Protein AF-A0A3C0UY57-F1 (afdb_monomer)

Solvent-accessible surface area (backbone atoms only — not comparable to full-atom values): 20846 Å² total; per-residue (Å²): 98,55,68,56,36,52,51,53,52,50,51,59,57,46,56,75,77,36,58,68,70,60,44,57,50,51,53,39,53,50,47,28,53,49,53,29,48,51,54,45,45,62,66,45,50,70,50,52,60,74,71,41,74,65,91,76,57,78,90,72,89,48,82,71,54,78,77,37,72,74,47,15,54,51,18,33,48,39,29,69,76,65,65,36,73,92,25,49,68,33,28,48,46,48,50,54,50,49,52,51,35,44,51,47,30,64,74,58,44,48,63,53,49,53,55,50,52,60,55,56,78,73,50,91,83,68,77,78,80,73,81,70,82,72,70,85,81,41,74,66,51,54,52,28,62,72,75,38,91,45,74,62,15,26,52,32,18,50,46,49,45,48,47,65,70,64,42,60,69,56,38,49,70,51,56,37,52,68,44,71,52,50,65,55,56,58,76,55,47,68,40,82,81,32,78,83,42,34,65,69,52,45,76,52,69,67,65,52,58,51,52,49,57,52,37,56,52,38,50,49,53,49,57,51,45,26,47,26,90,68,11,76,64,39,58,58,65,77,70,46,98,61,91,46,52,34,41,53,51,52,14,35,53,50,27,44,39,60,68,60,29,44,61,52,49,51,54,50,47,55,54,47,40,74,56,51,33,79,75,46,49,52,56,53,51,35,40,52,44,48,42,54,38,51,50,60,48,46,65,63,64,30,98,55,43,69,53,70,27,34,36,47,65,82,57,43,74,74,57,49,49,59,34,50,45,49,40,64,70,47,51,45,51,50,53,42,53,50,51,58,59,24,71,79,38,90,67,34,50,62,52,46,36,55,52,41,51,51,48,36,52,52,60,56,56,56,39,75,72,42,48,60,90,59,44,78,127

pLDDT: mean 81.96, std 13.08, range [38.59, 97.88]

Structure (mmCIF, N/CA/C/O backbone):
data_AF-A0A3C0UY57-F1
#
_entry.id   AF-A0A3C0UY57-F1
#
loop_
_atom_site.group_PDB
_atom_site.id
_atom_site.type_symbol
_atom_site.label_atom_id
_atom_site.label_alt_id
_atom_site.label_comp_id
_atom_site.label_asym_id
_atom_site.label_entity_id
_atom_site.label_seq_id
_atom_site.pdbx_PDB_ins_code
_atom_site.Cartn_x
_atom_site.Cartn_y
_atom_site.Cartn_z
_atom_site.occupancy
_atom_site.B_iso_or_equiv
_atom_site.auth_seq_id
_atom_site.auth_comp_id
_atom_site.auth_asym_id
_atom_site.auth_atom_id
_atom_site.pdbx_PDB_model_num
ATOM 1 N N . MET A 1 1 ? 29.257 12.697 7.341 1.00 64.06 1 MET A N 1
ATOM 2 C CA . MET A 1 1 ? 29.449 14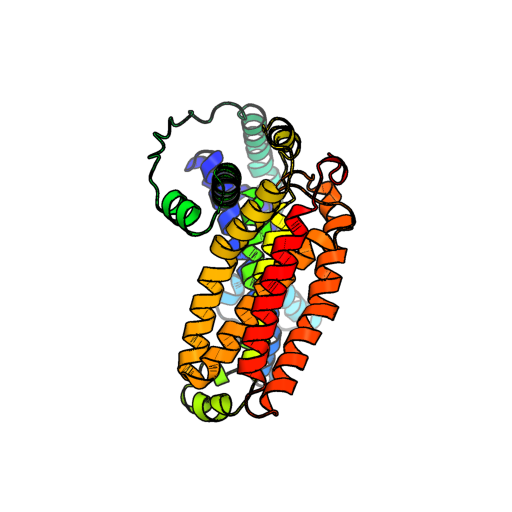.139 7.627 1.00 64.06 1 MET A CA 1
ATOM 3 C C . MET A 1 1 ? 28.633 15.038 6.708 1.00 64.06 1 MET A C 1
ATOM 5 O O . MET A 1 1 ? 27.763 15.723 7.221 1.00 64.06 1 MET A O 1
ATOM 9 N N . LEU A 1 2 ? 28.807 14.979 5.382 1.00 68.00 2 LEU A N 1
ATOM 10 C CA . LEU A 1 2 ? 27.993 15.748 4.420 1.00 68.00 2 LEU A CA 1
ATOM 11 C C . LEU A 1 2 ? 26.476 15.596 4.616 1.00 68.00 2 LEU A C 1
ATOM 13 O O . LEU A 1 2 ? 25.769 16.591 4.705 1.00 68.00 2 LEU A O 1
ATOM 17 N N . SER A 1 3 ? 25.987 14.361 4.767 1.00 67.69 3 SER A N 1
ATOM 18 C CA . SER A 1 3 ? 24.560 14.109 5.021 1.00 67.69 3 SER A CA 1
ATOM 19 C C . SER A 1 3 ? 24.057 14.809 6.286 1.00 67.69 3 SER A C 1
ATOM 21 O O . SER A 1 3 ? 22.987 15.407 6.268 1.00 67.69 3 SER A O 1
ATOM 23 N N . VAL A 1 4 ? 24.829 14.767 7.377 1.00 70.25 4 VAL A N 1
ATOM 24 C CA . VAL A 1 4 ? 24.457 15.401 8.653 1.00 70.25 4 VAL A CA 1
ATOM 25 C C . VAL A 1 4 ? 24.488 16.923 8.510 1.00 70.25 4 VAL A C 1
ATOM 27 O O . VAL A 1 4 ? 23.553 17.585 8.934 1.00 70.25 4 VAL A O 1
ATOM 30 N N . PHE A 1 5 ? 25.497 17.470 7.823 1.00 72.00 5 PHE A N 1
ATOM 31 C CA . PHE A 1 5 ? 25.606 18.901 7.531 1.00 72.00 5 PHE A CA 1
ATOM 32 C C . PHE A 1 5 ? 24.387 19.425 6.766 1.00 72.00 5 PHE A C 1
ATOM 34 O O . PHE A 1 5 ? 23.733 20.362 7.221 1.00 72.00 5 PHE A O 1
ATOM 41 N N . PHE A 1 6 ? 24.041 18.787 5.644 1.00 71.44 6 PHE A N 1
ATOM 42 C CA . PHE A 1 6 ? 22.875 19.167 4.847 1.00 71.44 6 PHE A CA 1
ATOM 43 C C . PHE A 1 6 ? 21.568 19.004 5.625 1.00 71.44 6 PHE A C 1
ATOM 45 O O . PHE A 1 6 ? 20.717 19.887 5.560 1.00 71.44 6 PHE A O 1
ATOM 52 N N . THR A 1 7 ? 21.425 17.925 6.399 1.00 71.81 7 THR A N 1
ATOM 53 C CA . THR A 1 7 ? 20.218 17.686 7.206 1.00 71.81 7 THR A CA 1
ATOM 54 C C . THR A 1 7 ? 20.056 18.761 8.281 1.00 71.81 7 THR A C 1
ATOM 56 O O . THR A 1 7 ? 18.986 19.352 8.394 1.00 71.81 7 THR A O 1
ATOM 59 N N . SER A 1 8 ? 21.118 19.080 9.028 1.00 69.94 8 SER A N 1
ATOM 60 C CA . SER A 1 8 ? 21.096 20.126 10.056 1.00 69.94 8 SER A CA 1
ATOM 61 C C . SER A 1 8 ? 20.867 21.516 9.460 1.00 69.94 8 SER A C 1
ATOM 63 O O . SER A 1 8 ? 20.086 22.290 10.008 1.00 69.94 8 SER A O 1
ATOM 65 N N . LEU A 1 9 ? 21.496 21.837 8.324 1.00 74.06 9 LEU A N 1
ATOM 66 C CA . LEU A 1 9 ? 21.295 23.109 7.627 1.00 74.06 9 LEU A CA 1
ATOM 67 C C . LEU A 1 9 ? 19.845 23.268 7.154 1.00 74.06 9 LEU A C 1
ATOM 69 O O . LEU A 1 9 ? 19.228 24.305 7.401 1.00 74.06 9 LEU A O 1
ATOM 73 N N . LEU A 1 10 ? 19.300 22.235 6.507 1.00 73.69 10 LEU A N 1
ATOM 74 C CA . LEU A 1 10 ? 17.923 22.214 6.026 1.00 73.69 10 LEU A CA 1
ATOM 75 C C . LEU A 1 10 ? 16.937 22.356 7.190 1.00 73.69 10 LEU A C 1
ATOM 77 O O . LEU A 1 10 ? 16.018 23.166 7.112 1.00 73.69 10 LEU A O 1
ATOM 81 N N . TYR A 1 11 ? 17.157 21.627 8.287 1.00 74.19 11 TYR A N 1
ATOM 82 C CA . TYR A 1 11 ? 16.304 21.685 9.472 1.00 74.19 11 TYR A CA 1
ATOM 83 C C . TYR A 1 11 ? 16.244 23.097 10.069 1.00 74.19 11 TYR A C 1
ATOM 85 O O . TYR A 1 11 ? 15.159 23.656 10.226 1.00 74.19 11 TYR A O 1
ATOM 93 N N . MET A 1 12 ? 17.405 23.717 10.310 1.00 72.94 12 MET A N 1
ATOM 94 C CA . MET A 1 12 ? 17.472 25.080 10.847 1.00 72.94 12 MET A CA 1
ATOM 95 C C . MET A 1 12 ? 16.841 26.113 9.905 1.00 72.94 12 MET A C 1
ATOM 97 O O . MET A 1 12 ? 16.189 27.052 10.364 1.00 72.94 12 MET A O 1
ATOM 101 N N . LEU A 1 13 ? 17.038 25.961 8.589 1.00 75.94 13 LEU A N 1
ATOM 102 C CA . LEU A 1 13 ? 16.456 26.858 7.592 1.00 75.94 13 LEU A CA 1
ATOM 103 C C . LEU A 1 13 ? 14.929 26.746 7.575 1.00 75.94 13 LEU A C 1
ATOM 105 O O . LEU A 1 13 ? 14.245 27.765 7.581 1.00 75.94 13 LEU A O 1
ATOM 109 N N . LEU A 1 14 ? 14.388 25.529 7.613 1.00 72.25 14 LEU A N 1
ATOM 110 C CA . LEU A 1 14 ? 12.945 25.314 7.590 1.00 72.25 14 LEU A CA 1
ATOM 111 C C . LEU A 1 14 ? 12.256 25.760 8.891 1.00 72.25 14 LEU A C 1
ATOM 113 O O . LEU A 1 14 ? 11.161 26.322 8.817 1.00 72.25 14 LEU A O 1
ATOM 117 N N . MET A 1 15 ? 12.901 25.595 10.055 1.00 71.88 15 MET A N 1
ATOM 118 C CA . MET A 1 15 ? 12.399 26.111 11.341 1.00 71.88 15 MET A CA 1
ATOM 119 C C . MET A 1 15 ? 12.242 27.636 11.356 1.00 71.88 15 MET A C 1
ATOM 121 O O . MET A 1 15 ? 11.403 28.159 12.080 1.00 71.88 15 MET A O 1
ATOM 125 N N . ARG A 1 16 ? 13.016 28.371 10.545 1.00 72.00 16 ARG A N 1
ATOM 126 C CA . ARG A 1 16 ? 12.893 29.834 10.451 1.00 72.00 16 ARG A CA 1
ATOM 127 C C . ARG A 1 16 ? 11.595 30.281 9.773 1.00 72.00 16 ARG A C 1
ATOM 129 O O . ARG A 1 16 ? 11.127 31.384 10.036 1.00 72.00 16 ARG A O 1
ATOM 136 N N . PHE A 1 17 ? 11.034 29.450 8.896 1.00 72.44 17 PHE A N 1
ATOM 137 C CA . PHE A 1 17 ? 9.870 29.800 8.074 1.00 72.44 17 PHE A CA 1
ATOM 138 C C . PHE A 1 17 ? 8.598 29.037 8.453 1.00 72.44 17 PHE A C 1
ATOM 140 O O . PHE A 1 17 ? 7.518 29.373 7.969 1.00 72.44 17 PHE A O 1
ATOM 147 N N . THR A 1 18 ? 8.705 28.008 9.295 1.00 73.50 18 THR A N 1
ATOM 148 C CA . THR A 1 18 ? 7.614 27.064 9.540 1.00 73.50 18 THR A CA 1
ATOM 149 C C . THR A 1 18 ? 7.521 26.693 11.016 1.00 73.50 18 THR A C 1
ATOM 151 O O . THR A 1 18 ? 8.534 26.434 11.657 1.00 73.50 18 THR A O 1
ATOM 154 N N . SER A 1 19 ? 6.297 26.616 11.549 1.00 75.56 19 SER A N 1
ATOM 155 C CA . SER A 1 19 ? 6.031 26.064 12.885 1.00 75.56 19 SER A CA 1
ATOM 156 C C . SER A 1 19 ? 6.514 24.616 12.986 1.00 75.56 19 SER A C 1
ATOM 158 O O . SER A 1 19 ? 6.403 23.872 12.009 1.00 75.56 19 SER A O 1
ATOM 160 N N . GLU A 1 20 ? 6.928 24.187 14.175 1.00 68.94 20 GLU A N 1
ATOM 161 C CA . GLU A 1 20 ? 7.442 22.837 14.431 1.00 68.94 20 GLU A CA 1
ATOM 162 C C . GLU A 1 20 ? 6.523 21.715 13.912 1.00 68.94 20 GLU A C 1
ATOM 164 O O . GLU A 1 20 ? 6.990 20.801 13.235 1.00 68.94 20 GLU A O 1
ATOM 169 N N . GLU A 1 21 ? 5.210 21.799 14.149 1.00 67.25 21 GLU A N 1
ATOM 170 C CA . GLU A 1 21 ? 4.251 20.791 13.670 1.00 67.25 21 GLU A CA 1
ATOM 171 C C . GLU A 1 21 ? 4.267 20.656 12.142 1.00 67.25 21 GLU A C 1
ATOM 173 O O . GLU A 1 21 ? 4.465 19.568 11.600 1.00 67.25 21 GLU A O 1
ATOM 178 N N . ARG A 1 22 ? 4.140 21.786 11.437 1.00 72.06 22 ARG A N 1
ATOM 179 C CA . ARG A 1 22 ? 4.203 21.834 9.970 1.00 72.06 22 ARG A CA 1
ATOM 180 C C . ARG A 1 22 ? 5.563 21.383 9.436 1.00 72.06 22 ARG A C 1
ATOM 182 O O . ARG A 1 22 ? 5.613 20.776 8.372 1.00 72.06 22 ARG A O 1
ATOM 189 N N . LEU A 1 23 ? 6.657 21.652 10.151 1.00 75.12 23 LEU A N 1
ATOM 190 C CA . LEU A 1 23 ? 7.987 21.186 9.766 1.00 75.12 23 LEU A CA 1
ATOM 191 C C . LEU A 1 23 ? 8.065 19.662 9.826 1.00 75.12 23 LEU A C 1
ATOM 193 O O . LEU A 1 23 ? 8.488 19.023 8.862 1.00 75.12 23 LEU A O 1
ATOM 197 N N . LYS A 1 24 ? 7.614 19.078 10.939 1.00 72.38 24 LYS A N 1
ATOM 198 C CA . LYS A 1 24 ? 7.557 17.626 11.093 1.00 72.38 24 LYS A CA 1
ATOM 199 C C . LYS A 1 24 ? 6.670 16.998 9.999 1.00 72.38 24 LYS A C 1
ATOM 201 O O . LYS A 1 24 ? 7.032 15.952 9.458 1.00 72.38 24 LYS A O 1
ATOM 206 N N . ASP A 1 25 ? 5.572 17.649 9.606 1.00 76.88 25 ASP A N 1
ATOM 207 C CA . ASP A 1 25 ? 4.725 17.230 8.478 1.00 76.88 25 ASP A CA 1
ATOM 208 C C . ASP A 1 25 ? 5.456 17.281 7.130 1.00 76.88 25 ASP A C 1
ATOM 210 O O . ASP A 1 25 ? 5.452 16.288 6.401 1.00 76.88 25 ASP A O 1
ATOM 214 N N . ILE A 1 26 ? 6.136 18.386 6.813 1.00 79.81 26 ILE A N 1
ATOM 215 C CA . ILE A 1 26 ? 6.916 18.543 5.574 1.00 79.81 26 ILE A CA 1
ATOM 216 C C . ILE A 1 26 ? 8.002 17.471 5.470 1.00 79.81 26 ILE A C 1
ATOM 218 O O . ILE A 1 26 ? 8.106 16.807 4.439 1.00 79.81 26 ILE A O 1
ATOM 222 N N . ILE A 1 27 ? 8.778 17.265 6.540 1.00 80.62 27 ILE A N 1
ATOM 223 C CA . ILE A 1 27 ? 9.833 16.240 6.586 1.00 80.62 27 ILE A CA 1
ATOM 224 C C . ILE A 1 27 ? 9.239 14.859 6.315 1.00 80.62 27 ILE A C 1
ATOM 226 O O . ILE A 1 27 ? 9.809 14.068 5.571 1.00 80.62 27 ILE A O 1
ATOM 230 N N . SER A 1 28 ? 8.064 14.585 6.872 1.00 79.19 28 SER A N 1
ATOM 231 C CA . SER A 1 28 ? 7.395 13.298 6.712 1.00 79.19 28 SER A CA 1
ATOM 232 C C . SER A 1 28 ? 6.935 13.054 5.278 1.00 79.19 28 SER A C 1
ATOM 234 O O . SER A 1 28 ? 7.147 11.965 4.747 1.00 79.19 28 SER A O 1
ATOM 236 N N . TYR A 1 29 ? 6.361 14.062 4.616 1.00 84.62 29 TYR A N 1
ATOM 237 C CA . TYR A 1 29 ? 6.015 13.960 3.195 1.00 84.62 29 TYR A CA 1
ATOM 238 C C . TYR A 1 29 ? 7.257 13.838 2.310 1.00 84.62 29 TYR A C 1
ATOM 240 O O . TYR A 1 29 ? 7.261 13.025 1.386 1.00 84.62 29 TYR A O 1
ATOM 248 N N . PHE A 1 30 ? 8.323 14.584 2.618 1.00 84.50 30 PHE A N 1
ATOM 249 C CA . PHE A 1 30 ? 9.600 14.455 1.921 1.00 84.50 30 PHE A CA 1
ATOM 250 C C . PHE A 1 30 ? 10.181 13.048 2.080 1.00 84.50 30 PHE A C 1
ATOM 252 O O . PHE A 1 30 ? 10.613 12.464 1.095 1.00 84.50 30 PHE A O 1
ATOM 259 N N . GLN A 1 31 ? 10.130 12.466 3.280 1.00 80.31 31 GLN A N 1
ATOM 260 C CA . GLN A 1 31 ? 10.588 11.101 3.526 1.00 80.31 31 GLN A CA 1
ATOM 261 C C . GLN A 1 31 ? 9.776 10.082 2.724 1.00 80.31 31 GLN A C 1
ATOM 263 O O . GLN A 1 31 ? 10.371 9.222 2.087 1.00 80.31 31 GLN A O 1
ATOM 268 N N . ILE A 1 32 ? 8.443 10.199 2.693 1.00 85.38 32 ILE A N 1
ATOM 269 C CA . ILE A 1 32 ? 7.598 9.316 1.872 1.00 85.38 32 ILE A CA 1
ATOM 270 C C . ILE A 1 32 ? 8.000 9.421 0.395 1.00 85.38 32 ILE A C 1
ATOM 272 O O . ILE A 1 32 ? 8.259 8.402 -0.244 1.00 85.38 32 ILE A O 1
ATOM 276 N N . ALA A 1 33 ? 8.099 10.643 -0.138 1.00 86.25 33 ALA A N 1
ATOM 277 C CA . ALA A 1 33 ? 8.480 10.879 -1.529 1.00 86.25 33 ALA A CA 1
ATOM 278 C C . ALA A 1 33 ? 9.893 10.358 -1.836 1.00 86.25 33 ALA A C 1
ATOM 280 O O . ALA A 1 33 ? 10.105 9.709 -2.857 1.00 86.25 33 ALA A O 1
ATOM 281 N N . PHE A 1 34 ? 10.848 10.589 -0.936 1.00 85.12 34 PHE A N 1
ATOM 282 C CA . PHE A 1 34 ? 12.228 10.139 -1.075 1.00 85.12 34 PHE A CA 1
ATOM 283 C C . PHE A 1 34 ? 12.341 8.614 -1.019 1.00 85.12 34 PHE A C 1
ATOM 285 O O . PHE A 1 34 ? 13.016 8.029 -1.858 1.00 85.12 34 PHE A O 1
ATOM 292 N N . THR A 1 35 ? 11.649 7.943 -0.093 1.00 83.81 35 THR A N 1
ATOM 293 C CA . THR A 1 35 ? 11.625 6.474 -0.028 1.00 83.81 35 THR A CA 1
ATOM 294 C C . THR A 1 35 ? 11.026 5.877 -1.297 1.00 83.81 35 THR A C 1
ATOM 296 O O . THR A 1 35 ? 11.586 4.922 -1.836 1.00 83.81 35 THR A O 1
ATOM 299 N N . LEU A 1 36 ? 9.932 6.451 -1.809 1.00 84.38 36 LEU A N 1
ATOM 300 C CA . LEU A 1 36 ? 9.351 6.039 -3.088 1.00 84.38 36 LEU A CA 1
ATOM 301 C C . LEU A 1 36 ? 10.342 6.238 -4.239 1.00 84.38 36 LEU A C 1
ATOM 303 O O . LEU A 1 36 ? 10.557 5.308 -5.009 1.00 84.38 36 LEU A O 1
ATOM 307 N N . LEU A 1 37 ? 10.992 7.403 -4.316 1.00 84.56 37 LEU A N 1
A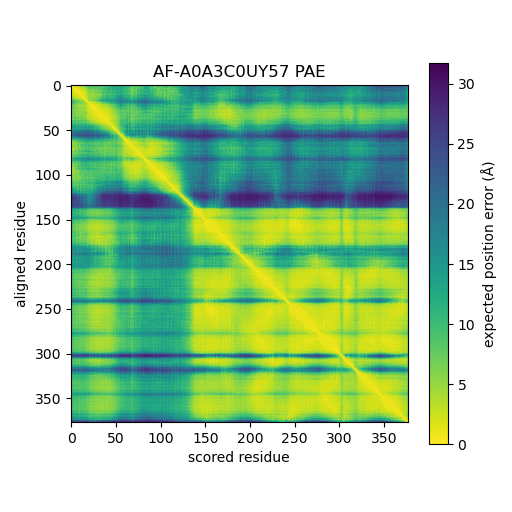TOM 308 C CA . LEU A 1 37 ? 11.983 7.720 -5.345 1.00 84.56 37 LEU A CA 1
ATOM 309 C C . LEU A 1 37 ? 13.173 6.766 -5.300 1.00 84.56 37 LEU A C 1
ATOM 311 O O . LEU A 1 37 ? 13.570 6.255 -6.339 1.00 84.56 37 LEU A O 1
ATOM 315 N N . VAL A 1 38 ? 13.738 6.501 -4.121 1.00 82.50 38 VAL A N 1
ATOM 316 C CA . VAL A 1 38 ? 14.877 5.585 -3.971 1.00 82.50 38 VAL A CA 1
ATOM 317 C C . VAL A 1 38 ? 14.471 4.160 -4.323 1.00 82.50 38 VAL A C 1
ATOM 319 O O . VAL A 1 38 ? 15.213 3.481 -5.023 1.00 82.50 38 VAL A O 1
ATOM 322 N N . THR A 1 39 ? 13.287 3.717 -3.899 1.00 76.69 39 THR A N 1
ATOM 323 C CA . THR A 1 39 ? 12.772 2.380 -4.230 1.00 76.69 39 THR A CA 1
ATOM 324 C C . THR A 1 39 ? 12.558 2.235 -5.737 1.00 76.69 39 THR A C 1
ATOM 326 O O . THR A 1 39 ? 13.007 1.254 -6.324 1.00 76.69 39 THR A O 1
ATOM 329 N N . ALA A 1 40 ? 11.936 3.234 -6.372 1.00 77.44 40 ALA A N 1
ATOM 330 C CA . ALA A 1 40 ? 11.757 3.297 -7.820 1.00 77.44 40 ALA A CA 1
ATOM 331 C C . ALA A 1 40 ? 13.106 3.290 -8.543 1.00 77.44 40 ALA A C 1
ATOM 333 O O . ALA A 1 40 ? 13.365 2.455 -9.406 1.00 77.44 40 ALA A O 1
ATOM 334 N N . GLY A 1 41 ? 13.975 4.220 -8.150 1.00 77.06 41 GLY A N 1
ATOM 335 C CA . GLY A 1 41 ? 15.279 4.452 -8.745 1.00 77.06 41 GLY A CA 1
ATOM 336 C C . GLY A 1 41 ? 16.153 3.215 -8.652 1.00 77.06 41 GLY A C 1
ATOM 337 O O . GLY A 1 41 ? 16.666 2.775 -9.671 1.00 77.06 41 GLY A O 1
ATOM 338 N N . TYR A 1 42 ? 16.256 2.595 -7.475 1.00 77.50 42 TYR A N 1
ATOM 339 C CA . TYR A 1 42 ? 17.030 1.370 -7.281 1.00 77.50 42 TYR A CA 1
ATOM 340 C C . TYR A 1 42 ? 16.608 0.263 -8.253 1.00 77.50 42 TYR A C 1
ATOM 342 O O . TYR A 1 42 ? 17.457 -0.373 -8.874 1.00 77.50 42 TYR A O 1
ATOM 350 N N . GLN A 1 43 ? 15.302 0.079 -8.448 1.00 71.88 43 GLN A N 1
ATOM 351 C CA . GLN A 1 43 ? 14.794 -0.918 -9.386 1.00 71.88 43 GLN A CA 1
ATOM 352 C C . GLN A 1 43 ? 15.006 -0.522 -10.857 1.00 71.88 43 GLN A C 1
ATOM 354 O O . GLN A 1 43 ? 15.247 -1.388 -11.697 1.00 71.88 43 GLN A O 1
ATOM 359 N N . MET A 1 44 ? 14.949 0.774 -11.190 1.00 70.88 44 MET A N 1
ATOM 360 C CA . MET A 1 44 ? 15.171 1.273 -12.556 1.00 70.88 44 MET A CA 1
ATOM 361 C C . MET A 1 44 ? 16.640 1.215 -12.970 1.00 70.88 44 MET A C 1
ATOM 363 O O . MET A 1 44 ? 16.932 0.913 -14.126 1.00 70.88 44 MET A O 1
ATOM 367 N N . VAL A 1 45 ? 17.556 1.492 -12.039 1.00 74.25 45 VAL A N 1
ATOM 368 C CA . VAL A 1 45 ? 18.993 1.636 -12.299 1.00 74.25 45 VAL A CA 1
ATOM 369 C C . VAL A 1 45 ? 19.536 0.428 -13.060 1.00 74.25 45 VAL A C 1
ATOM 371 O O . VAL A 1 45 ? 20.111 0.614 -14.128 1.00 74.25 45 VAL A O 1
ATOM 374 N N . GLY A 1 46 ? 19.267 -0.799 -12.598 1.00 66.25 46 GLY A N 1
ATOM 375 C CA . GLY A 1 46 ? 19.762 -2.018 -13.252 1.00 66.25 46 GLY A CA 1
ATOM 376 C C . GLY A 1 46 ? 19.345 -2.164 -14.722 1.00 66.25 46 GLY A C 1
ATOM 377 O O . GLY A 1 46 ? 20.102 -2.708 -15.517 1.00 66.25 46 GLY A O 1
ATOM 378 N N . ARG A 1 47 ? 18.181 -1.629 -15.110 1.00 66.12 47 ARG A N 1
ATOM 379 C CA . ARG A 1 47 ? 17.675 -1.694 -16.492 1.00 66.12 47 ARG A CA 1
ATOM 380 C C . ARG A 1 47 ? 18.120 -0.528 -17.360 1.00 66.12 47 ARG A C 1
ATOM 382 O O . ARG A 1 47 ? 18.300 -0.710 -18.558 1.00 66.12 47 ARG A O 1
ATOM 389 N N . ILE A 1 48 ? 18.328 0.647 -16.768 1.00 65.62 48 ILE A N 1
ATOM 390 C CA . ILE A 1 48 ? 18.928 1.795 -17.461 1.00 65.62 48 ILE A CA 1
ATOM 391 C C . ILE A 1 48 ? 20.318 1.407 -17.981 1.00 65.62 48 ILE A C 1
ATOM 393 O O . ILE A 1 48 ? 20.637 1.721 -19.122 1.00 65.62 48 ILE A O 1
ATOM 397 N N . PHE A 1 49 ? 21.092 0.645 -17.199 1.00 66.38 49 PHE A N 1
ATOM 398 C CA . PHE A 1 49 ? 22.380 0.089 -17.632 1.00 66.38 49 PHE A CA 1
ATOM 399 C C . PHE A 1 49 ? 22.267 -0.881 -18.822 1.00 66.38 49 PHE A C 1
ATOM 401 O O . PHE A 1 49 ? 23.197 -0.958 -19.609 1.00 66.38 49 PHE A O 1
ATOM 408 N N . THR A 1 50 ? 21.149 -1.599 -18.986 1.00 64.69 50 THR A N 1
ATOM 409 C CA . THR A 1 50 ? 20.902 -2.468 -20.157 1.00 64.69 50 THR A CA 1
ATOM 410 C C . THR A 1 50 ? 20.380 -1.693 -21.371 1.00 64.69 50 THR A C 1
ATOM 412 O O . THR A 1 50 ? 20.472 -2.170 -22.495 1.00 64.69 50 THR A O 1
ATOM 415 N N . TRP A 1 51 ? 19.754 -0.531 -21.161 1.00 62.97 51 TRP A N 1
ATOM 416 C CA . TRP A 1 51 ? 19.184 0.293 -22.236 1.00 62.97 51 TRP A CA 1
ATOM 417 C C . TRP A 1 51 ? 20.148 1.342 -22.782 1.00 62.97 51 TRP A C 1
ATOM 419 O O . TRP A 1 51 ? 19.938 1.816 -23.896 1.00 62.97 51 TRP A O 1
ATOM 429 N N . LEU A 1 52 ? 21.156 1.733 -22.005 1.00 61.91 52 LEU A N 1
ATOM 430 C CA . LEU A 1 52 ? 22.269 2.533 -22.490 1.00 61.91 52 LEU A CA 1
ATOM 431 C C . LEU A 1 52 ? 23.441 1.607 -22.818 1.00 61.91 52 LEU A C 1
ATOM 433 O O . LEU A 1 52 ? 23.957 0.946 -21.921 1.00 61.91 52 LEU A O 1
ATOM 437 N N . ASP A 1 53 ? 23.905 1.628 -24.069 1.00 58.84 53 ASP A N 1
ATOM 438 C CA . ASP A 1 53 ? 25.180 1.029 -24.486 1.00 58.84 53 ASP A CA 1
ATOM 439 C C . ASP A 1 53 ? 26.354 1.817 -23.878 1.00 58.84 53 ASP A C 1
ATOM 441 O O . ASP A 1 53 ? 27.034 2.621 -24.524 1.00 58.84 53 ASP A O 1
ATOM 445 N N . LEU A 1 54 ? 26.571 1.622 -22.578 1.00 61.47 54 LEU A N 1
ATOM 446 C CA . LEU A 1 54 ? 27.591 2.326 -21.801 1.00 61.47 54 LEU A CA 1
ATOM 447 C C . LEU A 1 54 ? 29.017 1.914 -22.179 1.00 61.47 54 LEU A C 1
ATOM 449 O O . LEU A 1 54 ? 29.950 2.651 -21.868 1.00 61.47 54 LEU A O 1
ATOM 453 N N . ASP A 1 55 ? 29.178 0.813 -22.914 1.00 58.62 55 ASP A N 1
ATOM 454 C CA . ASP A 1 55 ? 30.472 0.333 -23.406 1.00 58.62 55 ASP A CA 1
ATOM 455 C C . ASP A 1 55 ? 31.072 1.232 -24.503 1.00 58.62 55 ASP A C 1
ATOM 457 O O . ASP A 1 55 ? 32.278 1.199 -24.739 1.00 58.62 55 ASP A O 1
ATOM 461 N N . THR A 1 56 ? 30.264 2.085 -25.147 1.00 53.81 56 THR A N 1
ATOM 462 C CA . THR A 1 56 ? 30.717 2.964 -26.247 1.00 53.81 56 THR A CA 1
ATOM 463 C C . THR A 1 56 ? 30.784 4.445 -25.876 1.00 53.81 56 THR A C 1
ATOM 465 O O . THR A 1 56 ? 31.282 5.264 -26.653 1.00 53.81 56 THR A O 1
ATOM 468 N N . THR A 1 57 ? 30.319 4.826 -24.682 1.00 57.22 57 THR A N 1
ATOM 469 C CA . THR A 1 57 ? 30.243 6.241 -24.303 1.00 57.22 57 THR A CA 1
ATOM 470 C C . THR A 1 57 ? 31.515 6.665 -23.573 1.00 57.22 57 THR A C 1
ATOM 472 O O . THR A 1 57 ? 31.720 6.338 -22.405 1.00 57.22 57 THR A O 1
ATOM 475 N N . ALA A 1 58 ? 32.368 7.450 -24.238 1.00 58.34 58 ALA A N 1
ATOM 476 C CA . ALA A 1 58 ? 33.475 8.125 -23.567 1.00 58.34 58 ALA A CA 1
ATOM 477 C C . ALA A 1 58 ? 32.934 8.972 -22.398 1.00 58.34 58 ALA A C 1
ATOM 479 O O . ALA A 1 58 ? 32.021 9.784 -22.573 1.00 58.34 58 ALA A O 1
ATOM 480 N N . VAL A 1 59 ? 33.489 8.783 -21.197 1.00 64.88 59 V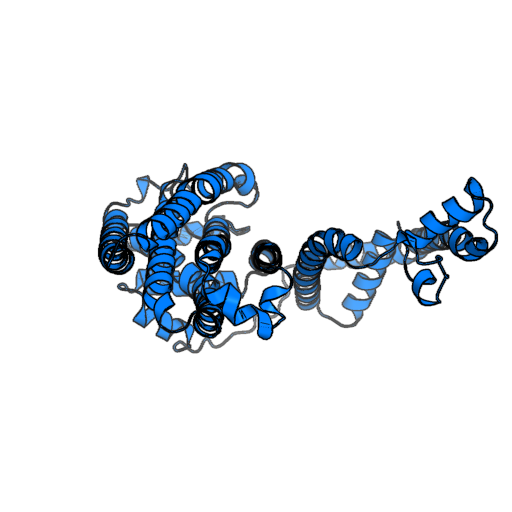AL A N 1
ATOM 481 C CA . VAL A 1 59 ? 33.090 9.526 -19.993 1.00 64.88 59 VAL A CA 1
ATOM 482 C C . VAL A 1 59 ? 33.537 10.981 -20.137 1.00 64.88 59 VAL A C 1
ATOM 484 O O . VAL A 1 59 ? 34.643 11.356 -19.753 1.00 64.88 59 VAL A O 1
ATOM 487 N N . VAL A 1 60 ? 32.675 11.816 -20.716 1.00 73.31 60 VAL A N 1
ATOM 488 C CA . VAL A 1 60 ? 32.884 13.264 -20.796 1.00 73.31 60 VAL A CA 1
ATOM 489 C C . VAL A 1 60 ? 32.302 13.909 -19.546 1.00 73.31 60 VAL A C 1
ATOM 491 O O . VAL A 1 60 ? 31.093 13.856 -19.302 1.00 73.31 60 VAL A O 1
ATOM 494 N N . ILE A 1 61 ? 33.159 14.558 -18.759 1.00 73.81 61 ILE A N 1
ATOM 495 C CA . ILE A 1 61 ? 32.730 15.322 -17.587 1.00 73.81 61 ILE A CA 1
ATOM 496 C C . ILE A 1 61 ? 31.903 16.520 -18.067 1.00 73.81 61 ILE A C 1
ATOM 498 O O . ILE A 1 61 ? 32.408 17.447 -18.692 1.00 73.81 61 ILE A O 1
ATOM 502 N N . ARG A 1 62 ? 30.606 16.504 -17.764 1.00 81.19 62 ARG A N 1
ATOM 503 C CA . ARG A 1 62 ? 29.695 17.651 -17.942 1.00 81.19 62 ARG A CA 1
ATOM 504 C C . ARG A 1 62 ? 29.517 18.406 -16.628 1.00 81.19 62 ARG A C 1
ATOM 506 O O . ARG A 1 62 ? 29.580 17.788 -15.572 1.00 81.19 62 ARG A O 1
ATOM 513 N N . GLY A 1 63 ? 29.185 19.696 -16.689 1.00 82.31 63 GLY A N 1
ATOM 514 C CA . GLY A 1 63 ? 29.065 20.570 -15.510 1.00 82.31 63 GLY A CA 1
ATOM 515 C C . GLY A 1 63 ? 28.186 20.031 -14.368 1.00 82.31 63 GLY A C 1
ATOM 516 O O . GLY A 1 63 ? 28.525 20.194 -13.200 1.00 82.31 63 GLY A O 1
ATOM 517 N N . TRP A 1 64 ? 27.104 19.310 -14.677 1.00 82.19 64 TRP A N 1
ATOM 518 C CA . TRP A 1 64 ? 26.227 18.724 -13.655 1.00 82.19 64 TRP A CA 1
ATOM 519 C C . TRP A 1 64 ? 26.871 17.573 -12.864 1.00 82.19 64 TRP A C 1
ATOM 521 O O . TRP A 1 64 ? 26.456 17.311 -11.738 1.00 82.19 64 TRP A O 1
ATOM 531 N N . HIS A 1 65 ? 27.914 16.919 -13.390 1.00 83.56 65 HIS A N 1
ATOM 532 C CA . HIS A 1 65 ? 28.625 15.852 -12.677 1.00 83.56 65 HIS A CA 1
ATOM 533 C C . HIS A 1 65 ? 29.338 16.380 -11.422 1.00 83.56 65 HIS A C 1
ATOM 535 O O . HIS A 1 65 ? 29.463 15.658 -10.436 1.00 83.56 65 HIS A O 1
ATOM 541 N N . TYR A 1 66 ? 29.747 17.655 -11.405 1.00 84.81 66 TYR A N 1
ATOM 542 C CA . TYR A 1 66 ? 30.357 18.274 -10.224 1.00 84.81 66 TYR A CA 1
ATOM 543 C C . TYR A 1 66 ? 29.373 18.457 -9.064 1.00 84.81 66 TYR A C 1
ATOM 545 O O . TYR A 1 66 ? 29.806 18.560 -7.921 1.00 84.81 66 TYR A O 1
ATOM 553 N N . ALA A 1 67 ? 28.062 18.451 -9.319 1.00 84.56 67 ALA A N 1
ATOM 554 C CA . ALA A 1 67 ? 27.046 18.552 -8.273 1.00 84.56 67 ALA A CA 1
ATOM 555 C C . ALA A 1 67 ? 26.740 17.205 -7.588 1.00 84.56 67 ALA A C 1
ATOM 557 O O . ALA A 1 67 ? 25.951 17.175 -6.646 1.00 84.56 67 ALA A O 1
ATOM 558 N N . LEU A 1 68 ? 27.335 16.095 -8.046 1.00 82.81 68 LEU A N 1
ATOM 559 C CA . LEU A 1 68 ? 27.027 14.747 -7.569 1.00 82.81 68 LEU A CA 1
ATOM 560 C C . LEU A 1 68 ? 28.133 14.197 -6.655 1.00 82.81 68 LEU A C 1
ATOM 562 O O . LEU A 1 68 ? 29.170 13.757 -7.156 1.00 82.81 68 LEU A O 1
ATOM 566 N N . PRO A 1 69 ? 27.897 14.108 -5.329 1.00 83.12 69 PRO A N 1
ATOM 567 C CA . PRO A 1 69 ? 28.884 13.593 -4.381 1.00 83.12 69 PRO A CA 1
ATOM 568 C C . PRO A 1 69 ? 29.482 12.216 -4.721 1.00 83.12 69 PRO A C 1
ATOM 570 O O . PRO A 1 69 ? 30.691 12.051 -4.549 1.00 83.12 69 PRO A O 1
ATOM 573 N N . PRO A 1 70 ? 28.715 11.232 -5.246 1.00 83.31 70 PRO A N 1
ATOM 574 C CA . PRO A 1 70 ? 29.283 9.938 -5.638 1.00 83.31 70 PRO A CA 1
ATOM 575 C C . PRO A 1 70 ? 30.384 10.042 -6.705 1.00 83.31 70 PRO A C 1
ATOM 577 O O . PRO A 1 70 ? 31.313 9.234 -6.720 1.00 83.31 70 PRO A O 1
ATOM 580 N N . LEU A 1 71 ? 30.315 11.051 -7.581 1.00 86.38 71 LEU A N 1
ATOM 581 C CA . LEU A 1 71 ? 31.291 11.247 -8.653 1.00 86.38 71 LEU A CA 1
ATOM 582 C C . LEU A 1 71 ? 32.589 11.889 -8.174 1.00 86.38 71 LEU A C 1
ATOM 584 O O . LEU A 1 71 ? 33.605 11.755 -8.848 1.00 86.38 71 LEU A O 1
ATOM 588 N N . TRP A 1 72 ? 32.593 12.546 -7.014 1.00 89.88 72 TRP A N 1
ATOM 589 C CA . TRP A 1 72 ? 33.815 13.116 -6.446 1.00 89.88 72 TRP A CA 1
ATOM 590 C C . TRP A 1 72 ? 34.794 12.005 -6.060 1.00 89.88 72 TRP A C 1
ATOM 592 O O . TRP A 1 72 ? 35.949 12.019 -6.480 1.00 89.88 72 TRP A O 1
ATOM 602 N N . LEU A 1 73 ? 34.306 10.982 -5.344 1.00 84.81 73 LEU A N 1
ATOM 603 C CA . LEU A 1 73 ? 35.123 9.828 -4.957 1.00 84.81 73 LEU A CA 1
ATOM 604 C C . LEU A 1 73 ? 35.551 9.000 -6.179 1.00 84.81 73 LEU A C 1
ATOM 606 O O . LEU A 1 73 ? 36.701 8.572 -6.260 1.00 84.81 73 LEU A O 1
ATOM 610 N N . SER A 1 74 ? 34.654 8.831 -7.158 1.00 84.88 74 SER A N 1
ATOM 611 C CA . SER A 1 74 ? 34.997 8.206 -8.442 1.00 84.88 74 SER A CA 1
ATOM 612 C C . SER A 1 74 ? 36.086 8.992 -9.186 1.00 84.88 74 SER A C 1
ATOM 614 O O . SER A 1 74 ? 37.038 8.400 -9.688 1.00 84.88 74 SER A O 1
ATOM 616 N N . GLY A 1 75 ? 35.994 10.324 -9.209 1.00 86.56 75 GLY A N 1
ATOM 617 C CA . GLY A 1 75 ? 36.983 11.202 -9.830 1.00 86.56 75 GLY A CA 1
ATOM 618 C C . GLY A 1 75 ? 38.352 11.124 -9.158 1.00 86.56 75 GLY A C 1
ATOM 619 O O . GLY A 1 75 ? 39.360 11.068 -9.854 1.00 86.56 75 GLY A O 1
ATOM 620 N N . TRP A 1 76 ? 38.399 11.024 -7.827 1.00 86.94 76 TRP A N 1
ATOM 621 C CA . TRP A 1 76 ? 39.641 10.742 -7.101 1.00 86.94 76 TRP A CA 1
ATOM 622 C C . TRP A 1 76 ? 40.259 9.399 -7.507 1.00 86.94 76 TRP A C 1
ATOM 624 O O . TRP A 1 76 ? 41.442 9.351 -7.839 1.00 86.94 76 TRP A O 1
ATOM 634 N N . MET A 1 77 ? 39.462 8.325 -7.565 1.00 85.25 77 MET A N 1
ATOM 635 C CA . MET A 1 77 ? 39.951 7.016 -8.014 1.00 85.25 77 MET A CA 1
ATOM 636 C C . MET A 1 77 ? 40.480 7.064 -9.453 1.00 85.25 77 MET A C 1
ATOM 638 O O . MET A 1 77 ? 41.540 6.513 -9.733 1.00 85.25 77 MET A O 1
ATOM 642 N N . GLN A 1 78 ? 39.788 7.746 -10.369 1.00 84.75 78 GLN A N 1
ATOM 643 C CA . GLN A 1 78 ? 40.252 7.888 -11.754 1.00 84.75 78 GLN A CA 1
ATOM 644 C C . GLN A 1 78 ? 41.525 8.737 -11.865 1.00 84.75 78 GLN A C 1
ATOM 646 O O . GLN A 1 78 ? 42.412 8.406 -12.649 1.00 84.75 78 GLN A O 1
ATOM 651 N N . PHE A 1 79 ? 41.647 9.788 -11.056 1.00 85.06 79 PHE A N 1
ATOM 652 C CA . PHE A 1 79 ? 42.825 10.649 -11.031 1.00 85.06 79 PHE A CA 1
ATOM 653 C C . PHE A 1 79 ? 44.063 9.929 -10.474 1.00 85.06 79 PHE A C 1
ATOM 655 O O . PHE A 1 79 ? 45.129 10.007 -11.075 1.00 85.06 79 PHE A O 1
ATOM 662 N N . VAL A 1 80 ? 43.920 9.198 -9.361 1.00 85.31 80 VAL A N 1
ATOM 663 C CA . VAL A 1 80 ? 45.051 8.572 -8.650 1.00 85.31 80 VAL A CA 1
ATOM 664 C C . VAL A 1 80 ? 45.409 7.190 -9.193 1.00 85.31 80 VAL A C 1
ATOM 666 O O . VAL A 1 80 ? 46.585 6.884 -9.340 1.00 85.31 80 VAL A O 1
ATOM 669 N N . ILE A 1 81 ? 44.417 6.341 -9.483 1.00 84.25 81 ILE A N 1
ATOM 670 C CA . ILE A 1 81 ? 44.656 4.939 -9.869 1.00 84.25 81 ILE A CA 1
ATOM 671 C C . ILE A 1 81 ? 44.846 4.815 -11.382 1.00 84.25 81 ILE A C 1
ATOM 673 O O . ILE A 1 81 ? 45.700 4.062 -11.839 1.00 84.25 81 ILE A O 1
ATOM 677 N N . LYS A 1 82 ? 44.043 5.542 -12.169 1.00 79.69 82 LYS A N 1
ATOM 678 C CA . LYS A 1 82 ? 44.077 5.479 -13.641 1.00 79.69 82 LYS A CA 1
ATOM 679 C C . LYS A 1 82 ? 44.888 6.610 -14.285 1.00 79.69 82 LYS A C 1
ATOM 681 O O . LYS A 1 82 ? 44.885 6.711 -15.508 1.00 79.69 82 LYS A O 1
ATOM 686 N N . SER A 1 83 ? 45.553 7.453 -13.488 1.00 81.00 83 SER A N 1
ATOM 687 C CA . SER A 1 83 ? 46.354 8.599 -13.947 1.00 81.00 83 SER A CA 1
ATOM 688 C C . SER A 1 83 ? 45.630 9.475 -14.973 1.00 81.00 83 SER A C 1
ATOM 690 O O . SER A 1 83 ? 46.224 9.920 -15.951 1.00 81.00 83 SER A O 1
ATOM 692 N N . ALA A 1 84 ? 44.327 9.692 -14.778 1.00 81.88 84 ALA A N 1
ATOM 693 C CA . ALA A 1 84 ? 43.485 10.454 -15.691 1.00 81.88 84 ALA A CA 1
ATOM 694 C C . ALA A 1 84 ? 43.404 11.925 -15.225 1.00 81.88 84 ALA A C 1
ATOM 696 O O . ALA A 1 84 ? 42.574 12.249 -14.362 1.00 81.88 84 ALA A O 1
ATOM 697 N N . PRO A 1 85 ? 44.250 12.840 -15.751 1.00 80.31 85 PRO A N 1
ATOM 698 C CA . PRO A 1 85 ? 44.395 14.195 -15.220 1.00 80.31 85 PRO A CA 1
ATOM 699 C C . PRO A 1 85 ? 43.105 15.012 -15.314 1.00 80.31 85 PRO A C 1
ATOM 701 O O . PRO A 1 85 ? 42.871 15.876 -14.478 1.00 80.31 85 PRO A O 1
ATOM 704 N N . GLN A 1 86 ? 42.221 14.708 -16.265 1.00 81.88 86 GLN A N 1
ATOM 705 C CA . GLN A 1 86 ? 40.943 15.392 -16.456 1.00 81.88 86 GLN A CA 1
ATOM 706 C C . GLN A 1 86 ? 39.991 15.309 -15.244 1.00 81.88 86 GLN A C 1
ATOM 708 O O . GLN A 1 86 ? 39.078 16.124 -15.135 1.00 81.88 86 GLN A O 1
ATOM 713 N N . PHE A 1 87 ? 40.213 14.385 -14.300 1.00 83.38 87 PHE A N 1
ATOM 714 C CA . PHE A 1 87 ? 39.384 14.220 -13.097 1.00 83.38 87 PHE A CA 1
ATOM 715 C C . PHE A 1 87 ? 39.897 14.982 -11.860 1.00 83.38 87 PHE A C 1
ATOM 717 O O . PHE A 1 87 ? 39.292 14.876 -10.790 1.00 83.38 87 PHE A O 1
ATOM 724 N N . TRP A 1 88 ? 40.961 15.787 -11.985 1.00 85.25 88 TRP A N 1
ATOM 725 C CA . TRP A 1 88 ? 41.585 16.504 -10.860 1.00 85.25 88 TRP A CA 1
ATOM 726 C C . TRP A 1 88 ? 40.586 17.345 -10.045 1.00 85.25 88 TRP A C 1
ATOM 728 O O . TRP A 1 88 ? 40.612 17.332 -8.815 1.00 85.25 88 TRP A O 1
ATOM 738 N N . ALA A 1 89 ? 39.654 18.028 -10.717 1.00 86.62 89 ALA A N 1
ATOM 739 C CA . ALA A 1 89 ? 38.667 18.886 -10.067 1.00 86.62 89 ALA A CA 1
ATOM 740 C C . ALA A 1 89 ? 37.656 18.077 -9.232 1.00 86.62 89 ALA A C 1
ATOM 742 O O . ALA A 1 89 ? 37.321 18.470 -8.118 1.00 86.62 89 ALA A O 1
ATOM 743 N N . LEU A 1 90 ? 37.214 16.913 -9.722 1.00 85.81 90 LEU A N 1
ATOM 744 C CA . LEU A 1 90 ? 36.343 16.004 -8.962 1.00 85.81 90 LEU A CA 1
ATOM 745 C C . LEU A 1 90 ? 37.086 15.387 -7.770 1.00 85.81 90 LEU A C 1
ATOM 747 O O . LEU A 1 90 ? 36.520 15.277 -6.684 1.00 85.81 90 LEU A O 1
ATOM 751 N N . SER A 1 91 ? 38.367 15.058 -7.958 1.00 87.25 91 SER A N 1
ATOM 752 C CA . SER A 1 91 ? 39.248 14.581 -6.892 1.00 87.25 91 SER A CA 1
ATOM 753 C C . SER A 1 91 ? 39.409 15.616 -5.776 1.00 87.25 91 SER A C 1
ATOM 755 O O . SER A 1 91 ? 39.316 15.275 -4.601 1.00 87.25 91 SER A O 1
ATOM 757 N N . LEU A 1 92 ? 39.602 16.893 -6.119 1.00 89.56 92 LEU A N 1
ATOM 758 C CA . LEU A 1 92 ? 39.719 17.970 -5.134 1.00 89.56 92 LEU A CA 1
ATOM 759 C C . LEU A 1 92 ? 38.426 18.134 -4.317 1.00 89.56 92 LEU A C 1
ATOM 761 O O . LEU A 1 92 ? 38.472 18.235 -3.088 1.00 89.56 92 LEU A O 1
ATOM 765 N N . LEU A 1 93 ? 37.265 18.097 -4.983 1.00 88.12 93 LEU A N 1
ATOM 766 C CA . LEU A 1 93 ? 35.955 18.174 -4.325 1.00 88.12 93 LEU A CA 1
ATOM 767 C C . LEU A 1 93 ? 35.742 17.037 -3.315 1.00 88.12 93 LEU A C 1
ATOM 769 O O . LEU A 1 93 ? 35.131 17.268 -2.269 1.00 88.12 93 LEU A O 1
ATOM 773 N N . ALA A 1 94 ? 36.292 15.845 -3.579 1.00 86.00 94 ALA A N 1
ATOM 774 C CA . ALA A 1 94 ? 36.173 14.675 -2.708 1.00 86.00 94 ALA A CA 1
ATOM 775 C C . ALA A 1 94 ? 36.773 14.887 -1.311 1.00 86.00 94 ALA A C 1
ATOM 777 O O . ALA A 1 94 ? 36.341 14.233 -0.367 1.00 86.00 94 ALA A O 1
ATOM 778 N N . PHE A 1 95 ? 37.724 15.812 -1.161 1.00 86.88 95 PHE A N 1
ATOM 779 C CA . PHE A 1 95 ? 38.347 16.125 0.126 1.00 86.88 95 PHE A CA 1
ATOM 780 C C . PHE A 1 95 ? 37.906 17.484 0.661 1.00 86.88 95 PHE A C 1
ATOM 782 O O . PHE A 1 95 ? 37.501 17.586 1.820 1.00 86.88 95 PHE A O 1
ATOM 789 N N . VAL A 1 96 ? 37.924 18.518 -0.187 1.00 88.75 96 VAL A N 1
ATOM 790 C CA . VAL A 1 96 ? 37.637 19.899 0.225 1.00 88.75 96 VAL A CA 1
ATOM 791 C C . VAL A 1 96 ? 36.221 20.027 0.772 1.00 88.75 96 VAL A C 1
ATOM 793 O O . VAL A 1 96 ? 36.031 20.587 1.851 1.00 88.75 96 VAL A O 1
ATOM 796 N N . ILE A 1 97 ? 35.224 19.478 0.072 1.00 86.00 97 ILE A N 1
ATOM 797 C CA . ILE A 1 97 ? 33.831 19.632 0.491 1.00 86.00 97 ILE A CA 1
ATOM 798 C C . ILE A 1 97 ? 33.549 18.885 1.806 1.00 86.00 97 ILE A C 1
ATOM 800 O O . ILE A 1 97 ? 33.002 19.518 2.711 1.00 86.00 97 ILE A O 1
ATOM 804 N N . PRO A 1 98 ? 33.910 17.599 2.001 1.00 85.12 98 PRO A N 1
ATOM 805 C CA . PRO A 1 98 ? 33.700 16.929 3.287 1.00 85.12 98 PRO A CA 1
ATOM 806 C C . PRO A 1 98 ? 34.408 17.597 4.470 1.00 85.12 98 PRO A C 1
ATOM 808 O O . PRO A 1 98 ? 33.801 17.710 5.537 1.00 85.12 98 PRO A O 1
ATOM 811 N N . LEU A 1 99 ? 35.647 18.071 4.283 1.00 87.31 99 LEU A N 1
ATOM 812 C CA . LEU A 1 99 ? 36.411 18.784 5.314 1.00 87.31 99 LEU A CA 1
ATOM 813 C C . LEU A 1 99 ? 35.758 20.123 5.670 1.00 87.31 99 LEU A C 1
ATOM 815 O O . LEU A 1 99 ? 35.515 20.393 6.847 1.00 87.31 99 LEU A O 1
ATOM 819 N N . ALA A 1 100 ? 35.393 20.923 4.665 1.00 86.69 100 ALA A N 1
ATOM 820 C CA . ALA A 1 100 ? 34.672 22.175 4.872 1.00 86.69 100 ALA A CA 1
ATOM 821 C C . ALA A 1 100 ? 33.324 21.932 5.571 1.00 86.69 100 ALA A C 1
ATOM 823 O O . ALA A 1 100 ? 32.990 22.616 6.535 1.00 86.69 100 ALA A O 1
ATOM 824 N N . SER A 1 101 ? 32.583 20.901 5.155 1.00 83.25 101 SER A N 1
ATOM 825 C CA . SER A 1 101 ? 31.309 20.513 5.775 1.00 83.25 101 SER A CA 1
ATOM 826 C C . SER A 1 101 ? 31.482 20.161 7.250 1.00 83.25 101 SER A C 1
ATOM 828 O O . SER A 1 101 ? 30.683 20.587 8.077 1.00 83.25 101 SER A O 1
ATOM 830 N N . ALA A 1 102 ? 32.520 19.389 7.590 1.00 83.19 102 ALA A N 1
ATOM 831 C CA . ALA A 1 102 ? 32.817 19.011 8.968 1.00 83.19 102 ALA A CA 1
ATOM 832 C C . ALA A 1 102 ? 33.175 20.237 9.819 1.00 83.19 102 ALA A C 1
ATOM 834 O O . ALA A 1 102 ? 32.636 20.403 10.913 1.00 83.19 102 ALA A O 1
ATOM 835 N N . TRP A 1 103 ? 34.018 21.128 9.290 1.00 86.25 103 TRP A N 1
ATOM 836 C CA . TRP A 1 103 ? 34.400 22.359 9.974 1.00 86.25 103 TRP A CA 1
ATOM 837 C C . TRP A 1 103 ? 33.192 23.265 10.244 1.00 86.25 103 TRP A C 1
ATOM 839 O O . TRP A 1 103 ? 32.981 23.685 11.383 1.00 86.25 103 TRP A O 1
ATOM 849 N N . ILE A 1 104 ? 32.345 23.506 9.235 1.00 83.12 104 ILE A N 1
ATOM 850 C CA . ILE A 1 104 ? 31.147 24.343 9.397 1.00 83.12 104 ILE A CA 1
ATOM 851 C C . ILE A 1 104 ? 30.148 23.680 10.358 1.00 83.12 104 ILE A C 1
ATOM 853 O O . ILE A 1 104 ? 29.553 24.363 11.197 1.00 83.12 104 ILE A O 1
ATOM 857 N N . LEU A 1 105 ? 29.979 22.354 10.274 1.00 80.38 105 LEU A N 1
ATOM 858 C CA . LEU A 1 105 ? 29.078 21.607 11.150 1.00 80.38 105 LEU A CA 1
ATOM 859 C C . LEU A 1 105 ? 29.461 21.792 12.617 1.00 80.38 105 LEU A C 1
ATOM 861 O O . LEU A 1 105 ? 28.626 22.198 13.422 1.00 80.38 105 LEU A O 1
ATOM 865 N N . ILE A 1 106 ? 30.727 21.535 12.943 1.00 81.19 106 ILE A N 1
ATOM 866 C CA . ILE A 1 106 ? 31.236 21.598 14.314 1.00 81.19 106 ILE A CA 1
ATOM 867 C C . ILE A 1 106 ? 31.224 23.042 14.826 1.00 81.19 106 ILE A C 1
ATOM 869 O O . ILE A 1 106 ? 30.823 23.292 15.961 1.00 81.19 106 ILE A O 1
ATOM 873 N N . ARG A 1 107 ? 31.641 24.005 13.994 1.00 80.38 107 ARG A N 1
ATOM 874 C CA . ARG A 1 107 ? 31.845 25.389 14.435 1.00 80.38 107 ARG A CA 1
ATOM 875 C C . ARG A 1 107 ? 30.559 26.211 14.516 1.00 80.38 107 ARG A C 1
ATOM 877 O O . ARG A 1 107 ? 30.453 27.051 15.404 1.00 80.38 107 ARG A O 1
ATOM 884 N N . PHE A 1 108 ? 29.604 26.001 13.607 1.00 77.69 108 PHE A N 1
ATOM 885 C CA . PHE A 1 108 ? 28.444 26.892 13.454 1.00 77.69 108 PHE A CA 1
ATOM 886 C C . PHE A 1 108 ? 27.090 26.204 13.622 1.00 77.69 108 PHE A C 1
ATOM 888 O O . PHE A 1 108 ? 26.175 26.811 14.180 1.00 77.69 108 PHE A O 1
ATOM 895 N N . LEU A 1 109 ? 26.934 24.970 13.132 1.00 74.00 109 LEU A N 1
ATOM 896 C CA . LEU A 1 109 ? 25.634 24.285 13.144 1.00 74.00 109 LEU A CA 1
ATOM 897 C C . LEU A 1 109 ? 25.385 23.582 14.473 1.00 74.00 109 LEU A C 1
ATOM 899 O O . LEU A 1 109 ? 24.292 23.713 15.007 1.00 74.00 109 LEU A O 1
ATOM 903 N N . ALA A 1 110 ? 26.376 22.878 15.024 1.00 75.94 110 ALA A N 1
ATOM 904 C CA . ALA A 1 110 ? 26.216 22.117 16.261 1.00 75.94 110 ALA A CA 1
ATOM 905 C C . ALA A 1 110 ? 25.712 22.978 17.442 1.00 75.94 110 ALA A C 1
ATOM 907 O O . ALA A 1 110 ? 24.738 22.572 18.071 1.00 75.94 110 ALA A O 1
ATOM 908 N N . PRO A 1 111 ? 26.242 24.193 17.708 1.00 73.25 111 PRO A N 1
ATOM 909 C CA . PRO A 1 111 ? 25.744 25.027 18.807 1.00 73.25 111 PRO A CA 1
ATOM 910 C C . PRO A 1 111 ? 24.291 25.483 18.604 1.00 73.25 111 PRO A C 1
ATOM 912 O O . PRO A 1 111 ? 23.487 25.439 19.533 1.00 73.25 111 PRO A O 1
ATOM 915 N N . LYS A 1 112 ? 23.937 25.889 17.375 1.00 73.31 112 LYS A N 1
ATOM 916 C CA . LYS A 1 112 ? 22.584 26.355 17.029 1.00 73.31 112 LYS A CA 1
ATOM 917 C C . LYS A 1 112 ? 21.564 25.221 17.032 1.00 73.31 112 LYS A C 1
ATOM 919 O O . LYS A 1 112 ? 20.444 25.406 17.496 1.00 73.31 112 LYS A O 1
ATOM 924 N N . PHE A 1 113 ? 21.959 24.047 16.551 1.00 67.69 113 PHE A N 1
ATOM 925 C CA . PHE A 1 113 ? 21.121 22.855 16.540 1.00 67.69 113 PHE A CA 1
ATOM 926 C C . PHE A 1 113 ? 20.816 22.382 17.966 1.00 67.69 113 PHE A C 1
ATOM 928 O O . PHE A 1 113 ? 19.659 22.127 18.278 1.00 67.69 113 PHE A O 1
ATOM 935 N N . THR A 1 114 ? 21.811 22.359 18.861 1.00 71.56 114 THR A N 1
ATOM 936 C CA . THR A 1 114 ? 21.607 22.022 20.281 1.00 71.56 114 THR A CA 1
ATOM 937 C C . THR A 1 114 ? 20.666 23.008 20.978 1.00 71.56 114 THR A C 1
ATOM 939 O O . THR A 1 114 ? 19.786 22.585 21.725 1.00 71.56 114 THR A O 1
ATOM 942 N N . GLN A 1 115 ? 20.789 24.312 20.700 1.00 67.38 115 GLN A N 1
ATOM 943 C CA . GLN A 1 115 ? 19.8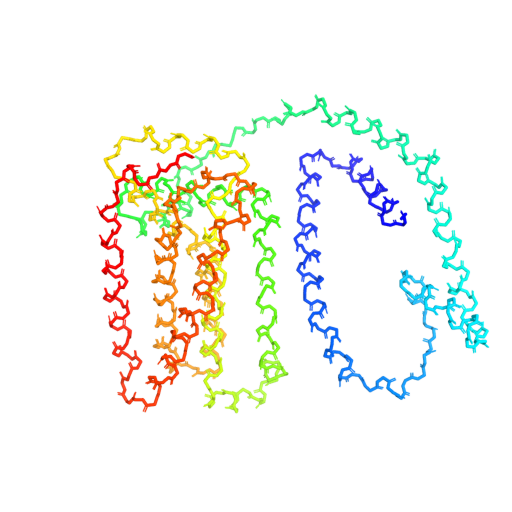64 25.324 21.227 1.00 67.38 115 GLN A CA 1
ATOM 944 C C . GLN A 1 115 ? 18.430 25.130 20.719 1.00 67.38 115 GLN A C 1
ATOM 946 O O . GLN A 1 115 ? 17.486 25.252 21.495 1.00 67.38 115 GLN A O 1
ATOM 951 N N . GLN A 1 116 ? 18.256 24.792 19.440 1.00 65.56 116 GLN A N 1
ATOM 952 C CA . GLN A 1 116 ? 16.935 24.520 18.876 1.00 65.56 116 GLN A CA 1
ATOM 953 C C . GLN A 1 116 ? 16.341 23.210 19.414 1.00 65.56 116 GLN A C 1
ATOM 955 O O . GLN A 1 116 ? 15.178 23.204 19.786 1.00 65.56 116 GLN A O 1
ATOM 960 N N . ILE A 1 117 ? 17.123 22.133 19.566 1.00 60.41 117 ILE A N 1
ATOM 961 C CA . ILE A 1 117 ? 16.685 20.877 20.212 1.00 60.41 117 ILE A CA 1
ATOM 962 C C . ILE A 1 117 ? 16.206 21.113 21.649 1.00 60.41 117 ILE A C 1
ATOM 964 O O . ILE A 1 117 ? 15.170 20.580 22.042 1.00 60.41 117 ILE A O 1
ATOM 968 N N . ALA A 1 118 ? 16.911 21.942 22.421 1.00 62.34 118 ALA A N 1
ATOM 969 C CA . ALA A 1 118 ? 16.500 22.287 23.781 1.00 62.34 118 ALA A CA 1
ATOM 970 C C . ALA A 1 118 ? 15.147 23.032 23.821 1.00 62.34 118 ALA A C 1
ATOM 972 O O . ALA A 1 118 ? 14.349 22.826 24.735 1.00 62.34 118 ALA A O 1
ATOM 973 N N . GLN A 1 119 ? 14.854 23.847 22.802 1.00 60.31 119 GLN A N 1
ATOM 974 C CA . GLN A 1 119 ? 13.559 24.524 22.645 1.00 60.31 119 GLN A CA 1
ATOM 975 C C . GLN A 1 119 ? 12.446 23.563 22.188 1.00 60.31 119 GLN A C 1
ATOM 977 O O . GLN A 1 119 ? 11.298 23.735 22.581 1.00 60.31 119 GLN A O 1
ATOM 982 N N . LEU A 1 120 ? 12.778 22.518 21.420 1.00 54.97 120 LEU A N 1
ATOM 983 C CA . LEU A 1 120 ? 11.827 21.481 20.988 1.00 54.97 120 LEU A CA 1
ATOM 984 C C . LEU A 1 120 ? 11.406 20.561 22.149 1.00 54.97 120 LEU A C 1
ATOM 986 O O . LEU A 1 120 ? 10.244 20.191 22.258 1.00 54.97 120 LEU A O 1
ATOM 990 N N . GLY A 1 121 ? 12.330 20.221 23.056 1.00 50.50 121 GLY A N 1
ATOM 991 C CA . GLY A 1 121 ? 12.045 19.354 24.211 1.00 50.50 121 GLY A CA 1
ATOM 992 C C . GLY A 1 121 ? 11.140 19.977 25.284 1.00 50.50 121 GLY A C 1
ATOM 993 O O . GLY A 1 121 ? 10.691 19.276 26.185 1.00 50.50 121 GLY A O 1
ATOM 994 N N . THR A 1 122 ? 10.871 21.282 25.197 1.00 50.06 122 THR A N 1
ATOM 995 C CA . THR A 1 122 ? 10.050 22.045 26.155 1.00 50.06 122 THR A CA 1
ATOM 996 C C . THR A 1 122 ? 8.693 22.478 25.583 1.00 50.06 122 THR A C 1
ATOM 998 O O . THR A 1 122 ? 7.889 23.065 26.303 1.00 50.06 122 THR A O 1
ATOM 1001 N N . GLY A 1 123 ? 8.409 22.164 24.311 1.00 43.31 123 GLY A N 1
ATOM 1002 C CA . GLY A 1 123 ? 7.263 22.680 23.552 1.00 43.31 123 GLY A CA 1
ATOM 1003 C C . GLY A 1 123 ? 6.157 21.677 23.204 1.00 43.31 123 GLY A C 1
ATOM 1004 O O . GLY A 1 123 ? 5.283 22.016 22.410 1.00 43.31 123 GLY A O 1
ATOM 1005 N N . ASP A 1 124 ? 6.141 20.471 23.779 1.00 41.00 124 ASP A N 1
ATOM 1006 C CA . ASP A 1 124 ? 5.208 19.394 23.380 1.00 41.00 124 ASP A CA 1
ATOM 1007 C C . ASP A 1 124 ? 3.745 19.588 23.861 1.00 41.00 124 ASP A C 1
ATOM 1009 O O . ASP A 1 124 ? 2.930 18.673 23.793 1.00 41.00 124 ASP A O 1
ATOM 1013 N N . GLY A 1 125 ? 3.380 20.786 24.338 1.00 43.72 125 GLY A N 1
ATOM 1014 C CA . GLY A 1 125 ? 2.048 21.092 24.887 1.00 43.72 125 GLY A CA 1
ATOM 1015 C C . GLY A 1 125 ? 1.325 22.295 24.273 1.00 43.72 125 GLY A C 1
ATOM 1016 O O . GLY A 1 125 ? 0.364 22.776 24.864 1.00 43.72 125 GLY A O 1
ATOM 1017 N N . GLY A 1 126 ? 1.790 22.834 23.140 1.00 38.59 126 GLY A N 1
ATOM 1018 C CA . GLY A 1 126 ? 1.396 24.177 22.681 1.00 38.59 126 GLY A CA 1
ATOM 1019 C C . GLY A 1 126 ? 0.724 24.285 21.312 1.00 38.59 126 GLY A C 1
ATOM 1020 O O . GLY A 1 126 ? 0.641 25.390 20.775 1.00 38.59 126 GLY A O 1
ATOM 1021 N N . GLY A 1 127 ? 0.268 23.188 20.707 1.00 40.38 127 GLY A N 1
ATOM 1022 C CA . GLY A 1 127 ? -0.543 23.271 19.493 1.00 40.38 127 GLY A CA 1
ATOM 1023 C C . GLY A 1 127 ? -1.905 23.870 19.835 1.00 40.38 127 GLY A C 1
ATOM 1024 O O . GLY A 1 127 ? -2.702 23.216 20.501 1.00 40.38 127 GLY A O 1
ATOM 1025 N N . ALA A 1 128 ? -2.175 25.113 19.413 1.00 40.84 128 ALA A N 1
ATOM 1026 C CA . ALA A 1 128 ? -3.481 25.745 19.589 1.00 40.84 128 ALA A CA 1
ATOM 1027 C C . ALA A 1 128 ? -4.572 24.786 19.099 1.00 40.84 128 ALA A C 1
ATOM 1029 O O . ALA A 1 128 ? -4.631 24.459 17.908 1.00 40.84 128 ALA A O 1
ATOM 1030 N N . GLU A 1 129 ? -5.400 24.322 20.035 1.00 44.41 129 GLU A N 1
ATOM 1031 C CA . GLU A 1 129 ? -6.472 23.372 19.795 1.00 44.41 129 GLU A CA 1
ATOM 1032 C C . GLU A 1 129 ? -7.465 24.023 18.834 1.00 44.41 129 GLU A C 1
ATOM 1034 O O . GLU A 1 129 ? -8.362 24.778 19.211 1.00 44.41 129 GLU A O 1
ATOM 1039 N N . LYS A 1 130 ? -7.264 23.801 17.532 1.00 40.31 130 LYS A N 1
ATOM 1040 C CA . LYS A 1 130 ? -8.239 24.216 16.536 1.00 40.31 130 LYS A CA 1
ATOM 1041 C C . LYS A 1 130 ? -9.496 23.431 16.844 1.00 40.31 130 LYS A C 1
ATOM 1043 O O . LYS A 1 130 ? -9.562 22.234 16.567 1.00 40.31 130 LYS A O 1
ATOM 1048 N N . THR A 1 131 ? -10.494 24.114 17.389 1.00 38.66 131 THR A N 1
ATOM 1049 C CA . THR A 1 131 ? -11.851 23.606 17.533 1.00 38.66 131 THR A CA 1
ATOM 1050 C C . THR A 1 131 ? -12.396 23.374 16.125 1.00 38.66 131 THR A C 1
ATOM 1052 O O . THR A 1 131 ? -13.008 24.239 15.502 1.00 38.66 131 THR A O 1
ATOM 1055 N N . ILE A 1 132 ? -12.082 22.214 15.547 1.00 49.88 132 ILE A N 1
ATOM 1056 C CA . ILE A 1 132 ? -12.618 21.816 14.254 1.00 49.88 132 ILE A CA 1
ATOM 1057 C C . ILE A 1 132 ? -14.085 21.503 14.512 1.00 49.88 132 ILE A C 1
ATOM 1059 O O . ILE A 1 132 ? -14.418 20.446 15.048 1.00 49.88 132 ILE A O 1
ATOM 1063 N N . THR A 1 133 ? -14.968 22.413 14.108 1.00 41.22 133 THR A N 1
ATOM 1064 C CA . THR A 1 133 ? -16.396 22.141 13.952 1.00 41.22 133 THR A CA 1
ATOM 1065 C C . THR A 1 133 ? -16.549 20.999 12.948 1.00 41.22 133 THR A C 1
ATOM 1067 O O . THR A 1 133 ? -16.540 21.181 11.730 1.00 41.22 133 THR A O 1
ATOM 1070 N N . GLN A 1 134 ? -16.613 19.766 13.455 1.00 53.06 134 GLN A N 1
ATOM 1071 C CA . GLN A 1 134 ? -16.801 18.593 12.617 1.00 53.06 134 GLN A CA 1
ATOM 1072 C C . GLN A 1 134 ? -18.215 18.629 12.043 1.00 53.06 134 GLN A C 1
ATOM 1074 O O . GLN A 1 134 ? -19.195 18.376 12.744 1.00 53.06 134 GLN A O 1
ATOM 1079 N N . LYS A 1 135 ? -18.335 18.899 10.739 1.00 50.91 135 LYS A N 1
ATOM 1080 C CA . LYS A 1 135 ? -19.571 18.611 10.007 1.00 50.91 135 LYS A CA 1
ATOM 1081 C C . LYS A 1 135 ? -19.847 17.109 10.132 1.00 50.91 135 LYS A C 1
ATOM 1083 O O . LYS A 1 135 ? -19.139 16.302 9.533 1.00 50.91 135 LYS A O 1
ATOM 1088 N N . ARG A 1 136 ? -20.888 16.746 10.894 1.00 54.25 136 ARG A N 1
ATOM 1089 C CA . ARG A 1 136 ? -21.333 15.355 11.128 1.00 54.25 136 ARG A CA 1
ATOM 1090 C C . ARG A 1 136 ? -21.654 14.580 9.836 1.00 54.25 136 ARG A C 1
ATOM 1092 O O . ARG A 1 136 ? -21.658 13.358 9.857 1.00 54.25 136 ARG A O 1
ATOM 1099 N N . HIS A 1 137 ? -21.854 15.262 8.703 1.00 58.66 137 HIS A N 1
ATOM 1100 C CA . HIS A 1 137 ? -22.209 14.658 7.411 1.00 58.66 137 HIS A CA 1
ATOM 1101 C C . HIS A 1 137 ? -21.146 14.883 6.321 1.00 58.66 137 HIS A C 1
ATOM 1103 O O . HIS A 1 137 ? -21.390 15.553 5.320 1.00 58.66 137 HIS A O 1
ATOM 1109 N N . GLY A 1 138 ? -19.947 14.329 6.513 1.00 82.31 138 GLY A N 1
ATOM 1110 C CA . GLY A 1 138 ? -18.910 14.276 5.473 1.00 82.31 138 GLY A CA 1
ATOM 1111 C C . GLY A 1 138 ? -19.066 13.086 4.513 1.00 82.31 138 GLY A C 1
ATOM 1112 O O . GLY A 1 138 ? -19.792 12.134 4.805 1.00 82.31 138 GLY A O 1
ATOM 1113 N N . PHE A 1 139 ? -18.323 13.107 3.398 1.00 87.56 139 PHE A N 1
ATOM 1114 C CA . PHE A 1 139 ? -18.217 11.997 2.431 1.00 87.56 139 PHE A CA 1
ATOM 1115 C C . PHE A 1 139 ? -17.962 10.642 3.113 1.00 87.56 139 PHE A C 1
ATOM 1117 O O . PHE A 1 139 ? -18.650 9.666 2.830 1.00 87.56 139 PHE A O 1
ATOM 1124 N N . VAL A 1 140 ? -17.047 10.616 4.090 1.00 88.31 140 VAL A N 1
ATOM 1125 C CA . VAL A 1 140 ? -16.693 9.405 4.848 1.00 88.31 140 VAL A CA 1
ATOM 1126 C C . VAL A 1 140 ? -17.894 8.829 5.603 1.00 88.31 140 VAL A C 1
ATOM 1128 O O . VAL A 1 140 ? -18.070 7.619 5.607 1.00 88.31 140 VAL A O 1
ATOM 1131 N N . SER A 1 141 ? -18.759 9.668 6.186 1.00 87.81 141 SER A N 1
ATOM 1132 C CA . SER A 1 141 ? -19.925 9.179 6.938 1.00 87.81 141 SER A CA 1
ATOM 1133 C C . SER A 1 141 ? -21.007 8.600 6.025 1.00 87.81 141 SER A C 1
ATOM 1135 O O . SER A 1 141 ? -21.661 7.617 6.378 1.00 87.81 141 SER A O 1
ATOM 1137 N N . ARG A 1 142 ? -21.177 9.166 4.819 1.00 89.31 142 ARG A N 1
ATOM 1138 C CA . ARG A 1 142 ? -22.065 8.595 3.791 1.00 89.31 142 ARG A CA 1
ATOM 1139 C C . ARG A 1 142 ? -21.552 7.236 3.327 1.00 89.31 142 ARG A C 1
ATOM 1141 O O . ARG A 1 142 ? -22.317 6.279 3.317 1.00 89.31 142 ARG A O 1
ATOM 1148 N N . LEU A 1 143 ? -20.256 7.150 3.028 1.00 91.69 143 LEU A N 1
ATOM 1149 C CA . LEU A 1 143 ? -19.612 5.901 2.629 1.00 91.69 143 LEU A CA 1
ATOM 1150 C C . LEU A 1 143 ? -19.723 4.835 3.727 1.00 91.69 143 LEU A C 1
ATOM 1152 O O . LEU A 1 143 ? -20.113 3.708 3.448 1.00 91.69 143 LEU A O 1
ATOM 1156 N N . ALA A 1 144 ? -19.469 5.211 4.982 1.00 91.50 144 ALA A N 1
ATOM 1157 C CA . ALA A 1 144 ? -19.616 4.316 6.123 1.00 91.50 144 ALA A CA 1
ATOM 1158 C C . ALA A 1 144 ? -21.057 3.792 6.237 1.00 91.50 144 ALA A C 1
ATOM 1160 O O . ALA A 1 144 ? -21.261 2.594 6.380 1.00 91.50 144 ALA A O 1
ATOM 1161 N N . THR A 1 145 ? -22.063 4.661 6.086 1.00 90.62 145 THR A N 1
ATOM 1162 C CA . THR A 1 145 ? -23.486 4.265 6.144 1.00 90.62 145 THR A CA 1
ATOM 1163 C C . THR A 1 145 ? -23.869 3.276 5.038 1.00 90.62 145 THR A C 1
ATOM 1165 O O . THR A 1 145 ? -24.711 2.421 5.265 1.00 90.62 145 THR A O 1
ATOM 1168 N N . PHE A 1 146 ? -23.259 3.374 3.854 1.00 92.12 146 PHE A N 1
ATOM 1169 C CA . PHE A 1 146 ? -23.543 2.465 2.740 1.00 92.12 146 PHE A CA 1
ATOM 1170 C C . PHE A 1 146 ? -22.918 1.073 2.924 1.00 92.12 146 PHE A C 1
ATOM 1172 O O . PHE A 1 146 ? -23.477 0.079 2.476 1.00 92.12 146 PHE A O 1
ATOM 1179 N N . VAL A 1 147 ? -21.748 0.998 3.563 1.00 92.31 147 VAL A N 1
ATOM 1180 C CA . VAL A 1 147 ? -20.925 -0.224 3.582 1.00 92.31 147 VAL A CA 1
ATOM 1181 C C . VAL A 1 147 ? -21.011 -0.983 4.909 1.00 92.31 147 VAL A C 1
ATOM 1183 O O . VAL A 1 147 ? -20.696 -2.174 4.956 1.00 92.31 147 VAL A O 1
ATOM 1186 N N . THR A 1 148 ? -21.418 -0.322 5.992 1.00 91.81 148 THR A N 1
ATOM 1187 C CA . THR A 1 148 ? -21.485 -0.913 7.340 1.00 91.81 148 THR A CA 1
ATOM 1188 C C . THR A 1 148 ? -22.914 -1.286 7.726 1.00 91.81 148 THR A C 1
ATOM 1190 O O . THR A 1 148 ? -23.861 -0.628 7.303 1.00 91.81 148 THR A O 1
ATOM 1193 N N . GLY A 1 149 ? -23.070 -2.368 8.496 1.00 85.12 149 GLY A N 1
ATOM 1194 C CA . GLY A 1 149 ? -24.382 -2.875 8.910 1.00 85.12 149 GLY A CA 1
ATOM 1195 C C . GLY A 1 149 ? -24.842 -2.361 10.274 1.00 85.12 149 GLY A C 1
ATOM 1196 O O . GLY A 1 149 ? -26.043 -2.235 10.499 1.00 85.12 149 GLY A O 1
ATOM 1197 N N . SER A 1 150 ? -23.906 -2.048 11.178 1.00 90.25 150 SER A N 1
ATOM 1198 C CA . SER A 1 150 ? -24.205 -1.585 12.539 1.00 90.25 150 SER A CA 1
ATOM 1199 C C . SER A 1 150 ? -23.657 -0.183 12.824 1.00 90.25 150 SER A C 1
ATOM 1201 O O . SER A 1 150 ? -22.738 0.313 12.165 1.00 90.25 150 SER A O 1
ATOM 1203 N N . SER A 1 151 ? -24.213 0.474 13.845 1.00 90.56 151 SER A N 1
ATOM 1204 C CA . SER A 1 151 ? -23.739 1.781 14.311 1.00 90.56 151 SER A CA 1
ATOM 1205 C C . SER A 1 151 ? -22.313 1.722 14.866 1.00 90.56 151 SER A C 1
ATOM 1207 O O . SER A 1 151 ? -21.543 2.660 14.641 1.00 90.56 151 SER A O 1
ATOM 1209 N N . LEU A 1 152 ? -21.940 0.625 15.539 1.00 91.25 152 LEU A N 1
ATOM 1210 C CA . LEU A 1 152 ? -20.573 0.414 16.011 1.00 91.25 152 LEU A CA 1
ATOM 1211 C C . LEU A 1 152 ? -19.621 0.219 14.830 1.00 91.25 152 LEU A C 1
ATOM 1213 O O . LEU A 1 152 ? -18.609 0.909 14.748 1.00 91.25 152 LEU A O 1
ATOM 1217 N N . GLU A 1 153 ? -19.964 -0.654 13.881 1.00 93.12 153 GLU A N 1
ATOM 1218 C CA . GLU A 1 153 ? -19.152 -0.901 12.687 1.00 93.12 153 GLU A CA 1
ATOM 1219 C C . GLU A 1 153 ? -18.909 0.405 11.912 1.00 93.12 153 GLU A C 1
ATOM 1221 O O . GLU A 1 153 ? -17.781 0.692 11.503 1.00 93.12 153 GLU A O 1
ATOM 1226 N N . LYS A 1 154 ? -19.941 1.253 11.797 1.00 94.12 154 LYS A N 1
ATOM 1227 C CA . LYS A 1 154 ? -19.841 2.602 11.228 1.00 94.12 154 LYS A CA 1
ATOM 1228 C C . LYS A 1 154 ? -18.857 3.489 11.995 1.00 94.12 154 LYS A C 1
ATOM 1230 O O . LYS A 1 154 ? -18.024 4.156 11.378 1.00 94.12 154 LYS A O 1
ATOM 1235 N N . ALA A 1 155 ? -18.959 3.528 13.323 1.00 92.56 155 ALA A N 1
ATOM 1236 C CA . ALA A 1 155 ? -18.092 4.349 14.165 1.00 92.56 155 ALA A CA 1
ATOM 1237 C C . ALA A 1 155 ? -16.623 3.920 14.043 1.00 92.56 155 ALA A C 1
ATOM 1239 O O . ALA A 1 155 ? -15.744 4.770 13.886 1.00 92.56 155 ALA A O 1
ATOM 1240 N N . ILE A 1 156 ? -16.368 2.611 14.034 1.00 93.62 156 ILE A N 1
ATOM 1241 C CA . ILE A 1 156 ? -15.026 2.047 13.882 1.00 93.62 156 ILE A CA 1
ATOM 1242 C C . ILE A 1 156 ? -14.478 2.299 12.480 1.00 93.62 156 ILE A C 1
ATOM 1244 O O . ILE A 1 156 ? -13.332 2.723 12.340 1.00 93.62 156 ILE A O 1
ATOM 1248 N N . PHE A 1 157 ? -15.302 2.139 11.442 1.00 95.94 157 PHE A N 1
ATOM 1249 C CA . PHE A 1 157 ? -14.916 2.487 10.077 1.00 95.94 157 PHE A CA 1
ATOM 1250 C C . PHE A 1 157 ? -14.454 3.948 9.985 1.00 95.94 157 PHE A C 1
ATOM 1252 O O . PHE A 1 157 ? -13.382 4.243 9.451 1.00 95.94 157 PHE A O 1
ATOM 1259 N N . GLU A 1 158 ? -15.241 4.882 10.530 1.00 94.75 158 GLU A N 1
ATOM 1260 C CA . GLU A 1 158 ? -14.887 6.301 10.524 1.00 94.75 158 GLU A CA 1
ATOM 1261 C C . GLU A 1 158 ? -13.626 6.590 11.346 1.00 94.75 158 GLU A C 1
ATOM 1263 O O . GLU A 1 158 ? -12.802 7.408 10.924 1.00 94.75 158 GLU A O 1
ATOM 1268 N N . LEU A 1 159 ? -13.472 5.936 12.501 1.00 93.62 159 LEU A N 1
ATOM 1269 C CA . LEU A 1 159 ? -12.302 6.064 13.364 1.00 93.62 159 LEU A CA 1
ATOM 1270 C C . LEU A 1 159 ? -11.039 5.623 12.621 1.00 93.62 159 LEU A C 1
ATOM 1272 O O . LEU A 1 159 ? -10.121 6.429 12.462 1.00 93.62 159 LEU A O 1
ATOM 1276 N N . SER A 1 160 ? -11.022 4.405 12.075 1.00 95.12 160 SER A N 1
ATOM 1277 C CA . SER A 1 160 ? -9.901 3.878 11.292 1.00 95.12 160 SER A CA 1
ATOM 1278 C C . SER A 1 160 ? -9.591 4.753 10.079 1.00 95.12 160 SER A C 1
ATOM 1280 O O . SER A 1 160 ? -8.425 5.057 9.803 1.00 95.12 160 SER A O 1
ATOM 1282 N N . TRP A 1 161 ? -10.615 5.244 9.374 1.00 95.44 161 TRP A N 1
ATOM 1283 C CA . TRP A 1 161 ? -10.427 6.158 8.247 1.00 95.44 161 TRP A CA 1
ATOM 1284 C C . TRP A 1 161 ? -9.748 7.466 8.672 1.00 95.44 161 TRP A C 1
ATOM 1286 O O . TRP A 1 161 ? -8.846 7.953 7.978 1.00 95.44 161 TRP A O 1
ATOM 1296 N N . LYS A 1 162 ? -10.174 8.048 9.801 1.00 92.94 162 LYS A N 1
ATOM 1297 C CA . LYS A 1 162 ? -9.666 9.321 10.334 1.00 92.94 162 LYS A CA 1
ATOM 1298 C C . LYS A 1 162 ? -8.260 9.173 10.917 1.00 92.94 162 LYS A C 1
ATOM 1300 O O . LYS A 1 162 ? -7.413 9.998 10.574 1.00 92.94 162 LYS A O 1
ATOM 1305 N N . ILE A 1 163 ? -7.989 8.133 11.712 1.00 92.50 163 ILE A N 1
ATOM 1306 C CA . ILE A 1 163 ? -6.657 7.852 12.277 1.00 92.50 163 ILE A CA 1
ATOM 1307 C C . ILE A 1 163 ? -5.650 7.706 11.140 1.00 92.50 163 ILE A C 1
ATOM 1309 O O . ILE A 1 163 ? -4.735 8.515 11.025 1.00 92.50 163 ILE A O 1
ATOM 1313 N N . THR A 1 164 ? -5.890 6.792 10.197 1.00 93.75 164 THR A N 1
ATOM 1314 C CA . THR A 1 164 ? -4.966 6.573 9.069 1.00 93.75 164 THR A CA 1
ATOM 1315 C C . THR A 1 164 ? -4.843 7.778 8.124 1.00 93.75 164 THR A C 1
ATOM 1317 O O . THR A 1 164 ? -3.943 7.823 7.293 1.00 93.75 164 THR A O 1
ATOM 1320 N N . ALA A 1 165 ? -5.765 8.753 8.171 1.00 90.19 165 ALA A N 1
ATOM 1321 C CA . ALA A 1 165 ? -5.687 9.986 7.374 1.00 90.19 165 ALA A CA 1
ATOM 1322 C C . ALA A 1 165 ? -4.898 11.097 8.071 1.00 90.19 165 ALA A C 1
ATOM 1324 O O . ALA A 1 165 ? -4.409 12.006 7.396 1.00 90.19 165 ALA A O 1
ATOM 1325 N N . ARG A 1 166 ? -4.815 11.069 9.401 1.00 87.62 166 ARG A N 1
ATOM 1326 C CA . ARG A 1 166 ? -4.254 12.155 10.213 1.00 87.62 166 ARG A CA 1
ATOM 1327 C C . ARG A 1 166 ? -2.921 11.775 10.829 1.00 87.62 166 ARG A C 1
ATOM 1329 O O . ARG A 1 166 ? -2.020 12.604 10.811 1.00 87.62 166 ARG A O 1
ATOM 1336 N N . ASP A 1 167 ? -2.780 10.534 11.279 1.00 88.62 167 ASP A N 1
ATOM 1337 C CA . ASP A 1 167 ? -1.548 10.027 11.863 1.00 88.62 167 ASP A CA 1
ATOM 1338 C C . ASP A 1 167 ? -0.422 10.049 10.823 1.00 88.62 167 ASP A C 1
ATOM 1340 O O . ASP A 1 167 ? -0.404 9.314 9.831 1.00 88.62 167 ASP A O 1
ATOM 1344 N N . ARG A 1 168 ? 0.531 10.946 11.057 1.00 85.56 168 ARG A N 1
ATOM 1345 C CA . ARG A 1 168 ? 1.703 11.124 10.213 1.00 85.56 168 ARG A CA 1
ATOM 1346 C C . ARG A 1 168 ? 2.630 9.921 10.262 1.00 85.56 168 ARG A C 1
ATOM 1348 O O . ARG A 1 168 ? 3.155 9.538 9.220 1.00 85.56 168 ARG A O 1
ATOM 1355 N N . LYS A 1 169 ? 2.821 9.321 11.435 1.00 85.81 169 LYS A N 1
ATOM 1356 C CA . LYS A 1 169 ? 3.718 8.178 11.621 1.00 85.81 169 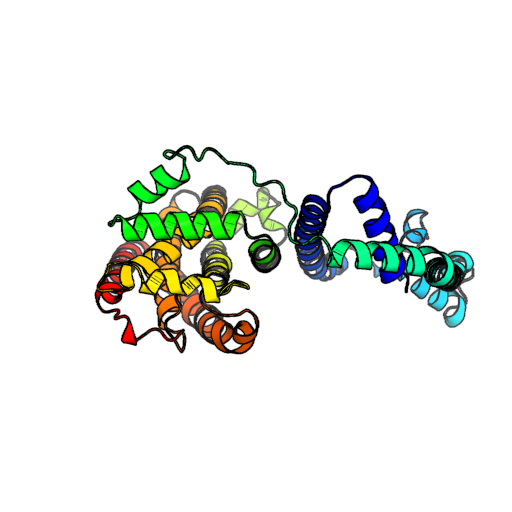LYS A CA 1
ATOM 1357 C C . LYS A 1 169 ? 3.170 6.963 10.886 1.00 85.81 169 LYS A C 1
ATOM 1359 O O . LYS A 1 169 ? 3.919 6.289 10.176 1.00 85.81 169 LYS A O 1
ATOM 1364 N N . PHE A 1 170 ? 1.849 6.774 10.922 1.00 89.31 170 PHE A N 1
ATOM 1365 C CA . PHE A 1 170 ? 1.173 5.786 10.083 1.00 89.31 170 PHE A CA 1
ATOM 1366 C C . PHE A 1 170 ? 1.457 6.006 8.587 1.00 89.31 170 PHE A C 1
ATOM 1368 O O . PHE A 1 170 ? 1.839 5.057 7.895 1.00 89.31 170 PHE A O 1
ATOM 1375 N N . LYS A 1 171 ? 1.319 7.244 8.080 1.00 89.75 171 LYS A N 1
ATOM 1376 C CA . LYS A 1 171 ? 1.597 7.570 6.665 1.00 89.75 171 LYS A CA 1
ATOM 1377 C C . LYS A 1 171 ? 3.051 7.314 6.294 1.00 89.75 171 LYS A C 1
ATOM 1379 O O . LYS A 1 171 ? 3.304 6.643 5.302 1.00 89.75 171 LYS A O 1
ATOM 1384 N N . MET A 1 172 ? 3.994 7.817 7.091 1.00 83.81 172 MET A N 1
ATOM 1385 C CA . MET A 1 172 ? 5.433 7.664 6.846 1.00 83.81 172 MET A CA 1
ATOM 1386 C C . MET A 1 172 ? 5.840 6.204 6.722 1.00 83.81 172 MET A C 1
ATOM 1388 O O . MET A 1 172 ? 6.687 5.867 5.903 1.00 83.81 172 MET A O 1
ATOM 1392 N N . ARG A 1 173 ? 5.224 5.345 7.532 1.00 86.12 173 ARG A N 1
ATOM 1393 C CA . ARG A 1 173 ? 5.506 3.916 7.548 1.00 86.12 173 ARG A CA 1
ATOM 1394 C C . ARG A 1 173 ? 4.815 3.159 6.413 1.00 86.12 173 ARG A C 1
ATOM 1396 O O . ARG A 1 173 ? 5.406 2.241 5.859 1.00 86.12 173 ARG A O 1
A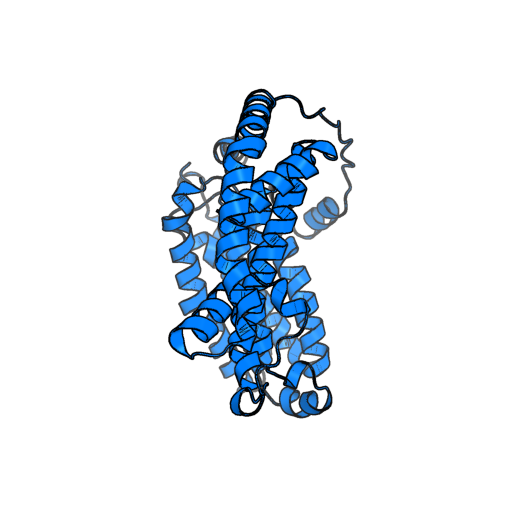TOM 1403 N N . THR A 1 174 ? 3.569 3.509 6.095 1.00 87.81 174 THR A N 1
ATOM 1404 C CA . THR A 1 174 ? 2.691 2.652 5.275 1.00 87.81 174 THR A CA 1
ATOM 1405 C C . THR A 1 174 ? 2.534 3.151 3.838 1.00 87.81 174 THR A C 1
ATOM 1407 O O . THR A 1 174 ? 2.413 2.357 2.917 1.00 87.81 174 THR A O 1
ATOM 1410 N N . TYR A 1 175 ? 2.566 4.464 3.597 1.00 88.62 175 TYR A N 1
ATOM 1411 C CA . TYR A 1 175 ? 2.376 5.017 2.250 1.00 88.62 175 TYR A CA 1
ATOM 1412 C C . TYR A 1 175 ? 3.525 4.694 1.285 1.00 88.62 175 TYR A C 1
ATOM 1414 O O . TYR A 1 175 ? 3.236 4.486 0.105 1.00 88.62 175 TYR A O 1
ATOM 1422 N N . PRO A 1 176 ? 4.796 4.571 1.724 1.00 84.94 176 PRO A N 1
ATOM 1423 C CA . PRO A 1 176 ? 5.853 4.084 0.844 1.00 84.94 176 PRO A CA 1
ATOM 1424 C C . PRO A 1 176 ? 5.563 2.706 0.234 1.00 84.94 176 PRO A C 1
ATOM 1426 O O . PRO A 1 176 ? 6.085 2.400 -0.834 1.00 84.94 176 PRO A O 1
ATOM 1429 N N . THR A 1 177 ? 4.687 1.896 0.842 1.00 83.38 177 THR A N 1
ATOM 1430 C CA . THR A 1 177 ? 4.260 0.610 0.276 1.00 83.38 177 THR A CA 1
ATOM 1431 C C . THR A 1 177 ? 3.587 0.752 -1.086 1.00 83.38 177 THR A C 1
ATOM 1433 O O . THR A 1 177 ? 3.693 -0.171 -1.886 1.00 83.38 177 THR A O 1
ATOM 1436 N N . PHE A 1 178 ? 2.979 1.890 -1.434 1.00 83.81 178 PHE A N 1
ATOM 1437 C CA . PHE A 1 178 ? 2.500 2.096 -2.809 1.00 83.81 178 PHE A CA 1
ATOM 1438 C C . PHE A 1 178 ? 3.630 1.951 -3.848 1.00 83.81 178 PHE A C 1
ATOM 1440 O O . PHE A 1 178 ? 3.382 1.527 -4.972 1.00 83.81 178 PHE A O 1
ATOM 1447 N N . GLY A 1 179 ? 4.885 2.208 -3.461 1.00 76.25 179 GLY A N 1
ATOM 1448 C CA . GLY A 1 179 ? 6.063 1.984 -4.300 1.00 76.25 179 GLY A CA 1
ATOM 1449 C C . GLY A 1 179 ? 6.445 0.515 -4.495 1.00 76.25 179 GLY A C 1
ATOM 1450 O O . GLY A 1 179 ? 7.175 0.202 -5.432 1.00 76.25 179 GLY A O 1
ATOM 1451 N N . SER A 1 180 ? 5.920 -0.411 -3.683 1.00 69.88 180 SER A N 1
ATOM 1452 C CA . SER A 1 180 ? 6.098 -1.861 -3.895 1.00 69.88 180 SER A CA 1
ATOM 1453 C C . SER A 1 180 ? 5.462 -2.364 -5.194 1.00 69.88 180 SER A C 1
ATOM 1455 O O . SER A 1 180 ? 5.730 -3.485 -5.612 1.00 69.88 180 SER A O 1
ATOM 1457 N N . LEU A 1 181 ? 4.672 -1.519 -5.860 1.00 70.06 181 LEU A N 1
ATOM 1458 C CA . LEU A 1 181 ? 4.091 -1.775 -7.172 1.00 70.06 181 LEU A CA 1
ATOM 1459 C C . LEU A 1 181 ? 4.902 -1.203 -8.332 1.00 70.06 181 LEU A C 1
ATOM 1461 O O . LEU A 1 181 ? 4.551 -1.399 -9.484 1.00 70.06 181 LEU A O 1
ATOM 1465 N N . ILE A 1 182 ? 5.995 -0.494 -8.085 1.00 72.69 182 ILE A N 1
ATOM 1466 C CA . ILE A 1 182 ? 6.895 -0.094 -9.169 1.00 72.69 182 ILE A CA 1
ATOM 1467 C C . ILE A 1 182 ? 7.535 -1.316 -9.882 1.00 72.69 182 ILE A C 1
ATOM 1469 O O . ILE A 1 182 ? 7.583 -1.281 -11.113 1.00 72.69 182 ILE A O 1
ATOM 1473 N N . PRO A 1 183 ? 7.886 -2.440 -9.199 1.00 64.75 183 PRO A N 1
ATOM 1474 C CA . PRO A 1 183 ? 8.244 -3.730 -9.819 1.00 64.75 183 PRO A CA 1
ATOM 1475 C C . PRO A 1 183 ? 7.267 -4.196 -10.905 1.00 64.75 183 PRO A C 1
ATOM 1477 O O . PRO A 1 183 ? 7.632 -4.873 -11.859 1.00 64.75 183 PRO A O 1
ATOM 1480 N N . LEU A 1 184 ? 6.002 -3.826 -10.756 1.00 65.00 184 LEU A N 1
ATOM 1481 C CA . LEU A 1 184 ? 4.896 -4.238 -11.600 1.00 65.00 184 LEU A CA 1
ATOM 1482 C C . LEU A 1 184 ? 5.032 -3.685 -13.031 1.00 65.00 184 LEU A C 1
ATOM 1484 O O . LEU A 1 184 ? 4.856 -4.419 -13.997 1.00 65.00 184 LEU A O 1
ATOM 1488 N N . VAL A 1 185 ? 5.455 -2.420 -13.167 1.00 62.66 185 VAL A N 1
ATOM 1489 C CA . VAL A 1 185 ? 5.779 -1.760 -14.451 1.00 62.66 185 VAL A CA 1
ATOM 1490 C C . VAL A 1 185 ? 6.876 -2.525 -15.194 1.00 62.66 185 VAL A C 1
ATOM 1492 O O . VAL A 1 185 ? 6.891 -2.617 -16.420 1.00 62.66 185 VAL A O 1
ATOM 1495 N N . PHE A 1 186 ? 7.794 -3.124 -14.442 1.00 64.00 186 PHE A N 1
ATOM 1496 C CA . PHE A 1 186 ? 8.923 -3.847 -14.993 1.00 64.00 186 PHE A CA 1
ATOM 1497 C C . PHE A 1 186 ? 8.567 -5.227 -15.540 1.00 64.00 186 PHE A C 1
ATOM 1499 O O . PHE A 1 186 ? 9.251 -5.674 -16.466 1.00 64.00 186 PHE A O 1
ATOM 1506 N N . VAL A 1 187 ? 7.528 -5.888 -15.024 1.00 63.59 187 VAL A N 1
ATOM 1507 C CA . VAL A 1 187 ? 7.093 -7.188 -15.559 1.00 63.59 187 VAL A CA 1
ATOM 1508 C C . VAL A 1 187 ? 6.536 -7.045 -16.977 1.00 63.59 187 VAL A C 1
ATOM 1510 O O . VAL A 1 187 ? 6.811 -7.886 -17.824 1.00 63.59 187 VAL A O 1
ATOM 1513 N N . PHE A 1 188 ? 5.861 -5.937 -17.281 1.00 65.44 188 PHE A N 1
ATOM 1514 C CA . PHE A 1 188 ? 5.344 -5.671 -18.629 1.00 65.44 188 PHE A CA 1
ATOM 1515 C C . PHE A 1 188 ? 6.342 -4.931 -19.534 1.00 65.44 188 PHE A C 1
ATOM 1517 O O . PHE A 1 188 ? 6.102 -4.735 -20.728 1.00 65.44 188 PHE A O 1
ATOM 1524 N N . GLY A 1 189 ? 7.484 -4.522 -18.974 1.00 66.12 189 GLY A N 1
ATOM 1525 C CA . GLY A 1 189 ? 8.584 -3.906 -19.707 1.00 66.12 189 GLY A CA 1
ATOM 1526 C C . GLY A 1 189 ? 8.179 -2.630 -20.451 1.00 66.12 189 GLY A C 1
ATOM 1527 O O . GLY A 1 189 ? 7.427 -1.804 -19.943 1.00 66.12 189 GLY A O 1
ATOM 1528 N N . LYS A 1 190 ? 8.704 -2.453 -21.671 1.00 64.88 190 LYS A N 1
ATOM 1529 C CA . LYS A 1 190 ? 8.356 -1.314 -22.540 1.00 64.88 190 LYS A CA 1
ATOM 1530 C C . LYS A 1 190 ? 6.943 -1.424 -23.136 1.00 64.88 190 LYS A C 1
ATOM 1532 O O . LYS A 1 190 ? 6.434 -0.419 -23.610 1.00 64.88 190 LYS A O 1
ATOM 1537 N N . GLY A 1 191 ? 6.318 -2.608 -23.106 1.00 69.50 191 GLY A N 1
ATOM 1538 C CA . GLY A 1 191 ? 5.039 -2.873 -23.777 1.00 69.50 191 GLY A CA 1
ATOM 1539 C C . GLY A 1 191 ? 3.889 -2.005 -23.271 1.00 69.50 191 GLY A C 1
ATOM 1540 O O . GLY A 1 191 ? 3.111 -1.500 -24.067 1.00 69.50 191 GLY A O 1
ATOM 1541 N N . ILE A 1 192 ? 3.834 -1.714 -21.967 1.00 73.88 192 ILE A N 1
ATOM 1542 C CA . ILE A 1 192 ? 2.778 -0.841 -21.414 1.00 73.88 192 ILE A CA 1
ATOM 1543 C C . ILE A 1 192 ? 2.879 0.609 -21.891 1.00 73.88 192 ILE A C 1
ATOM 1545 O O . ILE A 1 192 ? 1.872 1.308 -21.907 1.00 73.88 192 ILE A O 1
ATOM 1549 N N . PHE A 1 193 ? 4.074 1.061 -22.278 1.00 73.62 193 PHE A N 1
ATOM 1550 C CA . PHE A 1 193 ? 4.318 2.427 -22.746 1.00 73.62 193 PHE A CA 1
ATOM 1551 C C . PHE A 1 193 ? 4.293 2.541 -24.275 1.00 73.62 193 PHE A C 1
ATOM 1553 O O . PHE A 1 193 ? 4.441 3.643 -24.797 1.00 73.62 193 PHE A O 1
ATOM 1560 N N . ASP A 1 194 ? 4.113 1.424 -24.982 1.00 79.94 194 ASP A N 1
ATOM 1561 C CA . ASP A 1 194 ? 4.098 1.349 -26.438 1.00 79.94 194 ASP A CA 1
ATOM 1562 C C . ASP A 1 194 ? 2.736 0.819 -26.918 1.00 79.94 194 ASP A C 1
ATOM 1564 O O . ASP A 1 194 ? 2.525 -0.397 -26.932 1.00 79.94 194 ASP A O 1
ATOM 1568 N N . PRO A 1 195 ? 1.803 1.706 -27.320 1.00 82.19 195 PRO A N 1
ATOM 1569 C CA . PRO A 1 195 ? 0.469 1.311 -27.769 1.00 82.19 195 PRO A CA 1
ATOM 1570 C C . PRO A 1 195 ? 0.465 0.300 -28.920 1.00 82.19 195 PRO A C 1
ATOM 1572 O O . PRO A 1 195 ? -0.503 -0.442 -29.070 1.00 82.19 195 PRO A O 1
ATOM 1575 N N . GLN A 1 196 ? 1.536 0.227 -29.720 1.00 83.81 196 GLN A N 1
ATOM 1576 C CA . GLN A 1 196 ? 1.631 -0.743 -30.814 1.00 83.81 196 GLN A CA 1
ATOM 1577 C C . GLN A 1 196 ? 1.699 -2.185 -30.288 1.00 83.81 196 GLN A C 1
ATOM 1579 O O . GLN A 1 196 ? 1.162 -3.095 -30.916 1.00 83.81 196 GLN A O 1
ATOM 1584 N N . LYS A 1 197 ? 2.269 -2.382 -29.092 1.00 83.44 197 LYS A N 1
ATOM 1585 C CA . LYS A 1 197 ? 2.416 -3.690 -28.435 1.00 83.44 197 LYS A CA 1
ATOM 1586 C C . LYS A 1 197 ? 1.192 -4.118 -27.637 1.00 83.44 197 LYS A C 1
ATOM 1588 O O . LYS A 1 197 ? 1.136 -5.250 -27.166 1.00 83.44 197 LYS A O 1
ATOM 1593 N N . TRP A 1 198 ? 0.204 -3.240 -27.468 1.00 85.44 198 TRP A N 1
ATOM 1594 C CA . TRP A 1 198 ? -0.985 -3.555 -26.674 1.00 85.44 198 TRP A CA 1
ATOM 1595 C C . TRP A 1 198 ? -1.824 -4.668 -27.299 1.00 85.44 198 TRP A C 1
ATOM 1597 O O . TRP A 1 198 ? -2.435 -5.438 -26.567 1.00 85.44 198 TRP A O 1
ATOM 1607 N N . SER A 1 199 ? -1.808 -4.788 -28.629 1.00 84.06 199 SER A N 1
ATOM 1608 C CA . SER A 1 199 ? -2.473 -5.880 -29.347 1.00 84.06 199 SER A CA 1
ATOM 1609 C C . SER A 1 199 ? -1.894 -7.248 -28.966 1.00 84.06 199 SER A C 1
ATOM 1611 O O . SER A 1 199 ? -2.638 -8.124 -28.540 1.00 84.06 199 SER A O 1
ATOM 1613 N N . GLU A 1 200 ? -0.569 -7.392 -29.005 1.00 83.69 200 GLU A N 1
ATOM 1614 C CA . GLU A 1 200 ? 0.151 -8.603 -28.582 1.00 83.69 200 GLU A CA 1
ATOM 1615 C C . GLU A 1 200 ? -0.059 -8.897 -27.088 1.00 83.69 200 GLU A C 1
ATOM 1617 O O . GLU A 1 200 ? -0.224 -10.041 -26.670 1.00 83.69 200 GLU A O 1
ATOM 1622 N N . MET A 1 201 ? -0.088 -7.855 -26.254 1.00 82.00 201 MET A N 1
ATOM 1623 C CA . MET A 1 201 ? -0.313 -8.003 -24.814 1.00 82.00 201 MET A CA 1
ATOM 1624 C C . MET A 1 201 ? -1.735 -8.452 -24.477 1.00 82.00 201 MET A C 1
ATOM 1626 O O . MET A 1 201 ? -1.915 -9.192 -23.507 1.00 82.00 201 MET A O 1
ATOM 1630 N N . ALA A 1 202 ? -2.725 -8.021 -25.262 1.00 83.69 202 ALA A N 1
ATOM 1631 C CA . ALA A 1 202 ? -4.127 -8.373 -25.071 1.00 83.69 202 ALA A CA 1
ATOM 1632 C C . ALA A 1 202 ? -4.396 -9.878 -25.264 1.00 83.69 202 ALA A C 1
ATOM 1634 O O . ALA A 1 202 ? -5.399 -10.383 -24.760 1.00 83.69 202 ALA A O 1
ATOM 1635 N N . GLU A 1 203 ? -3.498 -10.605 -25.938 1.00 83.44 203 GLU A N 1
ATOM 1636 C CA . GLU A 1 203 ? -3.565 -12.067 -26.079 1.00 83.44 203 GLU A CA 1
ATOM 1637 C C . GLU A 1 203 ? -3.076 -12.813 -24.826 1.00 83.44 203 GLU A C 1
ATOM 1639 O O . GLU A 1 203 ? -3.429 -13.971 -24.606 1.00 83.44 203 GLU A O 1
ATOM 1644 N N . GLY A 1 204 ? -2.266 -12.162 -23.984 1.00 85.12 204 GLY A N 1
ATOM 1645 C CA . GLY A 1 204 ? -1.671 -12.766 -22.795 1.00 85.12 204 GLY A CA 1
ATOM 1646 C C . GLY A 1 204 ? -2.476 -12.562 -21.507 1.00 85.12 204 GLY A C 1
ATOM 1647 O O . GLY A 1 204 ? -3.300 -11.660 -21.384 1.00 85.12 204 GLY A O 1
ATOM 1648 N N . TYR A 1 205 ? -2.143 -13.351 -20.480 1.00 85.12 205 TYR A N 1
ATOM 1649 C CA . TYR A 1 205 ? -2.775 -13.310 -19.147 1.00 85.12 205 TYR A CA 1
ATOM 1650 C C . TYR A 1 205 ? -1.931 -12.612 -18.074 1.00 85.12 205 TYR A C 1
ATOM 1652 O O . TYR A 1 205 ? -2.213 -12.724 -16.882 1.00 85.12 205 TYR A O 1
ATOM 1660 N N . LEU A 1 206 ? -0.875 -11.892 -18.468 1.00 83.50 206 LEU A N 1
ATOM 1661 C CA . LEU A 1 206 ? 0.027 -11.238 -17.514 1.00 83.50 206 LEU A CA 1
ATOM 1662 C C . LEU A 1 206 ? -0.726 -10.275 -16.582 1.00 83.50 206 LEU A C 1
ATOM 1664 O O . LEU A 1 206 ? -0.340 -10.133 -15.422 1.00 83.50 206 LEU A O 1
ATOM 1668 N N . TYR A 1 207 ? -1.822 -9.658 -17.045 1.00 87.25 207 TYR A N 1
ATOM 1669 C CA . TYR A 1 207 ? -2.657 -8.784 -16.218 1.00 87.25 207 TYR A CA 1
ATOM 1670 C C . TYR A 1 207 ? -3.194 -9.483 -14.962 1.00 87.25 207 TYR A C 1
ATOM 1672 O O . TYR A 1 207 ? -3.318 -8.822 -13.939 1.00 87.25 207 TYR A O 1
ATOM 1680 N N . LEU A 1 208 ? -3.427 -10.802 -14.966 1.00 90.44 208 LEU A N 1
ATOM 1681 C CA . LEU A 1 208 ? -3.855 -11.530 -13.764 1.00 90.44 208 LEU A CA 1
ATOM 1682 C C . LEU A 1 208 ? -2.838 -11.379 -12.633 1.00 90.44 208 LEU A C 1
ATOM 1684 O O . LEU A 1 208 ? -3.200 -11.075 -11.497 1.00 90.44 208 LEU A O 1
ATOM 1688 N N . MET A 1 209 ? -1.547 -11.485 -12.953 1.00 87.12 209 MET A N 1
ATOM 1689 C CA . MET A 1 209 ? -0.479 -11.258 -11.984 1.00 87.12 209 MET A CA 1
ATOM 1690 C C . MET A 1 209 ? -0.560 -9.836 -11.395 1.00 87.12 209 MET A C 1
ATOM 1692 O O . MET A 1 209 ? -0.348 -9.671 -10.195 1.00 87.12 209 MET A O 1
ATOM 1696 N N . LEU A 1 210 ? -0.943 -8.822 -12.187 1.00 86.50 210 LEU A N 1
ATOM 1697 C CA . LEU A 1 210 ? -1.172 -7.457 -11.684 1.00 86.50 210 LEU A CA 1
ATOM 1698 C C . LEU A 1 210 ? -2.263 -7.401 -10.635 1.00 86.50 210 LEU A C 1
ATOM 1700 O O . LEU A 1 210 ? -2.086 -6.791 -9.579 1.00 86.50 210 LEU A O 1
ATOM 1704 N N . LEU A 1 211 ? -3.396 -8.018 -10.958 1.00 91.19 211 LEU A N 1
ATOM 1705 C CA . LEU A 1 211 ? -4.587 -7.971 -10.128 1.00 91.19 211 LEU A CA 1
ATOM 1706 C C . LEU A 1 211 ? -4.329 -8.613 -8.766 1.00 91.19 211 LEU A C 1
ATOM 1708 O O . LEU A 1 211 ? -4.741 -8.059 -7.748 1.00 91.19 211 LEU A O 1
ATOM 1712 N N . TYR A 1 212 ? -3.591 -9.724 -8.735 1.00 91.38 212 TYR A N 1
ATOM 1713 C CA . TYR A 1 212 ? -3.217 -10.374 -7.483 1.00 91.38 212 TYR A CA 1
ATOM 1714 C C . TYR A 1 212 ? -2.095 -9.632 -6.749 1.00 91.38 212 TYR A C 1
ATOM 1716 O O . TYR A 1 212 ? -2.204 -9.417 -5.545 1.00 91.38 212 TYR A O 1
ATOM 1724 N N . MET A 1 213 ? -1.058 -9.128 -7.428 1.00 87.75 213 MET A N 1
ATOM 1725 C CA . MET A 1 213 ? -0.025 -8.328 -6.750 1.00 87.75 213 MET A CA 1
ATOM 1726 C C . MET A 1 213 ? -0.572 -7.029 -6.143 1.00 87.75 213 MET A C 1
ATOM 1728 O O . MET A 1 213 ? -0.052 -6.569 -5.126 1.00 87.75 213 MET A O 1
ATOM 1732 N N . ALA A 1 214 ? -1.663 -6.472 -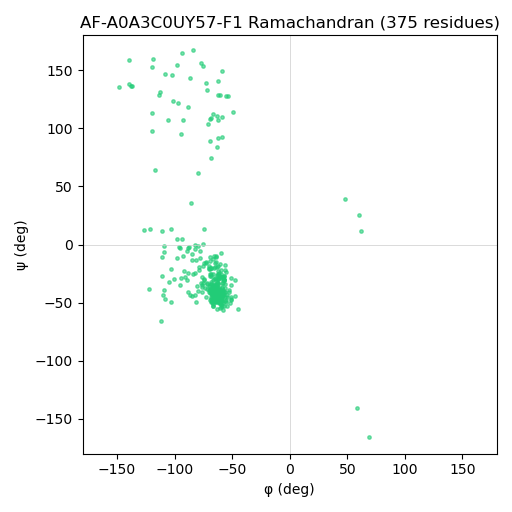6.679 1.00 90.25 214 ALA A N 1
ATOM 1733 C CA . ALA A 1 214 ? -2.355 -5.336 -6.069 1.00 90.25 214 ALA A CA 1
ATOM 1734 C C . ALA A 1 214 ? -2.810 -5.612 -4.622 1.00 90.25 214 ALA A C 1
ATOM 1736 O O . ALA A 1 214 ? -2.900 -4.677 -3.820 1.00 90.25 214 ALA A O 1
ATOM 1737 N N . HIS A 1 215 ? -3.055 -6.878 -4.254 1.00 91.88 215 HIS A N 1
ATOM 1738 C CA . HIS A 1 215 ? -3.410 -7.262 -2.886 1.00 91.88 215 HIS A CA 1
ATOM 1739 C C . HIS A 1 215 ? -2.303 -6.942 -1.869 1.00 91.88 215 HIS A C 1
ATOM 1741 O O . HIS A 1 215 ? -2.604 -6.728 -0.698 1.00 91.88 215 HIS A O 1
ATOM 1747 N N . ILE A 1 216 ? -1.036 -6.819 -2.288 1.00 89.69 216 ILE A N 1
ATOM 1748 C CA . ILE A 1 216 ? 0.067 -6.432 -1.390 1.00 89.69 216 ILE A CA 1
ATOM 1749 C C . ILE A 1 216 ? -0.227 -5.095 -0.699 1.00 89.69 216 ILE A C 1
ATOM 1751 O O . ILE A 1 216 ? 0.105 -4.930 0.477 1.00 89.69 216 ILE A O 1
ATOM 1755 N N . ILE A 1 217 ? -0.912 -4.163 -1.375 1.00 90.06 217 ILE A N 1
ATOM 1756 C CA . ILE A 1 217 ? -1.391 -2.929 -0.739 1.00 90.06 217 ILE A CA 1
ATOM 1757 C C . ILE A 1 217 ? -2.395 -3.264 0.359 1.00 90.06 217 ILE A C 1
ATOM 1759 O O . ILE A 1 217 ? -2.198 -2.840 1.496 1.00 90.06 217 ILE A O 1
ATOM 1763 N N . ALA A 1 218 ? -3.461 -4.001 0.033 1.00 91.00 218 ALA A N 1
ATOM 1764 C CA . ALA A 1 218 ? -4.507 -4.337 0.995 1.00 91.00 218 ALA A CA 1
ATOM 1765 C C . ALA A 1 218 ? -3.913 -5.007 2.239 1.00 91.00 218 ALA A C 1
ATOM 1767 O O . ALA A 1 218 ? -4.098 -4.494 3.343 1.00 91.00 218 ALA A O 1
ATOM 1768 N N . GLY A 1 219 ? -3.118 -6.063 2.045 1.00 89.31 219 GLY A N 1
ATOM 1769 C CA . GLY A 1 219 ? -2.522 -6.812 3.146 1.00 89.31 219 GLY A CA 1
ATOM 1770 C C . GLY A 1 219 ? -1.504 -6.001 3.948 1.00 89.31 219 GLY A C 1
ATOM 1771 O O . GLY A 1 219 ? -1.450 -6.059 5.174 1.00 89.31 219 GLY A O 1
ATOM 1772 N N . THR A 1 220 ? -0.719 -5.136 3.299 1.00 89.25 220 THR A N 1
ATOM 1773 C CA . THR A 1 220 ? 0.214 -4.283 4.048 1.00 89.25 220 THR A CA 1
ATOM 1774 C C . THR A 1 220 ? -0.508 -3.232 4.876 1.00 89.25 220 THR A C 1
ATOM 1776 O O . THR A 1 220 ? -0.209 -3.078 6.058 1.00 89.25 220 THR A O 1
ATOM 1779 N N . PHE A 1 221 ? -1.471 -2.514 4.299 1.00 91.69 221 PHE A N 1
ATOM 1780 C CA . PHE A 1 221 ? -2.224 -1.508 5.048 1.00 91.69 221 PHE A CA 1
ATOM 1781 C C . PHE A 1 221 ? -3.053 -2.138 6.169 1.00 91.69 221 PHE A C 1
ATOM 1783 O O . PHE A 1 221 ? -3.173 -1.544 7.242 1.00 91.69 221 PHE A O 1
ATOM 1790 N N . GLN A 1 222 ? -3.581 -3.341 5.949 1.00 90.44 222 GLN A N 1
ATOM 1791 C CA . GLN A 1 222 ? -4.321 -4.080 6.957 1.00 90.44 222 GLN A CA 1
ATOM 1792 C C . GLN A 1 222 ? -3.416 -4.508 8.108 1.00 90.44 222 GLN A C 1
ATOM 1794 O O . GLN A 1 222 ? -3.703 -4.145 9.248 1.00 90.44 222 GLN A O 1
ATOM 1799 N N . SER A 1 223 ? -2.294 -5.177 7.837 1.00 88.12 223 SER A N 1
ATOM 1800 C CA . SER A 1 223 ? -1.297 -5.512 8.861 1.00 88.12 223 SER A CA 1
ATOM 1801 C C . SER A 1 223 ? -0.903 -4.281 9.685 1.00 88.12 223 SER A C 1
ATOM 1803 O O . SER A 1 223 ? -0.980 -4.298 10.915 1.00 88.12 223 SER A O 1
ATOM 1805 N N . GLN A 1 224 ? -0.613 -3.165 9.011 1.00 88.44 224 GLN A N 1
ATOM 1806 C CA . GLN A 1 224 ? -0.183 -1.917 9.643 1.00 88.44 224 GLN A CA 1
ATOM 1807 C C . GLN A 1 224 ? -1.272 -1.230 10.470 1.00 88.44 224 GLN A C 1
ATOM 1809 O O . GLN A 1 224 ? -0.950 -0.496 11.407 1.00 88.44 224 GLN A O 1
ATOM 1814 N N . SER A 1 225 ? -2.549 -1.464 10.158 1.00 91.31 225 SER A N 1
ATOM 1815 C CA . SER A 1 225 ? -3.683 -0.877 10.883 1.00 91.31 225 SER A CA 1
ATOM 1816 C C . SER A 1 225 ? -3.828 -1.377 12.322 1.00 91.31 225 SER A C 1
ATOM 1818 O O . SER A 1 225 ? -4.546 -0.764 13.102 1.00 91.31 225 SER A O 1
ATOM 1820 N N . HIS A 1 226 ? -3.119 -2.439 12.712 1.00 89.56 226 HIS A N 1
ATOM 1821 C CA . HIS A 1 226 ? -3.110 -2.945 14.089 1.00 89.56 226 HIS A CA 1
ATOM 1822 C C . HIS A 1 226 ? -2.103 -2.221 14.993 1.00 89.56 226 HIS A C 1
ATOM 1824 O O . HIS A 1 226 ? -2.160 -2.371 16.211 1.00 89.56 226 HIS A O 1
ATOM 1830 N N . PHE A 1 227 ? -1.181 -1.441 14.418 1.00 89.19 227 PHE A N 1
ATOM 1831 C CA . PHE A 1 227 ? -0.039 -0.891 15.145 1.00 89.19 227 PHE A CA 1
ATOM 1832 C C . PHE A 1 227 ? -0.106 0.628 15.276 1.00 89.19 227 PHE A C 1
ATOM 1834 O O . PHE A 1 227 ? -0.197 1.331 14.266 1.00 89.19 227 PHE A O 1
ATOM 1841 N N . SER A 1 228 ? 0.053 1.121 16.504 1.00 90.38 228 SER A N 1
ATOM 1842 C CA . SER A 1 228 ? 0.104 2.545 16.844 1.00 90.38 228 SER A CA 1
ATOM 1843 C C . SER A 1 228 ? 1.170 2.814 17.907 1.00 90.38 228 SER A C 1
ATOM 1845 O O . SER A 1 228 ? 1.580 1.913 18.640 1.00 90.38 228 SER A O 1
ATOM 1847 N N . GLU A 1 229 ? 1.638 4.055 17.998 1.00 87.31 229 GLU A N 1
ATOM 1848 C CA . GLU A 1 229 ? 2.420 4.486 19.161 1.00 87.31 229 GLU A CA 1
ATOM 1849 C C . GLU A 1 229 ? 1.528 4.737 20.378 1.00 87.31 229 GLU A C 1
ATOM 1851 O O . GLU A 1 229 ? 1.881 4.351 21.489 1.00 87.31 229 GLU A O 1
ATOM 1856 N N . ASP A 1 230 ? 0.326 5.263 20.148 1.00 89.06 230 ASP A N 1
ATOM 1857 C CA . ASP A 1 230 ? -0.698 5.483 21.170 1.00 89.06 230 ASP A CA 1
ATOM 1858 C C . ASP A 1 230 ? -1.544 4.222 21.398 1.00 89.06 230 ASP A C 1
ATOM 1860 O O . ASP A 1 230 ? -2.749 4.290 21.634 1.00 89.06 230 ASP A O 1
ATOM 1864 N N . PHE A 1 231 ? -0.926 3.039 21.310 1.00 89.62 231 PHE A N 1
ATOM 1865 C CA . PHE A 1 231 ? -1.624 1.749 21.347 1.00 89.62 231 PHE A CA 1
ATOM 1866 C C . PHE A 1 231 ? -2.450 1.541 22.625 1.00 89.62 231 PHE A C 1
ATOM 1868 O O . PHE A 1 231 ? -3.486 0.883 22.599 1.00 89.62 231 PHE A O 1
ATOM 1875 N N . LYS A 1 232 ? -2.041 2.170 23.738 1.00 88.88 232 LYS A N 1
ATOM 1876 C CA . LYS A 1 232 ? -2.783 2.153 25.006 1.00 88.88 232 LYS A CA 1
ATOM 1877 C C . LYS A 1 232 ? -4.193 2.727 24.870 1.00 88.88 232 LYS A C 1
ATOM 1879 O O . LYS A 1 232 ? -5.073 2.291 25.599 1.00 88.88 232 LYS A O 1
ATOM 1884 N N . ALA A 1 233 ? -4.434 3.650 23.933 1.00 89.06 233 ALA A N 1
ATOM 1885 C CA . ALA A 1 233 ? -5.759 4.220 23.678 1.00 89.06 233 ALA A CA 1
ATOM 1886 C C . ALA A 1 233 ? -6.780 3.179 23.180 1.00 89.06 233 ALA A C 1
ATOM 1888 O O . ALA A 1 233 ? -7.983 3.424 23.256 1.00 89.06 233 ALA A O 1
ATOM 1889 N N . ALA A 1 234 ? -6.330 2.000 22.736 1.00 89.50 234 ALA A N 1
ATOM 1890 C CA . ALA A 1 234 ? -7.206 0.898 22.352 1.00 89.50 234 ALA A CA 1
ATOM 1891 C C . ALA A 1 234 ? -8.047 0.334 23.512 1.00 89.50 234 ALA A C 1
ATOM 1893 O O . ALA A 1 234 ? -9.007 -0.390 23.248 1.00 89.50 234 ALA A O 1
ATOM 1894 N N . TRP A 1 235 ? -7.768 0.713 24.771 1.00 88.00 235 TRP A N 1
ATOM 1895 C CA . TRP A 1 235 ? -8.645 0.415 25.913 1.00 88.00 235 TRP A CA 1
ATOM 1896 C C . TRP A 1 235 ? -10.104 0.826 25.650 1.00 88.00 235 TRP A C 1
ATOM 1898 O O . TRP A 1 235 ? -11.025 0.176 26.140 1.00 88.00 235 TRP A O 1
ATOM 1908 N N . VAL A 1 236 ? -10.321 1.858 24.820 1.00 89.25 236 VAL A N 1
ATOM 1909 C CA . VAL A 1 236 ? -11.651 2.363 24.460 1.00 89.25 236 VAL A CA 1
ATOM 1910 C C . VAL A 1 236 ? -12.550 1.292 23.837 1.00 89.25 236 VAL A C 1
ATOM 1912 O O . VAL A 1 236 ? -13.759 1.339 24.039 1.00 89.25 236 VAL A O 1
ATOM 1915 N N . TYR A 1 237 ? -11.992 0.306 23.122 1.00 89.56 237 TYR A N 1
ATOM 1916 C CA . TYR A 1 237 ? -12.793 -0.763 22.521 1.00 89.56 237 TYR A CA 1
ATOM 1917 C C . TYR A 1 237 ? -13.438 -1.657 23.582 1.00 89.56 237 TYR A C 1
ATOM 1919 O O . TYR A 1 237 ? -14.589 -2.046 23.420 1.00 89.56 237 TYR A O 1
ATOM 1927 N N . PHE A 1 238 ? -12.750 -1.901 24.697 1.00 84.19 238 PHE A N 1
ATOM 1928 C CA . PHE A 1 238 ? -13.271 -2.700 25.810 1.00 84.19 238 PHE A CA 1
ATOM 1929 C C . PHE A 1 238 ? -14.317 -1.955 26.648 1.00 84.19 238 PHE A C 1
ATOM 1931 O O . PHE A 1 238 ? -15.067 -2.576 27.391 1.00 84.19 238 PHE A O 1
ATOM 1938 N N . ALA A 1 239 ? -14.398 -0.630 26.513 1.00 86.06 239 ALA A N 1
ATOM 1939 C CA . ALA A 1 239 ? -15.455 0.178 27.115 1.00 86.06 239 ALA A CA 1
ATOM 1940 C C . ALA A 1 239 ? -16.698 0.307 26.214 1.00 86.06 239 ALA A C 1
ATOM 1942 O O . ALA A 1 239 ? -17.678 0.943 26.608 1.00 86.06 239 ALA A O 1
ATOM 1943 N N . THR A 1 240 ? -16.673 -0.247 24.993 1.00 82.12 240 THR A N 1
ATOM 1944 C CA . THR A 1 240 ? -17.840 -0.205 24.103 1.00 82.12 240 THR A CA 1
ATOM 1945 C C . THR A 1 240 ? -18.929 -1.163 24.592 1.00 82.12 240 THR A C 1
ATOM 1947 O O . THR A 1 240 ? -18.616 -2.277 25.008 1.00 82.12 240 THR A O 1
ATOM 1950 N N . PRO A 1 241 ? -20.216 -0.771 24.537 1.00 76.69 241 PRO A N 1
ATOM 1951 C CA . PRO A 1 241 ? -21.317 -1.581 25.052 1.00 76.69 241 PRO A CA 1
ATOM 1952 C C . PRO A 1 241 ? -21.692 -2.682 24.048 1.00 76.69 241 PRO A C 1
ATOM 1954 O O . PRO A 1 241 ? -22.787 -2.662 23.489 1.00 76.69 241 PRO A O 1
ATOM 1957 N N . THR A 1 242 ? -20.763 -3.593 23.743 1.00 79.69 242 THR A N 1
ATOM 1958 C CA . THR A 1 242 ? -20.989 -4.679 22.779 1.00 79.69 242 THR A CA 1
ATOM 1959 C C . THR A 1 242 ? -20.423 -6.008 23.242 1.00 79.69 242 THR A C 1
ATOM 1961 O O . THR A 1 242 ? -19.281 -6.096 23.685 1.00 79.69 242 THR A O 1
ATOM 1964 N N . ASP A 1 243 ? -21.215 -7.062 23.055 1.00 79.19 243 ASP A N 1
ATOM 1965 C CA . ASP A 1 243 ? -20.873 -8.419 23.490 1.00 79.19 243 ASP A CA 1
ATOM 1966 C C . ASP A 1 243 ? -19.864 -9.115 22.560 1.00 79.19 243 ASP A C 1
ATOM 1968 O O . ASP A 1 243 ? -19.304 -10.152 22.912 1.00 79.19 243 ASP A O 1
ATOM 1972 N N . SER A 1 244 ? -19.600 -8.552 21.372 1.00 84.12 244 SER A N 1
ATOM 1973 C CA . SER A 1 244 ? -18.680 -9.131 20.389 1.00 84.12 244 SER A CA 1
ATOM 1974 C C . SER A 1 244 ? -17.763 -8.084 19.739 1.00 84.12 244 SER A C 1
ATOM 1976 O O . SER A 1 244 ? -18.245 -7.054 19.263 1.00 84.12 244 SER A O 1
ATOM 1978 N N . PRO A 1 245 ? -16.455 -8.380 19.588 1.00 89.25 245 PRO A N 1
ATOM 1979 C CA . PRO A 1 245 ? -15.498 -7.532 18.872 1.00 89.25 245 PRO A CA 1
ATOM 1980 C C . PRO A 1 245 ? -15.642 -7.595 17.340 1.00 89.25 245 PRO A C 1
ATOM 1982 O O . PRO A 1 245 ? -14.889 -6.933 16.620 1.00 89.25 245 PRO A O 1
ATOM 1985 N N . ARG A 1 246 ? -16.596 -8.375 16.813 1.00 91.19 246 ARG A N 1
ATOM 1986 C CA . ARG A 1 246 ? -16.876 -8.526 15.377 1.00 91.19 246 ARG A CA 1
ATOM 1987 C C . ARG A 1 246 ? -16.890 -7.192 14.631 1.00 91.19 246 ARG A C 1
ATOM 1989 O O . ARG A 1 246 ? -16.165 -7.021 13.651 1.00 91.19 246 ARG A O 1
ATOM 1996 N N . ASP A 1 247 ? -17.713 -6.258 15.094 1.00 92.06 247 ASP A N 1
ATOM 1997 C CA . ASP A 1 247 ? -17.946 -4.982 14.413 1.00 92.06 247 ASP A CA 1
ATOM 1998 C C . ASP A 1 247 ? -16.704 -4.084 14.436 1.00 92.06 247 ASP A C 1
ATOM 2000 O O . ASP A 1 247 ? -16.481 -3.305 13.506 1.00 92.06 247 ASP A O 1
ATOM 2004 N N . VAL A 1 248 ? -15.849 -4.252 15.451 1.00 92.69 248 VAL A N 1
ATOM 2005 C CA . VAL A 1 248 ? -14.561 -3.562 15.559 1.00 92.69 248 VAL A CA 1
ATOM 2006 C C . VAL A 1 248 ? -13.597 -4.053 14.481 1.00 92.69 248 VAL A C 1
ATOM 2008 O O . VAL A 1 248 ? -13.017 -3.258 13.738 1.00 92.69 248 VAL A O 1
ATOM 2011 N N . VAL A 1 249 ? -13.455 -5.370 14.337 1.00 92.25 249 VAL A N 1
ATOM 2012 C CA . VAL A 1 249 ? -12.547 -5.954 13.342 1.00 92.25 249 VAL A CA 1
ATOM 2013 C C . VAL A 1 249 ? -13.045 -5.686 11.919 1.00 92.25 249 VAL A C 1
ATOM 2015 O O . VAL A 1 249 ? -12.302 -5.173 11.079 1.00 92.25 249 VAL A O 1
ATOM 2018 N N . VAL A 1 250 ? -14.320 -5.973 11.649 1.00 93.06 250 VAL A N 1
ATOM 2019 C CA . VAL A 1 250 ? -14.933 -5.816 10.321 1.00 93.06 250 VAL A CA 1
ATOM 2020 C C . VAL A 1 250 ? -14.954 -4.352 9.878 1.00 93.06 250 VAL A C 1
ATOM 2022 O O . VAL A 1 250 ? -14.627 -4.062 8.722 1.00 93.06 250 VAL A O 1
ATOM 2025 N N . GLY A 1 251 ? -15.290 -3.424 10.782 1.00 94.31 251 GLY A N 1
ATOM 2026 C CA . GLY A 1 251 ? -15.295 -1.990 10.492 1.00 94.31 251 GLY A CA 1
ATOM 2027 C C . GLY A 1 251 ? -13.918 -1.487 10.055 1.00 94.31 251 GLY A C 1
ATOM 2028 O O . GLY A 1 251 ? -13.809 -0.732 9.085 1.00 94.31 251 GLY A O 1
ATOM 2029 N N . ASN A 1 252 ? -12.850 -1.972 10.698 1.00 95.00 252 ASN A N 1
ATOM 2030 C CA . ASN A 1 252 ? -11.482 -1.634 10.317 1.00 95.00 252 ASN A CA 1
ATOM 2031 C C . ASN A 1 252 ? -11.076 -2.232 8.964 1.00 95.00 252 ASN A C 1
ATOM 2033 O O . ASN A 1 252 ? -10.566 -1.500 8.117 1.00 95.00 252 ASN A O 1
ATOM 2037 N N . ILE A 1 253 ? -11.345 -3.523 8.723 1.00 94.50 253 ILE A N 1
ATOM 2038 C CA . ILE A 1 253 ? -11.046 -4.173 7.432 1.00 94.50 253 ILE A CA 1
ATOM 2039 C C . ILE A 1 253 ? -11.706 -3.398 6.286 1.00 94.50 253 ILE A C 1
ATOM 2041 O O . ILE A 1 253 ? -11.046 -3.048 5.306 1.00 94.50 253 ILE A O 1
ATOM 2045 N N . LYS A 1 254 ? -12.993 -3.056 6.429 1.00 96.12 254 LYS A N 1
ATOM 2046 C CA . LYS A 1 254 ? -13.729 -2.262 5.435 1.00 96.12 254 LYS A CA 1
ATOM 2047 C C . LYS A 1 254 ? -13.113 -0.880 5.237 1.00 96.12 254 LYS A C 1
ATOM 2049 O O . LYS A 1 254 ? -12.959 -0.454 4.095 1.00 96.12 254 LYS A O 1
ATOM 2054 N N . ALA A 1 255 ? -12.722 -0.188 6.308 1.00 96.44 255 ALA A N 1
ATOM 2055 C CA . ALA A 1 255 ? -12.078 1.121 6.195 1.00 96.44 255 ALA A CA 1
ATOM 2056 C C . ALA A 1 255 ? -10.770 1.049 5.403 1.00 96.44 255 ALA A C 1
ATOM 2058 O O . ALA A 1 255 ? -10.545 1.873 4.517 1.00 96.44 255 ALA A O 1
ATOM 2059 N N . ILE A 1 256 ? -9.930 0.051 5.679 1.00 95.00 256 ILE A N 1
ATOM 2060 C CA . ILE A 1 256 ? -8.658 -0.136 4.979 1.00 95.00 256 ILE A CA 1
ATOM 2061 C C . ILE A 1 256 ? -8.877 -0.498 3.505 1.00 95.00 256 ILE A C 1
ATOM 2063 O O . ILE A 1 256 ? -8.298 0.151 2.626 1.00 95.00 256 ILE A O 1
ATOM 2067 N N . LEU A 1 257 ? -9.751 -1.469 3.224 1.00 95.69 257 LEU A N 1
ATOM 2068 C CA . LEU A 1 257 ? -10.059 -1.899 1.860 1.00 95.69 257 LEU A CA 1
ATOM 2069 C C . LEU A 1 257 ? -10.646 -0.763 1.020 1.00 95.69 257 LEU A C 1
ATOM 2071 O O . LEU A 1 257 ? -10.197 -0.545 -0.105 1.00 95.69 257 LEU A O 1
ATOM 2075 N N . LEU A 1 258 ? -11.610 -0.002 1.544 1.00 96.31 258 LEU A N 1
ATOM 2076 C CA . LEU A 1 258 ? -12.227 1.088 0.782 1.00 96.31 258 LEU A CA 1
ATOM 2077 C C . LEU A 1 258 ? -11.336 2.315 0.635 1.00 96.31 258 LEU A C 1
ATOM 2079 O O . LEU A 1 258 ? -11.462 3.033 -0.354 1.00 96.31 258 LEU A O 1
ATOM 2083 N N . LYS A 1 259 ? -10.456 2.586 1.598 1.00 95.06 259 LYS A N 1
ATOM 2084 C CA . LYS A 1 259 ? -9.605 3.775 1.548 1.00 95.06 259 LYS A CA 1
ATOM 2085 C C . LYS A 1 259 ? -8.372 3.590 0.680 1.00 95.06 259 LYS A C 1
ATOM 2087 O O . LYS A 1 259 ? -8.008 4.509 -0.048 1.00 95.06 259 LYS A O 1
ATOM 2092 N N . PHE A 1 260 ? -7.703 2.446 0.802 1.00 93.25 260 PHE A N 1
ATOM 2093 C CA . PHE A 1 260 ? -6.368 2.255 0.235 1.00 93.25 260 PHE A CA 1
ATOM 2094 C C . PHE A 1 260 ? -6.362 1.292 -0.946 1.00 93.25 260 PHE A C 1
ATOM 2096 O O . PHE A 1 260 ? -5.742 1.592 -1.962 1.00 93.25 260 PHE A O 1
ATOM 2103 N N . TYR A 1 261 ? -7.076 0.171 -0.844 1.00 94.31 261 TYR A N 1
ATOM 2104 C CA . TYR A 1 261 ? -7.086 -0.832 -1.907 1.00 94.31 261 TYR A CA 1
ATOM 2105 C C . TYR A 1 261 ? -8.059 -0.476 -3.036 1.00 94.31 261 TYR A C 1
ATOM 2107 O O . TYR A 1 261 ? -7.661 -0.457 -4.191 1.00 94.31 261 TYR A O 1
ATOM 2115 N N . THR A 1 262 ? -9.308 -0.127 -2.723 1.00 95.62 262 THR A N 1
ATOM 2116 C CA . THR A 1 262 ? -10.373 0.061 -3.726 1.00 95.62 262 THR A CA 1
ATOM 2117 C C . THR A 1 262 ? -10.069 1.177 -4.733 1.00 95.62 262 THR A C 1
ATOM 2119 O O . THR A 1 262 ? -10.161 0.911 -5.927 1.00 95.62 262 THR A O 1
ATOM 2122 N N . PRO A 1 263 ? -9.652 2.399 -4.335 1.00 94.06 263 PRO A N 1
ATOM 2123 C CA . PRO A 1 263 ? -9.359 3.455 -5.305 1.00 94.06 263 PRO A CA 1
ATOM 2124 C C . PRO A 1 263 ? -8.192 3.076 -6.217 1.00 94.06 263 PRO A C 1
ATOM 2126 O O . PRO A 1 263 ? -8.235 3.324 -7.418 1.00 94.06 263 PRO A O 1
ATOM 2129 N N . PHE A 1 264 ? -7.173 2.423 -5.654 1.00 91.00 264 PHE A N 1
ATOM 2130 C CA . PHE A 1 264 ? -6.041 1.914 -6.415 1.00 91.00 264 PHE A CA 1
ATOM 2131 C C . PHE A 1 264 ? -6.470 0.809 -7.392 1.00 91.00 264 PHE A C 1
ATOM 2133 O O . PHE A 1 264 ? -6.127 0.850 -8.571 1.00 91.00 264 PHE A O 1
ATOM 2140 N N . TYR A 1 265 ? -7.263 -0.150 -6.921 1.00 94.06 265 TYR A N 1
ATOM 2141 C CA . TYR A 1 265 ? -7.746 -1.262 -7.725 1.00 94.06 265 TYR A CA 1
ATOM 2142 C C . TYR A 1 265 ? -8.652 -0.793 -8.863 1.00 94.06 265 TYR A C 1
ATOM 2144 O O . TYR A 1 265 ? -8.567 -1.332 -9.959 1.00 94.06 265 TYR A O 1
ATOM 2152 N N . LEU A 1 266 ? -9.470 0.243 -8.654 1.00 95.50 266 LEU A N 1
ATOM 2153 C CA . LEU A 1 266 ? -10.284 0.846 -9.712 1.00 95.50 266 LEU A CA 1
ATOM 2154 C C . LEU A 1 266 ? -9.426 1.512 -10.795 1.00 95.50 266 LEU A C 1
ATOM 2156 O O . LEU A 1 266 ? -9.724 1.357 -11.977 1.00 95.50 266 LEU A O 1
ATOM 2160 N N . LEU A 1 267 ? -8.342 2.199 -10.418 1.00 92.94 267 LEU A N 1
ATOM 2161 C CA . LEU A 1 267 ? -7.383 2.743 -11.387 1.00 92.94 267 LEU A CA 1
ATOM 2162 C C . LEU A 1 267 ? -6.701 1.623 -12.183 1.00 92.94 267 LEU A C 1
ATOM 2164 O O . LEU A 1 267 ? -6.605 1.707 -13.406 1.00 92.94 267 LEU A O 1
ATOM 2168 N N . LEU A 1 268 ? -6.283 0.550 -11.504 1.00 91.06 268 LEU A N 1
ATOM 2169 C CA . LEU A 1 268 ? -5.714 -0.632 -12.153 1.00 91.06 268 LEU A CA 1
ATOM 2170 C C . LEU A 1 268 ? -6.733 -1.317 -13.076 1.00 91.06 268 LEU A C 1
ATOM 2172 O O . LEU A 1 268 ? -6.393 -1.702 -14.189 1.00 91.06 268 LEU A O 1
ATOM 2176 N N . SER A 1 269 ? -7.988 -1.418 -12.644 1.00 94.19 269 SER A N 1
ATOM 2177 C CA . SER A 1 269 ? -9.085 -1.999 -13.421 1.00 94.19 269 SER A CA 1
ATOM 2178 C C . SER A 1 269 ? -9.342 -1.197 -14.691 1.00 94.19 269 SER A C 1
ATOM 2180 O O . SER A 1 269 ? -9.460 -1.780 -15.761 1.00 94.19 269 SER A O 1
ATOM 2182 N N . ALA A 1 270 ? -9.367 0.137 -14.602 1.00 94.25 270 ALA A N 1
ATOM 2183 C CA . ALA A 1 270 ? -9.512 1.003 -15.769 1.00 94.25 270 ALA A CA 1
ATOM 2184 C C . ALA A 1 270 ? -8.367 0.799 -16.776 1.00 94.25 270 ALA A C 1
ATOM 2186 O O . ALA A 1 270 ? -8.610 0.715 -17.979 1.00 94.25 270 ALA A O 1
ATOM 2187 N N . PHE A 1 271 ? -7.133 0.652 -16.285 1.00 89.94 271 PHE A N 1
ATOM 2188 C CA . PHE A 1 271 ? -5.974 0.345 -17.121 1.00 89.94 271 PHE A CA 1
ATOM 2189 C C . PHE A 1 271 ? -6.093 -1.031 -17.797 1.00 89.94 271 PHE A C 1
ATOM 2191 O O . PHE A 1 271 ? -5.906 -1.136 -19.007 1.00 89.94 271 PHE A O 1
ATOM 2198 N N . VAL A 1 272 ? -6.484 -2.074 -17.061 1.00 91.12 272 VAL A N 1
ATOM 2199 C CA . VAL A 1 272 ? -6.673 -3.422 -17.624 1.00 91.12 272 VAL A CA 1
ATOM 2200 C C . VAL A 1 272 ? -7.794 -3.430 -18.666 1.00 91.12 272 VAL A C 1
ATOM 2202 O O . VAL A 1 272 ? -7.604 -3.946 -19.764 1.00 91.12 272 VAL A O 1
ATOM 2205 N N . LEU A 1 273 ? -8.927 -2.785 -18.382 1.00 93.50 273 LEU A N 1
ATOM 2206 C CA . LEU A 1 273 ? -10.032 -2.668 -19.335 1.00 93.50 273 LEU A CA 1
ATOM 2207 C C . LEU A 1 273 ? -9.639 -1.902 -20.604 1.00 93.50 273 LEU A C 1
ATOM 2209 O O . LEU A 1 273 ? -10.183 -2.199 -21.663 1.00 93.50 273 LEU A O 1
ATOM 2213 N N . SER A 1 274 ? -8.694 -0.955 -20.537 1.00 90.19 274 SER A N 1
ATOM 2214 C CA . SER A 1 274 ? -8.241 -0.233 -21.736 1.00 90.19 274 SER A CA 1
ATOM 2215 C C . SER A 1 274 ? -7.439 -1.091 -22.720 1.00 90.19 274 SER A C 1
ATOM 2217 O O . SER A 1 274 ? -7.441 -0.784 -23.908 1.00 90.19 274 SER A O 1
ATOM 2219 N N . ILE A 1 275 ? -6.794 -2.167 -22.251 1.00 88.56 275 ILE A N 1
ATOM 2220 C CA . ILE A 1 275 ? -5.955 -3.048 -23.082 1.00 88.56 275 ILE A CA 1
ATOM 2221 C C . ILE A 1 275 ? -6.687 -4.359 -23.411 1.00 88.56 275 ILE A C 1
ATOM 2223 O O . ILE A 1 275 ? -6.771 -4.740 -24.574 1.00 88.56 275 ILE A O 1
ATOM 2227 N N . TRP A 1 276 ? -7.259 -5.034 -22.408 1.00 90.19 276 TRP A N 1
ATOM 2228 C CA . TRP A 1 276 ? -7.916 -6.345 -22.559 1.00 90.19 276 TRP A CA 1
ATOM 2229 C C . TRP A 1 276 ? -9.429 -6.254 -22.827 1.00 90.19 276 TRP A C 1
ATOM 2231 O O . TRP A 1 276 ? -10.073 -7.248 -23.176 1.00 90.19 276 TRP A O 1
ATOM 2241 N N . GLY A 1 277 ? -10.015 -5.061 -22.697 1.00 90.75 277 GLY A N 1
ATOM 2242 C CA . GLY A 1 277 ? -11.434 -4.829 -22.945 1.00 90.75 277 GLY A CA 1
ATOM 2243 C C . GLY A 1 277 ? -12.358 -5.489 -21.918 1.00 90.75 277 GLY A C 1
ATOM 2244 O O . GLY A 1 277 ? -11.945 -5.941 -20.851 1.00 90.75 277 GLY A O 1
ATOM 2245 N N . ILE A 1 278 ? -13.647 -5.565 -22.262 1.00 91.69 278 ILE A N 1
ATOM 2246 C CA . ILE A 1 278 ? -14.712 -6.057 -21.369 1.00 91.69 278 ILE A CA 1
ATOM 2247 C C . ILE A 1 278 ? -14.552 -7.531 -20.965 1.00 91.69 278 ILE A C 1
ATOM 2249 O O . ILE A 1 278 ? -15.103 -7.953 -19.954 1.00 91.69 278 ILE A O 1
ATOM 2253 N N . LYS A 1 279 ? -13.772 -8.311 -21.724 1.00 89.12 279 LYS A N 1
ATOM 2254 C CA . LYS A 1 279 ? -13.508 -9.728 -21.437 1.00 89.12 279 LYS A CA 1
ATOM 2255 C C . LYS A 1 279 ? -12.818 -9.928 -20.085 1.00 89.12 279 LYS A C 1
ATOM 2257 O O . LYS A 1 279 ? -13.035 -10.952 -19.456 1.00 89.12 279 LYS A O 1
ATOM 2262 N N . ALA A 1 280 ? -12.051 -8.939 -19.624 1.00 93.06 280 ALA A N 1
ATOM 2263 C CA . ALA A 1 280 ? -11.371 -8.988 -18.334 1.00 93.06 280 ALA A CA 1
ATOM 2264 C C . ALA A 1 280 ? -12.286 -8.666 -17.135 1.00 93.06 280 ALA A C 1
ATOM 2266 O O . ALA A 1 280 ? -11.819 -8.665 -15.999 1.00 93.06 280 ALA A O 1
ATOM 2267 N N . LEU A 1 281 ? -13.573 -8.348 -17.340 1.00 94.88 281 LEU A N 1
ATOM 2268 C CA . LEU A 1 281 ? -14.460 -7.915 -16.252 1.00 94.88 281 LEU A CA 1
ATOM 2269 C C . LEU A 1 281 ? -14.652 -9.009 -15.194 1.00 94.88 281 LEU A C 1
ATOM 2271 O O . LEU A 1 281 ? -14.553 -8.715 -14.001 1.00 94.88 281 LEU A O 1
ATOM 2275 N N . ASP A 1 282 ? -14.851 -10.258 -15.617 1.00 95.69 282 ASP A N 1
ATOM 2276 C CA . ASP A 1 282 ? -14.984 -11.392 -14.694 1.00 95.69 282 ASP A CA 1
ATOM 2277 C C . ASP A 1 282 ? -13.686 -11.613 -13.904 1.00 95.69 282 ASP A C 1
ATOM 2279 O O . ASP A 1 282 ? -13.719 -11.859 -12.697 1.00 95.69 282 ASP A O 1
ATOM 2283 N N . ASP A 1 283 ? -12.532 -11.423 -14.552 1.00 95.94 283 ASP A N 1
ATOM 2284 C CA . ASP A 1 283 ? -11.229 -11.528 -13.898 1.00 95.94 283 ASP A CA 1
ATOM 2285 C C . ASP A 1 283 ? -11.019 -10.433 -12.845 1.00 95.94 283 ASP A C 1
ATOM 2287 O O . ASP A 1 283 ? -10.524 -10.698 -11.747 1.00 95.94 283 ASP A O 1
ATOM 2291 N N . LEU A 1 284 ? -11.420 -9.199 -13.165 1.00 97.06 284 LEU A N 1
ATOM 2292 C CA . LEU A 1 284 ? -11.371 -8.058 -12.252 1.00 97.06 284 LEU A CA 1
ATOM 2293 C C . LEU A 1 284 ? -12.283 -8.275 -11.045 1.00 97.06 284 LEU A C 1
ATOM 2295 O O . LEU A 1 284 ? -11.902 -8.021 -9.902 1.00 97.06 284 LEU A O 1
ATOM 2299 N N . TYR A 1 285 ? -13.489 -8.786 -11.274 1.00 97.69 285 TYR A N 1
ATOM 2300 C CA . TYR A 1 285 ? -14.392 -9.109 -10.181 1.00 97.69 285 TYR A CA 1
ATOM 2301 C C . TYR A 1 285 ? -13.812 -10.213 -9.289 1.00 97.69 285 TYR A C 1
ATOM 2303 O O . TYR A 1 285 ? -13.745 -10.050 -8.067 1.00 97.69 285 TYR A O 1
ATOM 2311 N N . LEU A 1 286 ? -13.337 -11.311 -9.888 1.00 97.88 286 LEU A N 1
ATOM 2312 C CA . LEU A 1 286 ? -12.781 -12.442 -9.151 1.00 97.88 286 LEU A CA 1
ATOM 2313 C C . LEU A 1 286 ? -11.574 -12.029 -8.303 1.00 97.88 286 LEU A C 1
ATOM 2315 O O . LEU A 1 286 ? -11.518 -12.358 -7.118 1.00 97.88 286 LEU A O 1
ATOM 2319 N N . ALA A 1 287 ? -10.638 -11.263 -8.864 1.00 96.94 287 ALA A N 1
ATOM 2320 C CA . ALA A 1 287 ? -9.455 -10.818 -8.136 1.00 96.94 287 ALA A CA 1
ATOM 2321 C C . ALA A 1 287 ? -9.780 -9.805 -7.019 1.00 96.94 287 ALA A C 1
ATOM 2323 O O . ALA A 1 287 ? -9.150 -9.845 -5.953 1.00 96.94 287 ALA A O 1
ATOM 2324 N N . PHE A 1 288 ? -10.789 -8.943 -7.202 1.00 97.50 288 PHE A N 1
ATOM 2325 C CA . PHE A 1 288 ? -11.273 -8.063 -6.135 1.00 97.50 288 PHE A CA 1
ATOM 2326 C C . PHE A 1 288 ? -11.873 -8.868 -4.975 1.00 97.50 288 PHE A C 1
ATOM 2328 O O . PHE A 1 288 ? -11.488 -8.676 -3.820 1.00 97.50 288 PHE A O 1
ATOM 2335 N N . VAL A 1 289 ? -12.773 -9.815 -5.267 1.00 97.56 289 VAL A N 1
ATOM 2336 C CA . VAL A 1 289 ? -13.402 -10.671 -4.246 1.00 97.56 289 VAL A CA 1
ATOM 2337 C C . VAL A 1 289 ? -12.369 -11.566 -3.558 1.00 97.56 289 VAL A C 1
ATOM 2339 O O . VAL A 1 289 ? -12.398 -11.708 -2.333 1.00 97.56 289 VAL A O 1
ATOM 2342 N N . ALA A 1 290 ? -11.408 -12.112 -4.305 1.00 96.88 290 ALA A N 1
ATOM 2343 C CA . ALA A 1 290 ? -10.295 -12.866 -3.739 1.00 96.88 290 ALA A CA 1
ATOM 2344 C C . ALA A 1 290 ? 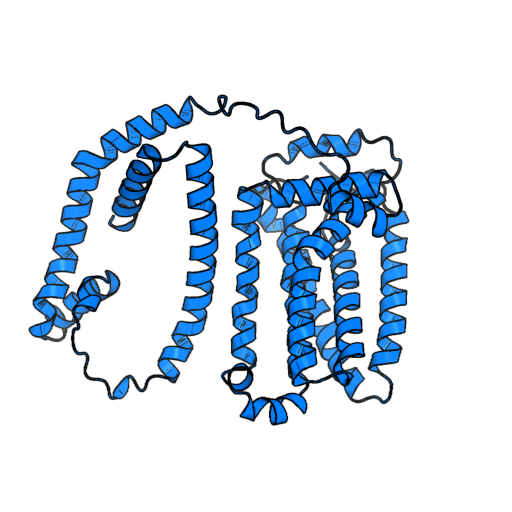-9.477 -12.004 -2.767 1.00 96.88 290 ALA A C 1
ATOM 2346 O O . ALA A 1 290 ? -9.149 -12.458 -1.674 1.00 96.88 290 ALA A O 1
ATOM 2347 N N . SER A 1 291 ? -9.220 -10.738 -3.104 1.00 95.69 291 SER A N 1
ATOM 2348 C CA . SER A 1 291 ? -8.519 -9.806 -2.214 1.00 95.69 291 SER A CA 1
ATOM 2349 C C . SER A 1 291 ? -9.307 -9.497 -0.940 1.00 95.69 291 SER A C 1
ATOM 2351 O O . SER A 1 291 ? -8.712 -9.427 0.133 1.00 95.69 291 SER A O 1
ATOM 2353 N N . VAL A 1 292 ? -10.639 -9.385 -1.024 1.00 96.12 292 VAL A N 1
ATOM 2354 C CA . VAL A 1 292 ? -11.514 -9.275 0.157 1.00 96.12 292 VAL A CA 1
ATOM 2355 C C . VAL A 1 292 ? -11.402 -10.525 1.038 1.00 96.12 292 VAL A C 1
ATOM 2357 O O . VAL A 1 292 ? -11.262 -10.404 2.257 1.00 96.12 292 VAL A O 1
ATOM 2360 N N . CYS A 1 293 ? -11.411 -11.721 0.440 1.00 95.62 293 CYS A N 1
ATOM 2361 C CA . CYS A 1 293 ? -11.250 -12.984 1.167 1.00 95.62 293 CYS A CA 1
ATOM 2362 C C . CYS A 1 293 ? -9.887 -13.072 1.859 1.00 95.62 293 CYS A C 1
ATOM 2364 O O . CYS A 1 293 ? -9.824 -13.384 3.047 1.00 95.62 293 CYS A O 1
ATOM 2366 N N . LEU A 1 294 ? -8.804 -12.762 1.142 1.00 94.25 294 LEU A N 1
ATOM 2367 C CA . LEU A 1 294 ? -7.443 -12.776 1.678 1.00 94.25 294 LEU A CA 1
ATOM 2368 C C . LEU A 1 294 ? -7.289 -11.796 2.844 1.00 94.25 294 LEU A C 1
ATOM 2370 O O . LEU A 1 294 ? -6.736 -12.171 3.874 1.00 94.25 294 LEU A O 1
ATOM 2374 N N . SER A 1 295 ? -7.872 -10.600 2.743 1.00 92.62 295 SER A N 1
ATOM 2375 C CA . SER A 1 295 ? -7.939 -9.652 3.857 1.00 92.62 295 SER A CA 1
ATOM 2376 C C . SER A 1 295 ? -8.680 -10.233 5.066 1.00 92.62 295 SER A C 1
ATOM 2378 O O . SER A 1 295 ? -8.203 -10.158 6.194 1.00 92.62 295 SER A O 1
ATOM 2380 N N . MET A 1 296 ? -9.830 -10.882 4.880 1.00 92.06 296 MET A N 1
ATOM 2381 C CA . MET A 1 296 ? -10.535 -11.526 5.999 1.00 92.06 296 MET A CA 1
ATOM 2382 C C . MET A 1 296 ? -9.727 -12.662 6.641 1.00 92.06 296 MET A C 1
ATOM 2384 O O . MET A 1 296 ? -9.763 -12.832 7.860 1.00 92.06 296 MET A O 1
ATOM 2388 N N . ILE A 1 297 ? -9.004 -13.430 5.828 1.00 91.00 297 ILE A N 1
ATOM 2389 C CA . ILE A 1 297 ? -8.125 -14.511 6.276 1.00 91.00 297 ILE A CA 1
ATOM 2390 C C . ILE A 1 297 ? -6.927 -13.946 7.055 1.00 91.00 297 ILE A C 1
ATOM 2392 O O . ILE A 1 297 ? -6.577 -14.485 8.105 1.00 91.00 297 ILE A O 1
ATOM 2396 N N . GLU A 1 298 ? -6.342 -12.829 6.612 1.00 87.31 298 GLU A N 1
ATOM 2397 C CA . GLU A 1 298 ? -5.219 -12.170 7.293 1.00 87.31 298 GLU A CA 1
ATOM 2398 C C . GLU A 1 298 ? -5.523 -11.853 8.751 1.00 87.31 298 GLU A C 1
ATOM 2400 O O . GLU A 1 298 ? -4.719 -12.144 9.636 1.00 87.31 298 GLU A O 1
ATOM 2405 N N . SER A 1 299 ? -6.714 -11.309 9.005 1.00 84.12 299 SER A N 1
ATOM 2406 C CA . SER A 1 299 ? -7.159 -10.962 10.353 1.00 84.12 299 SER A CA 1
ATOM 2407 C C . SER A 1 299 ? -7.351 -12.170 11.274 1.00 84.12 299 SER A C 1
ATOM 2409 O O . SER A 1 299 ? -7.531 -11.962 12.469 1.00 84.12 299 SER A O 1
ATOM 2411 N N . LYS A 1 300 ? -7.308 -13.403 10.751 1.00 81.31 300 LYS A N 1
ATOM 2412 C CA . LYS A 1 300 ? -7.487 -14.648 11.516 1.00 81.31 300 LYS A CA 1
ATOM 2413 C C . LYS A 1 300 ? -6.229 -15.503 11.641 1.00 81.31 300 LYS A C 1
ATOM 2415 O O . LYS A 1 300 ? -6.122 -16.261 12.594 1.00 81.31 300 LYS A O 1
ATOM 2420 N N . ILE A 1 301 ? -5.299 -15.426 10.686 1.00 74.06 301 ILE A N 1
ATOM 2421 C CA . ILE A 1 301 ? -4.072 -16.249 10.686 1.00 74.06 301 ILE A CA 1
ATOM 2422 C C . ILE A 1 301 ? -3.040 -15.753 11.720 1.00 74.06 301 ILE A C 1
ATOM 2424 O O . ILE A 1 301 ? -2.137 -16.495 12.104 1.00 74.06 301 ILE A O 1
ATOM 2428 N N . GLY A 1 302 ? -3.150 -14.508 12.191 1.00 60.31 302 GLY A N 1
ATOM 2429 C CA . GLY A 1 302 ? -2.246 -13.967 13.208 1.00 60.31 302 GLY A CA 1
ATOM 2430 C C . GLY A 1 302 ? -2.328 -14.722 14.541 1.00 60.31 302 GLY A C 1
ATOM 2431 O O . GLY A 1 302 ? -3.411 -15.045 15.008 1.00 60.31 302 GLY A O 1
ATOM 2432 N N . SER A 1 303 ? -1.180 -14.931 15.195 1.00 48.47 303 SER A N 1
ATOM 2433 C CA . SER A 1 303 ? -1.047 -15.630 16.490 1.00 48.47 303 SER A CA 1
ATOM 2434 C C . SER A 1 303 ? -1.817 -15.004 17.663 1.00 48.47 303 SER A C 1
ATOM 2436 O O . SER A 1 303 ? -1.868 -15.593 18.736 1.00 48.47 303 SER A O 1
ATOM 2438 N N . GLN A 1 304 ? -2.414 -13.828 17.470 1.00 56.97 304 GLN A N 1
ATOM 2439 C CA . GLN A 1 304 ? -3.345 -13.176 18.386 1.00 56.97 304 GLN A CA 1
ATOM 2440 C C . GLN A 1 304 ? -4.332 -12.383 17.532 1.00 56.97 304 GLN A C 1
ATOM 2442 O O . GLN A 1 304 ? -3.896 -11.684 16.607 1.00 56.97 304 GLN A O 1
ATOM 2447 N N . ASN A 1 305 ? -5.631 -12.451 17.832 1.00 69.75 305 ASN A N 1
ATOM 2448 C CA . ASN A 1 305 ? -6.577 -11.525 17.225 1.00 69.75 305 ASN A CA 1
ATOM 2449 C C . ASN A 1 305 ? -6.194 -10.106 17.672 1.00 69.75 305 ASN A C 1
ATOM 2451 O O . ASN A 1 305 ? -5.972 -9.848 18.855 1.00 69.75 305 ASN A O 1
ATOM 2455 N N . ARG A 1 306 ? -6.045 -9.180 16.720 1.00 81.56 306 ARG A N 1
ATOM 2456 C CA . ARG A 1 306 ? -5.581 -7.813 16.999 1.00 81.56 306 ARG A CA 1
ATOM 2457 C C . ARG A 1 306 ? -6.697 -6.825 16.749 1.00 81.56 306 ARG A C 1
ATOM 2459 O O . ARG A 1 306 ? -7.317 -6.836 15.687 1.00 81.56 306 ARG A O 1
ATOM 2466 N N . LEU A 1 307 ? -6.909 -5.940 17.714 1.00 89.19 307 LEU A N 1
ATOM 2467 C CA . LEU A 1 307 ? -7.790 -4.801 17.523 1.00 89.19 307 LEU A CA 1
ATOM 2468 C C . LEU A 1 307 ? -7.071 -3.723 16.691 1.00 89.19 307 LEU A C 1
ATOM 2470 O O . LEU A 1 307 ? -5.835 -3.672 16.641 1.00 89.19 307 LEU A O 1
ATOM 2474 N N . PRO A 1 308 ? -7.824 -2.847 16.011 1.00 91.50 308 PRO A N 1
ATOM 2475 C CA . PRO A 1 308 ? -7.244 -1.756 15.241 1.00 91.50 308 PRO A CA 1
ATOM 2476 C C . PRO A 1 308 ? -6.445 -0.828 16.158 1.00 91.50 308 PRO A C 1
ATOM 2478 O O . PRO A 1 308 ? -6.975 -0.337 17.150 1.00 91.50 308 PRO A O 1
ATOM 2481 N N . PHE A 1 309 ? -5.194 -0.536 15.812 1.00 92.06 309 PHE A N 1
ATOM 2482 C CA . PHE A 1 309 ? -4.306 0.364 16.560 1.00 92.06 309 PHE A CA 1
ATOM 2483 C C . PHE A 1 309 ? -4.014 -0.060 18.010 1.00 92.06 309 PHE A C 1
ATOM 2485 O O . PHE A 1 309 ? -3.696 0.800 18.825 1.00 92.06 309 PHE A O 1
ATOM 2492 N N . SER A 1 310 ? -4.101 -1.352 18.350 1.00 90.31 310 SER A N 1
ATOM 2493 C CA . SER A 1 310 ? -3.932 -1.826 19.733 1.00 90.31 310 SER A CA 1
ATOM 2494 C C . SER A 1 310 ? -2.547 -2.355 20.087 1.00 90.31 310 SER A C 1
ATOM 2496 O O . SER A 1 310 ? -2.266 -2.557 21.264 1.00 90.31 310 SER A O 1
ATOM 2498 N N . LYS A 1 311 ? -1.661 -2.575 19.110 1.00 88.50 311 LYS A N 1
ATOM 2499 C CA . LYS A 1 311 ? -0.319 -3.121 19.357 1.00 88.50 311 LYS A CA 1
ATOM 2500 C C . LYS A 1 311 ? 0.773 -2.074 19.169 1.00 88.50 311 LYS A C 1
ATOM 2502 O O . LYS A 1 311 ? 0.682 -1.182 18.324 1.00 88.50 311 LYS A O 1
ATOM 2507 N N . SER A 1 312 ? 1.833 -2.196 19.965 1.00 89.12 312 SER A N 1
ATOM 2508 C CA . SER A 1 312 ? 2.969 -1.277 19.918 1.00 89.12 312 SER A CA 1
ATOM 2509 C C . SER A 1 312 ? 3.851 -1.537 18.698 1.00 89.12 312 SER A C 1
ATOM 2511 O O . SER A 1 312 ? 3.963 -2.665 18.210 1.00 89.12 312 SER A O 1
ATOM 2513 N N . LEU A 1 313 ? 4.559 -0.505 18.239 1.00 84.50 313 LEU A N 1
ATOM 2514 C CA . LEU A 1 313 ? 5.475 -0.630 17.100 1.00 84.50 313 LEU A CA 1
ATOM 2515 C C . LEU A 1 313 ? 6.638 -1.600 17.356 1.00 84.50 313 LEU A C 1
ATOM 2517 O O . LEU A 1 313 ? 7.163 -2.181 16.409 1.00 84.50 313 LEU A O 1
ATOM 2521 N N . ALA A 1 314 ? 7.013 -1.813 18.620 1.00 81.81 314 ALA A N 1
ATOM 2522 C CA . ALA A 1 314 ? 8.062 -2.757 18.997 1.00 81.81 314 ALA A CA 1
ATOM 2523 C C . ALA A 1 314 ? 7.675 -4.212 18.673 1.00 81.81 314 ALA A C 1
ATOM 2525 O O . ALA A 1 314 ? 8.509 -4.980 18.201 1.00 81.81 314 ALA A O 1
ATOM 2526 N N . THR A 1 315 ? 6.396 -4.565 18.837 1.00 76.19 315 THR A N 1
ATOM 2527 C CA . THR A 1 315 ? 5.870 -5.923 18.576 1.00 76.19 315 THR A CA 1
ATOM 2528 C C . THR A 1 315 ? 5.657 -6.233 17.089 1.00 76.19 315 THR A C 1
ATOM 2530 O O . THR A 1 315 ? 5.351 -7.363 16.708 1.00 76.19 315 THR A O 1
ATOM 2533 N N . MET A 1 316 ? 5.842 -5.239 16.215 1.00 73.00 316 MET A N 1
ATOM 2534 C CA . MET A 1 316 ? 5.572 -5.357 14.783 1.00 73.00 316 MET A CA 1
ATOM 2535 C C . MET A 1 316 ? 6.474 -6.383 14.079 1.00 73.00 316 MET A C 1
ATOM 2537 O O . MET A 1 316 ? 6.015 -7.060 13.157 1.00 73.00 316 MET A O 1
ATOM 2541 N N . LYS A 1 317 ? 7.739 -6.513 14.509 1.00 62.94 317 LYS A N 1
ATOM 2542 C CA . LYS A 1 317 ? 8.730 -7.388 13.855 1.00 62.94 317 LYS A CA 1
ATOM 2543 C C . LYS A 1 317 ? 8.378 -8.875 13.932 1.00 62.94 317 LYS A C 1
ATOM 2545 O O . LYS A 1 317 ? 8.654 -9.586 12.979 1.00 62.94 317 LYS A O 1
ATOM 2550 N N . GLU A 1 318 ? 7.757 -9.328 15.016 1.00 59.16 318 GLU A N 1
ATOM 2551 C CA . GLU A 1 318 ? 7.519 -10.760 15.253 1.00 59.16 318 GLU A CA 1
ATOM 2552 C C . GLU A 1 318 ? 6.127 -11.207 14.797 1.00 59.16 318 GLU A C 1
ATOM 2554 O O . GLU A 1 318 ? 5.952 -12.309 14.286 1.00 59.16 318 GLU A O 1
ATOM 2559 N N . ALA A 1 319 ? 5.121 -10.341 14.940 1.00 53.34 319 ALA A N 1
ATOM 2560 C CA . ALA A 1 319 ? 3.729 -10.760 14.839 1.00 53.34 319 ALA A CA 1
ATOM 2561 C C . ALA A 1 319 ? 3.088 -10.429 13.471 1.00 53.34 319 ALA A C 1
ATOM 2563 O O . ALA A 1 319 ? 2.166 -11.118 13.030 1.00 53.34 319 ALA A O 1
ATOM 2564 N N . GLY A 1 320 ? 3.525 -9.362 12.787 1.00 58.03 320 GLY A N 1
ATOM 2565 C CA . GLY A 1 320 ? 2.970 -8.939 11.489 1.00 58.03 320 GLY A CA 1
ATOM 2566 C C . GLY A 1 320 ? 3.556 -9.672 10.277 1.00 58.03 320 GLY A C 1
ATOM 2567 O O . GLY A 1 320 ? 2.885 -9.789 9.256 1.00 58.03 320 GLY A O 1
ATOM 2568 N N . GLN A 1 321 ? 4.785 -10.187 10.388 1.00 65.50 321 GLN A N 1
ATOM 2569 C CA . GLN A 1 321 ? 5.492 -10.802 9.260 1.00 65.50 321 GLN A CA 1
ATOM 2570 C C . GLN A 1 321 ? 4.976 -12.204 8.918 1.00 65.50 321 GLN A C 1
ATOM 2572 O O . GLN A 1 321 ? 4.913 -12.542 7.740 1.00 65.50 321 GLN A O 1
ATOM 2577 N N . THR A 1 322 ? 4.551 -13.002 9.902 1.00 70.69 322 THR A N 1
ATOM 2578 C CA . THR A 1 322 ? 4.116 -14.390 9.661 1.00 70.69 322 THR A CA 1
ATOM 2579 C C . THR A 1 322 ? 2.820 -14.471 8.850 1.00 70.69 322 THR A C 1
ATOM 2581 O O . THR A 1 322 ? 2.749 -15.241 7.894 1.00 70.69 322 THR A O 1
ATOM 2584 N N . SER A 1 323 ? 1.805 -13.654 9.166 1.00 73.06 323 SER A N 1
ATOM 2585 C CA . SER A 1 323 ? 0.545 -13.631 8.402 1.00 73.06 323 SER A CA 1
ATOM 2586 C C . SER A 1 323 ? 0.762 -13.117 6.978 1.00 73.06 323 SER A C 1
ATOM 2588 O O . SER A 1 323 ? 0.259 -13.708 6.025 1.00 73.06 323 SER A O 1
ATOM 2590 N N . GLN A 1 324 ? 1.571 -12.066 6.819 1.00 79.69 324 GLN A N 1
ATOM 2591 C CA . GLN A 1 324 ? 1.940 -11.534 5.507 1.00 79.69 324 GLN A CA 1
ATOM 2592 C C . GLN A 1 324 ? 2.746 -12.536 4.686 1.00 79.69 324 GLN A C 1
ATOM 2594 O O . GLN A 1 324 ? 2.516 -12.659 3.488 1.00 79.69 324 GLN A O 1
ATOM 2599 N N . PHE A 1 325 ? 3.650 -13.287 5.316 1.00 83.12 325 PHE A N 1
ATOM 2600 C CA . PHE A 1 325 ? 4.399 -14.345 4.651 1.00 83.12 325 PHE A CA 1
ATOM 2601 C C . PHE A 1 325 ? 3.460 -15.425 4.107 1.00 83.12 325 PHE A C 1
ATOM 2603 O O . PHE A 1 325 ? 3.521 -15.734 2.921 1.00 83.12 325 PHE A O 1
ATOM 2610 N N . VAL A 1 326 ? 2.540 -15.946 4.929 1.00 85.44 326 VAL A N 1
ATOM 2611 C CA . VAL A 1 326 ? 1.566 -16.962 4.491 1.00 85.44 326 VAL A CA 1
ATOM 2612 C C . VAL A 1 326 ? 0.698 -16.439 3.345 1.00 85.44 326 VAL A C 1
ATOM 2614 O O . VAL A 1 326 ? 0.500 -17.139 2.352 1.00 85.44 326 VAL A O 1
ATOM 2617 N N . ILE A 1 327 ? 0.211 -15.199 3.431 1.00 86.38 327 ILE A N 1
ATOM 2618 C CA . ILE A 1 327 ? -0.607 -14.625 2.360 1.00 86.38 327 ILE A CA 1
ATOM 2619 C C . ILE A 1 327 ? 0.212 -14.436 1.089 1.00 86.38 327 ILE A C 1
ATOM 2621 O O . ILE A 1 327 ? -0.197 -14.916 0.039 1.00 86.38 327 ILE A O 1
ATOM 2625 N N . PHE A 1 328 ? 1.361 -13.768 1.157 1.00 86.56 328 PHE A N 1
ATOM 2626 C CA . PHE A 1 328 ? 2.102 -13.371 -0.038 1.00 86.56 328 PHE A CA 1
ATOM 2627 C C . PHE A 1 328 ? 2.874 -14.520 -0.690 1.00 86.56 328 PHE A C 1
ATOM 2629 O O . PHE A 1 328 ? 2.992 -14.525 -1.912 1.00 86.56 328 PHE A O 1
ATOM 2636 N N . MET A 1 329 ? 3.386 -15.486 0.080 1.00 88.19 329 MET A N 1
ATOM 2637 C CA . MET A 1 329 ? 4.132 -16.624 -0.475 1.00 88.19 329 MET A CA 1
ATOM 2638 C C . MET A 1 329 ? 3.266 -17.837 -0.805 1.00 88.19 329 MET A C 1
ATOM 2640 O O . MET A 1 329 ? 3.636 -18.586 -1.704 1.00 88.19 329 MET A O 1
ATOM 2644 N N . LEU A 1 330 ? 2.141 -18.054 -0.113 1.00 90.62 330 LEU A N 1
ATOM 2645 C CA . LEU A 1 330 ? 1.310 -19.244 -0.331 1.00 90.62 330 LEU A CA 1
ATOM 2646 C C . LEU A 1 330 ? -0.031 -18.891 -0.966 1.00 90.62 330 LEU A C 1
ATOM 2648 O O . LEU A 1 330 ? -0.293 -19.273 -2.104 1.00 90.62 330 LEU A O 1
ATOM 2652 N N . LEU A 1 331 ? -0.887 -18.155 -0.254 1.00 92.00 331 LEU A N 1
ATOM 2653 C CA . LEU A 1 331 ? -2.278 -17.984 -0.683 1.00 92.00 331 LEU A CA 1
ATOM 2654 C C . LEU A 1 331 ? -2.405 -17.133 -1.949 1.00 92.00 331 LEU A C 1
ATOM 2656 O O . LEU A 1 331 ? -3.209 -17.449 -2.823 1.00 92.00 331 LEU A O 1
ATOM 2660 N N . LEU A 1 332 ? -1.601 -16.079 -2.075 1.00 91.62 332 LEU A N 1
ATOM 2661 C CA . LEU A 1 332 ? -1.665 -15.166 -3.208 1.00 91.62 332 LEU A CA 1
ATOM 2662 C C . LEU A 1 332 ? -1.229 -15.841 -4.525 1.00 91.62 332 LEU A C 1
ATOM 2664 O O . LEU A 1 332 ? -1.995 -15.752 -5.488 1.00 91.62 332 LEU A O 1
ATOM 2668 N N . PRO A 1 333 ? -0.097 -16.579 -4.593 1.00 91.31 333 PRO A N 1
ATOM 2669 C CA . PRO A 1 333 ? 0.233 -17.384 -5.767 1.00 91.31 333 PRO A CA 1
ATOM 2670 C C . PRO A 1 333 ? -0.803 -18.468 -6.065 1.00 91.31 333 PRO A C 1
ATOM 2672 O O . PRO A 1 333 ? -1.145 -18.649 -7.228 1.00 91.31 333 PRO A O 1
ATOM 2675 N N . ILE A 1 334 ? -1.343 -19.156 -5.049 1.00 94.19 334 ILE A N 1
ATOM 2676 C CA . ILE A 1 334 ? -2.385 -20.179 -5.251 1.00 94.19 334 ILE A CA 1
ATOM 2677 C C . ILE A 1 334 ? -3.614 -19.571 -5.931 1.00 94.19 334 ILE A C 1
ATOM 2679 O O . ILE A 1 334 ? -4.104 -20.126 -6.912 1.00 94.19 334 ILE A O 1
ATOM 2683 N N . CYS A 1 335 ? -4.088 -18.416 -5.459 1.00 94.38 335 CYS A N 1
ATOM 2684 C CA . CYS A 1 335 ? -5.207 -17.721 -6.088 1.00 94.38 335 CYS A CA 1
ATOM 2685 C C . CYS A 1 335 ? -4.872 -17.286 -7.524 1.00 94.38 335 CYS A C 1
ATOM 2687 O O . CYS A 1 335 ? -5.685 -17.495 -8.419 1.00 94.38 335 CYS A O 1
ATOM 2689 N N . GLY A 1 336 ? -3.676 -16.734 -7.758 1.00 93.00 336 GLY A N 1
ATOM 2690 C CA . GLY A 1 336 ? -3.248 -16.278 -9.084 1.00 93.00 336 GLY A CA 1
ATOM 2691 C C . GLY A 1 336 ? -3.096 -17.405 -10.108 1.00 93.00 336 GLY A C 1
ATOM 2692 O O . GLY A 1 336 ? -3.655 -17.324 -11.200 1.00 93.00 336 GLY A O 1
ATOM 2693 N N . PHE A 1 337 ? -2.386 -18.479 -9.756 1.00 93.62 337 PHE A N 1
ATOM 2694 C CA . PHE A 1 337 ? -2.232 -19.650 -10.623 1.00 93.62 337 PHE A CA 1
ATOM 2695 C C . PHE A 1 337 ? -3.537 -20.430 -10.778 1.00 93.62 337 PHE A C 1
ATOM 2697 O O . PHE A 1 337 ? -3.812 -20.932 -11.863 1.00 93.62 337 PHE A O 1
ATOM 2704 N N . GLY A 1 338 ? -4.358 -20.503 -9.727 1.00 95.12 338 GLY A N 1
ATOM 2705 C CA . GLY A 1 338 ? -5.689 -21.101 -9.795 1.00 95.12 338 GLY A CA 1
ATOM 2706 C C . GLY A 1 338 ? -6.591 -20.354 -10.773 1.00 95.12 338 GLY A C 1
ATOM 2707 O O . GLY A 1 338 ? -7.208 -20.975 -11.632 1.00 95.12 338 GLY A O 1
ATOM 2708 N N . HIS A 1 339 ? -6.609 -19.020 -10.708 1.00 95.62 339 HIS A N 1
ATOM 2709 C CA . HIS A 1 339 ? -7.332 -18.183 -11.668 1.00 95.62 339 HIS A CA 1
ATOM 2710 C C . HIS A 1 339 ? -6.792 -18.371 -13.084 1.00 95.62 339 HIS A C 1
ATOM 2712 O O . HIS A 1 339 ? -7.570 -18.629 -13.996 1.00 95.62 339 HIS A O 1
ATOM 2718 N N . TRP A 1 340 ? -5.473 -18.356 -13.272 1.00 94.38 340 TRP A N 1
ATOM 2719 C CA . TRP A 1 340 ? -4.879 -18.649 -14.577 1.00 94.38 340 TRP A CA 1
ATOM 2720 C C . TRP A 1 340 ? -5.264 -20.044 -15.105 1.00 94.38 340 TRP A C 1
ATOM 2722 O O . TRP A 1 340 ? -5.583 -20.185 -16.275 1.00 94.38 340 TRP A O 1
ATOM 2732 N N . GLY A 1 341 ? -5.332 -21.070 -14.254 1.00 94.69 341 GLY A N 1
ATOM 2733 C CA . GLY A 1 341 ? -5.826 -22.394 -14.647 1.00 94.69 341 GLY A CA 1
ATOM 2734 C C . GLY A 1 341 ? -7.296 -22.389 -15.093 1.00 94.69 341 GLY A C 1
ATOM 2735 O O . GLY A 1 341 ? -7.669 -23.101 -16.025 1.00 94.69 341 GLY A O 1
ATOM 2736 N N . LEU A 1 342 ? -8.130 -21.555 -14.466 1.00 94.62 342 LEU A N 1
ATOM 2737 C CA . LEU A 1 342 ? -9.550 -21.419 -14.800 1.00 94.62 342 LEU A CA 1
ATOM 2738 C C . LEU A 1 342 ? -9.795 -20.740 -16.151 1.00 94.62 342 LEU A C 1
ATOM 2740 O O . LEU A 1 342 ? -10.866 -20.946 -16.719 1.00 94.62 342 LEU A O 1
ATOM 2744 N N . THR A 1 343 ? -8.842 -19.971 -16.690 1.00 92.38 343 THR A N 1
ATOM 2745 C CA . THR A 1 343 ? -9.014 -19.333 -18.008 1.00 92.38 343 THR A CA 1
ATOM 2746 C C . THR A 1 343 ? -8.994 -20.341 -19.161 1.00 92.38 343 THR A C 1
ATOM 2748 O O . THR A 1 343 ? -9.542 -20.053 -20.223 1.00 92.38 343 THR A O 1
ATOM 2751 N N . PHE A 1 344 ? -8.443 -21.542 -18.951 1.00 92.44 344 PHE A N 1
ATOM 2752 C CA . PHE A 1 344 ? -8.466 -22.637 -19.930 1.00 92.44 344 PHE A CA 1
ATOM 2753 C C . PHE A 1 344 ? -9.781 -23.426 -19.941 1.00 92.44 344 PHE A C 1
ATOM 2755 O O . PHE A 1 344 ? -10.018 -24.216 -20.855 1.00 92.44 344 PHE A O 1
ATOM 2762 N N . ILE A 1 345 ? -10.635 -23.239 -18.932 1.00 93.81 345 ILE A N 1
ATOM 2763 C CA . ILE A 1 345 ? -11.902 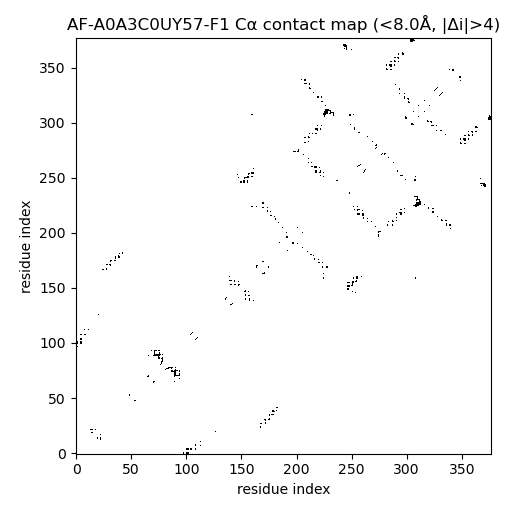-23.955 -18.795 1.00 93.81 345 ILE A CA 1
ATOM 2764 C C . ILE A 1 345 ? -13.035 -23.030 -19.259 1.00 93.81 345 ILE A C 1
ATOM 2766 O O . ILE A 1 345 ? -13.200 -21.944 -18.694 1.00 93.81 345 ILE A O 1
ATOM 2770 N N . PRO A 1 346 ? -13.866 -23.434 -20.240 1.00 91.06 346 PRO A N 1
ATOM 2771 C CA . PRO A 1 346 ? -15.046 -22.663 -20.619 1.00 91.06 346 PRO A CA 1
ATOM 2772 C C . PRO A 1 346 ? -15.932 -22.385 -19.398 1.00 91.06 346 PRO A C 1
ATOM 2774 O O . PRO A 1 346 ? -16.278 -23.304 -18.660 1.00 91.06 346 PRO A O 1
ATOM 2777 N N . PHE A 1 347 ? -16.291 -21.117 -19.179 1.00 91.94 347 PHE A N 1
ATOM 2778 C CA . PHE A 1 347 ? -17.047 -20.645 -18.007 1.00 91.94 347 PHE A CA 1
ATOM 2779 C C . PHE A 1 347 ? -16.365 -20.846 -16.636 1.00 91.94 347 PHE A C 1
ATOM 2781 O O . PHE A 1 347 ? -16.997 -20.603 -15.607 1.00 91.94 347 PHE A O 1
ATOM 2788 N N . GLY A 1 348 ? -15.077 -21.207 -16.590 1.00 94.00 348 GLY A N 1
ATOM 2789 C CA . GLY A 1 348 ? -14.340 -21.415 -15.340 1.00 94.00 348 GLY A CA 1
ATOM 2790 C C . GLY A 1 348 ? -14.286 -20.167 -14.454 1.00 94.00 348 GLY A C 1
ATOM 2791 O O . GLY A 1 348 ? -14.592 -20.242 -13.263 1.00 94.00 348 GLY A O 1
ATOM 2792 N N . VAL A 1 349 ? -13.961 -19.006 -15.035 1.00 94.88 349 VAL A N 1
ATOM 2793 C CA . VAL A 1 349 ? -13.862 -17.733 -14.296 1.00 94.88 349 VAL A CA 1
ATOM 2794 C C . VAL A 1 349 ? -15.225 -17.260 -13.759 1.00 94.88 349 VAL A C 1
ATOM 2796 O O . VAL A 1 349 ? -15.315 -17.059 -12.547 1.00 94.88 349 VAL A O 1
ATOM 2799 N N . PRO A 1 350 ? -16.314 -17.169 -14.557 1.00 95.31 350 PRO A N 1
ATOM 2800 C CA . PRO A 1 350 ? -17.636 -16.801 -14.038 1.00 95.31 350 PRO A CA 1
ATOM 2801 C C . PRO A 1 350 ? -18.136 -17.702 -12.903 1.00 95.31 350 PRO A C 1
ATOM 2803 O O . PRO A 1 350 ? -18.682 -17.221 -11.909 1.00 95.31 350 PRO A O 1
ATOM 2806 N N . VAL A 1 351 ? -17.928 -19.019 -13.014 1.00 95.81 351 VAL A N 1
ATOM 2807 C CA . VAL A 1 351 ? -18.294 -19.966 -11.950 1.00 95.81 351 VAL A CA 1
ATOM 2808 C C . VAL A 1 351 ? -17.471 -19.690 -10.690 1.00 95.81 351 VAL A C 1
ATOM 2810 O O . VAL A 1 351 ? -18.023 -19.626 -9.588 1.00 95.81 351 VAL A O 1
ATOM 2813 N N . ALA A 1 352 ? -16.169 -19.445 -10.838 1.00 96.56 352 ALA A N 1
ATOM 2814 C CA . ALA A 1 352 ? -15.309 -19.078 -9.723 1.00 96.56 352 ALA A CA 1
ATOM 2815 C C . ALA A 1 352 ? -15.710 -17.748 -9.066 1.00 96.56 352 ALA A C 1
ATOM 2817 O O . ALA A 1 352 ? -15.600 -17.643 -7.847 1.00 96.56 352 ALA A O 1
ATOM 2818 N N . CYS A 1 353 ? -16.245 -16.768 -9.803 1.00 97.00 353 CYS A N 1
ATOM 2819 C CA . CYS A 1 353 ? -16.801 -15.538 -9.225 1.00 97.00 353 CYS A CA 1
ATOM 2820 C C . CYS A 1 353 ? -17.930 -15.831 -8.223 1.00 97.00 353 CYS A C 1
ATOM 2822 O O . CYS A 1 353 ? -17.955 -15.265 -7.125 1.00 97.00 353 CYS A O 1
ATOM 2824 N N . VAL A 1 354 ? -18.843 -16.744 -8.570 1.00 97.00 354 VAL A N 1
ATOM 2825 C CA . VAL A 1 354 ? -19.947 -17.157 -7.687 1.00 97.00 354 VAL A CA 1
ATOM 2826 C C . VAL A 1 354 ? -19.399 -17.854 -6.441 1.00 97.00 354 VAL A C 1
ATOM 2828 O O . VAL A 1 354 ? -19.753 -17.482 -5.318 1.00 97.00 354 VAL A O 1
ATOM 2831 N N . PHE A 1 355 ? -18.481 -18.810 -6.616 1.00 96.62 355 PHE A N 1
ATOM 2832 C CA . PHE A 1 355 ? -17.855 -19.516 -5.495 1.00 96.62 355 PHE A CA 1
ATOM 2833 C C . PHE A 1 355 ? -17.049 -18.584 -4.586 1.00 96.62 355 PHE A C 1
ATOM 2835 O O . PHE A 1 355 ? -17.186 -18.659 -3.367 1.00 96.62 355 PHE A O 1
ATOM 2842 N N . ALA A 1 356 ? -16.254 -17.672 -5.145 1.00 96.88 356 ALA A N 1
ATOM 2843 C CA . ALA A 1 356 ? -15.473 -16.706 -4.380 1.00 96.88 356 ALA A CA 1
ATOM 2844 C C . ALA A 1 356 ? -16.377 -15.778 -3.556 1.00 96.88 356 ALA A C 1
ATOM 2846 O O . ALA A 1 356 ? -16.082 -15.496 -2.397 1.00 96.88 356 ALA A O 1
ATOM 2847 N N . THR A 1 357 ? -17.518 -15.363 -4.112 1.00 97.56 357 THR A N 1
ATOM 2848 C CA . THR A 1 357 ? -18.511 -14.542 -3.400 1.00 97.56 357 THR A CA 1
ATOM 2849 C C . THR A 1 357 ? -19.157 -15.313 -2.253 1.00 97.56 357 THR A C 1
ATOM 2851 O O . THR A 1 357 ? -19.311 -14.783 -1.151 1.00 97.56 357 THR A O 1
ATOM 2854 N N . PHE A 1 358 ? -19.485 -16.587 -2.477 1.00 97.56 358 PHE A N 1
ATOM 2855 C CA . PHE A 1 358 ? -19.982 -17.467 -1.424 1.00 97.56 358 PHE A CA 1
ATOM 2856 C C . PHE A 1 358 ? -18.942 -17.660 -0.310 1.00 97.56 358 PHE A C 1
ATOM 2858 O O . PHE A 1 358 ? -19.267 -17.522 0.870 1.00 97.56 358 PHE A O 1
ATOM 2865 N N . ILE A 1 359 ? -17.675 -17.895 -0.663 1.00 96.62 359 ILE A N 1
ATOM 2866 C CA . ILE A 1 359 ? -16.570 -17.996 0.299 1.00 96.62 359 ILE A CA 1
ATOM 2867 C C . ILE A 1 359 ? -16.421 -16.690 1.087 1.00 96.62 359 ILE A C 1
ATOM 2869 O O . ILE A 1 359 ? -16.312 -16.736 2.311 1.00 96.62 359 ILE A O 1
ATOM 2873 N N . ALA A 1 360 ? -16.483 -15.530 0.427 1.00 96.62 360 ALA A N 1
ATOM 2874 C CA . ALA A 1 360 ? -16.434 -14.229 1.090 1.00 96.62 360 ALA A CA 1
ATOM 2875 C C . ALA A 1 360 ? -17.561 -14.078 2.125 1.00 96.62 360 ALA A C 1
ATOM 2877 O O . ALA A 1 360 ? -17.319 -13.631 3.247 1.00 96.62 360 ALA A O 1
ATOM 2878 N N . TYR A 1 361 ? -18.781 -14.507 1.787 1.00 96.00 361 TYR A N 1
ATOM 2879 C CA . TYR A 1 361 ? -19.913 -14.509 2.714 1.00 96.00 361 TYR A CA 1
ATOM 2880 C C . TYR A 1 361 ? -19.689 -15.443 3.914 1.00 96.00 361 TYR A C 1
ATOM 2882 O O . TYR A 1 361 ? -19.929 -15.051 5.059 1.00 96.00 361 TYR A O 1
ATOM 2890 N N . VAL A 1 362 ? -19.182 -16.658 3.685 1.00 96.06 362 VAL A N 1
ATOM 2891 C CA . VAL A 1 362 ? -18.866 -17.614 4.760 1.00 96.06 362 VAL A CA 1
ATOM 2892 C C . VAL A 1 362 ? -17.769 -17.065 5.678 1.00 96.06 362 VAL A C 1
ATOM 2894 O O . VAL A 1 362 ? -17.906 -17.111 6.902 1.00 96.06 362 VAL A O 1
ATOM 2897 N N . LEU A 1 363 ? -16.699 -16.500 5.112 1.00 94.00 363 LEU A N 1
ATOM 2898 C CA . LEU A 1 363 ? -15.614 -15.874 5.871 1.00 94.00 363 LEU A CA 1
ATOM 2899 C C . LEU A 1 363 ? -16.114 -14.691 6.700 1.00 94.00 363 LEU A C 1
ATOM 2901 O O . LEU A 1 363 ? -15.726 -14.571 7.866 1.00 94.00 363 LEU A O 1
ATOM 2905 N N . TYR A 1 364 ? -17.002 -13.872 6.130 1.00 92.69 364 TYR A N 1
ATOM 2906 C CA . TYR A 1 364 ? -17.668 -12.774 6.823 1.00 92.69 364 TYR A CA 1
ATOM 2907 C C . TYR A 1 364 ? -18.486 -13.279 8.018 1.00 92.69 364 TYR A C 1
ATOM 2909 O O . TYR A 1 364 ? -18.335 -12.773 9.127 1.00 92.69 364 TYR A O 1
ATOM 2917 N N . LYS A 1 365 ? -19.283 -14.337 7.829 1.00 92.75 365 LYS A N 1
ATOM 2918 C CA . LYS A 1 365 ? -20.087 -14.950 8.897 1.00 92.75 365 LYS A CA 1
ATOM 2919 C C . LYS A 1 365 ? -19.264 -15.567 10.017 1.00 92.75 365 LYS A C 1
ATOM 2921 O O . LYS A 1 365 ? -19.691 -15.581 11.164 1.00 92.75 365 LYS A O 1
ATOM 2926 N N . GLN A 1 366 ? -18.061 -16.046 9.730 1.00 90.50 366 GLN A N 1
ATOM 2927 C CA . GLN A 1 366 ? -17.183 -16.552 10.780 1.00 90.50 366 GLN A CA 1
ATOM 2928 C C . GLN A 1 366 ? -16.722 -15.462 11.770 1.00 90.50 366 GLN A C 1
ATOM 2930 O O . GLN A 1 366 ? -16.310 -15.821 12.868 1.00 90.50 366 GLN A O 1
ATOM 2935 N N . PHE A 1 367 ? -16.779 -14.164 11.429 1.00 89.50 367 PHE A N 1
ATOM 2936 C CA . PHE A 1 367 ? -16.495 -13.094 12.402 1.00 89.50 367 PHE A CA 1
ATOM 2937 C C . PHE A 1 367 ? -17.568 -12.999 13.497 1.00 89.50 367 PHE A C 1
ATOM 2939 O O . PHE A 1 367 ? -17.264 -12.508 14.579 1.00 89.50 367 PHE A O 1
ATOM 2946 N N . ASP A 1 368 ? -18.776 -13.531 13.266 1.00 87.88 368 ASP A N 1
ATOM 2947 C CA . ASP A 1 368 ? -19.848 -13.605 14.272 1.00 87.88 368 ASP A CA 1
ATOM 2948 C C . ASP A 1 368 ? -19.438 -14.482 15.477 1.00 87.88 368 ASP A C 1
ATOM 2950 O O . ASP A 1 368 ? -20.024 -14.376 16.548 1.00 87.88 368 ASP A O 1
ATOM 2954 N N . LYS A 1 369 ? -18.416 -15.339 15.320 1.00 86.56 369 LYS A N 1
ATOM 2955 C CA . LYS A 1 369 ? -17.893 -16.224 16.374 1.00 86.56 369 LYS A CA 1
ATOM 2956 C C . LYS A 1 369 ? -16.811 -15.581 17.247 1.00 86.56 369 LYS A C 1
ATOM 2958 O O . LYS A 1 369 ? -16.294 -16.247 18.138 1.00 86.56 369 LYS A O 1
ATOM 2963 N N . LEU A 1 370 ? -16.408 -14.341 16.965 1.00 86.81 370 LEU A N 1
ATOM 2964 C CA . LEU A 1 370 ? -15.373 -13.678 17.752 1.00 86.81 370 LEU A CA 1
ATOM 2965 C C . LEU A 1 370 ? -15.906 -13.288 19.134 1.00 86.81 370 LEU A C 1
ATOM 2967 O O . LEU A 1 370 ? -16.964 -12.666 19.248 1.00 86.81 370 LEU A O 1
ATOM 2971 N N . THR A 1 371 ? -15.117 -13.597 20.160 1.00 86.00 371 THR A N 1
ATOM 2972 C CA . THR A 1 371 ? -15.349 -13.232 21.562 1.00 86.00 371 THR A CA 1
ATOM 2973 C C . THR A 1 371 ? -14.202 -12.367 22.075 1.00 86.00 371 THR A C 1
ATOM 2975 O O . THR A 1 371 ? -13.071 -12.465 21.589 1.00 86.00 371 THR A O 1
ATOM 2978 N N . TRP A 1 372 ? -14.475 -11.509 23.060 1.00 85.44 372 TRP A N 1
ATOM 2979 C CA . TRP A 1 372 ? -13.463 -10.621 23.647 1.00 85.44 372 TRP A CA 1
ATOM 2980 C C . TRP A 1 372 ? -12.297 -11.372 24.304 1.00 85.44 372 TRP A C 1
ATOM 2982 O O . TRP A 1 372 ? -11.177 -10.881 24.261 1.00 85.44 372 TRP A O 1
ATOM 2992 N N . GLU A 1 373 ? -12.526 -12.589 24.805 1.00 81.12 373 GLU A N 1
ATOM 2993 C CA . GLU A 1 373 ? -11.490 -13.471 25.377 1.00 81.12 373 GLU A CA 1
ATOM 2994 C C . GLU A 1 373 ? -10.372 -13.823 24.388 1.00 81.12 373 GLU A C 1
ATOM 2996 O O . GLU A 1 373 ? -9.273 -14.185 24.787 1.00 81.12 373 GLU A O 1
ATOM 3001 N N . SER A 1 374 ? -10.642 -13.716 23.086 1.00 76.50 374 SER A N 1
ATOM 3002 C CA . SER A 1 374 ? -9.655 -14.010 22.047 1.00 76.50 374 SER A CA 1
ATOM 3003 C C . SER A 1 374 ? -8.681 -12.856 21.763 1.00 76.50 374 SER A C 1
ATOM 3005 O O . SER A 1 374 ? -7.822 -12.990 20.888 1.00 76.50 374 SER A O 1
ATOM 3007 N N . PHE A 1 375 ? -8.822 -11.723 22.462 1.00 77.81 375 PHE A N 1
ATOM 3008 C CA . PHE A 1 375 ? -8.014 -10.519 22.278 1.00 77.81 375 PHE A CA 1
ATOM 3009 C C . PHE A 1 375 ? -7.263 -10.163 23.564 1.00 77.81 375 PHE A C 1
ATOM 3011 O O . PHE A 1 375 ? -7.863 -9.716 24.538 1.00 77.81 375 PHE A O 1
ATOM 3018 N N . ASP A 1 376 ? -5.936 -10.267 23.524 1.00 63.75 376 ASP A N 1
ATOM 3019 C CA . ASP A 1 376 ? -5.061 -9.740 24.575 1.00 63.75 376 ASP A CA 1
ATOM 3020 C C . ASP A 1 376 ? -4.735 -8.262 24.317 1.00 63.75 376 ASP A C 1
ATOM 3022 O O . ASP A 1 376 ? -4.504 -7.863 23.164 1.00 63.75 376 ASP A O 1
ATOM 3026 N N . LEU A 1 377 ? -4.635 -7.462 25.387 1.00 55.38 377 LEU A N 1
ATOM 3027 C CA . LEU A 1 377 ? -4.086 -6.096 25.335 1.00 55.38 377 LEU A CA 1
ATOM 3028 C C . LEU A 1 377 ? -2.639 -6.094 24.825 1.00 55.38 377 LEU A C 1
ATOM 3030 O O . LEU A 1 377 ? -1.809 -6.896 25.298 1.00 55.38 377 LEU A O 1
#

Nearest PDB structures (foldseek):
  9b1o-assembly1_A  TM=2.681E-01  e=5.293E+00  Homo sapiens

Radius of gyration: 26.1 Å; Cα contacts (8 Å, |Δi|>4): 338; chains: 1; bounding box: 71×54×58 Å

Mean predicted aligned error: 10.32 Å

Foldseek 3Di:
DVVVLVVLVVLVVVVVPDDPVVSVLVVLVVLLVVLLCCLLCVVVVVVVPVVDPPVPDDPDDDPCLLVDLVVLVVLLCCCPVVVPVVSVSSVVCNPVVVVVSVVCCVPPRVVVSVVVVVVVVVCPPDDDPPPPPDPPDDPLLVVLVVPADDPLLSVLLVVLLVCCVPPSVNCSPQVSVVSVCSVVCPVCPCQLVDPVNLQVVLVDDSLLVVLLVLLSSLLRNLLSQLEDQVLVVCVVLVVDPDQFCLSQSNSNSVSSCVPTRVVVLVVSVVSCCVRNNPVCVLSSLLSSLLSLLLSLVLCVVWPARGGGNNDYPVCSVPTSVVSVCCCVVPVSVCSSVVCVVQVVPVCSSVVSSVVSVVSSVVSSVVSVVGGPVRHDD

Secondary structure (DSSP, 8-state):
-HHHHHHHHHHHHHHHHS-HHHHHHHHHHHHHHHHHHHHHHHHHHHHHHHHS-TTS------GGGGG-HHHHHHHHHHHHTS--GGGHHHHHHHHHHHHHHHHHIIIIIHHHHHHHHHHHTT-TT----------S--HHHHHHHHH-SSHHHHHHHHHHHHHHHH-HHHHHHHGGGGGGGHHHHHHSTTGGG-GGGHHHHHTS-HHHHHHHHTHHHHHHHHHHTTB-SSGGGGHHHHTSS-S-THHHHHHHHHHHIIIIIHHHHHHHHHHHHHHHGGGGHHHHHHHHHHHHHHHHHHHHHSSS---TT-B-GGGHHHHHHHHHHIIIIIIHHHHHHHHHHHTTSTTHHHHHHHHHHHHHHHHHHGGGG--GGG---

Sequence (377 aa):
MLSVFFTSLLYMLLMRFTSEERLKDIISYFQIAFTLLVTAGYQMVGRIFTWLDLDTTAVVIRGWHYALPPLWLSGWMQFVIKSAPQFWALSLLAFVIPLASAWILIRFLAPKFTQQIAQLGTGDGGGAEKTITQKRHGFVSRLATFVTGSSLEKAIFELSWKITARDRKFKMRTYPTFGSLIPLVFVFGKGIFDPQKWSEMAEGYLYLMLLYMAHIIAGTFQSQSHFSEDFKAAWVYFATPTDSPRDVVVGNIKAILLKFYTPFYLLLSAFVLSIWGIKALDDLYLAFVASVCLSMIESKIGSQNRLPFSKSLATMKEAGQTSQFVIFMLLLPICGFGHWGLTFIPFGVPVACVFATFIAYVLYKQFDKLTWESFDL